Protein 4DG5 (pdb70)

CATH classification: 3.40.50.1260 (+1 more: 3.40.50.1260)

InterPro domains:
  IPR001576 Phosphoglycerate kinase [MF_00145] (8-395)
  IPR001576 Phosphoglycerate kinase [PF00162] (6-385)
  IPR001576 Phosphoglycerate kinase [PIRSF000724] (3-395)
  IPR001576 Phosphoglycerate kinase [PR00477] (10-26)
  IPR001576 Phosphoglycerate kinase [PR00477] (31-53)
  IPR001576 Phosphoglycerate kinase [PR00477] (110-125)
  IPR001576 Phosphoglycerate kinase [PR00477] (142-164)
  IPR001576 Phosphoglycerate kinase [PR00477] (172-194)
  IPR001576 Phosphoglycerate kinase [PR00477] (195-214)
  IPR001576 Phosphoglycerate kinase [PR00477] (314-339)
  IPR001576 Phosphoglycerate kinase [PR00477] (348-359)
  IPR001576 Phosphoglycerate kinase [PR00477] (371-388)
  IPR001576 Phosphoglycerate kinase [PTHR11406] (3-395)
  IPR001576 Phosphoglycerate kinase [cd00318] (6-395)
  IPR015824 Phosphoglycerate kinase, N-terminal [G3DSA:3.40.50.1260] (1-175)
  IPR015824 Phosphoglycerate kinase, N-terminal [G3DSA:3.40.50.1260] (186-394)
  IPR015911 Phosphoglycerate kinase, conserved site [PS00111] (15-25)
  IPR036043 Phosphoglycerate kinase superfamily [SSF53748] (4-395)

Secondary structure (DSSP, 8-state):
-B-BGGGS--TT-EEEEE-------SSS--S-THHHHHHHHHHHHHHHTT-EEEEE---S---SGGGSGGG-SHHHHHHHHHHHTSPPEEES-SSSHHHHHHHHT--TT-EEEE--GGGGGTTTTTTTTT-HHHHHHHHTT-SEEEE--GGGTTS--IIIIIHHTSS-EEE-HHHHHHIIIIIHHHHS--SSEEEEE-SS-HHHHHHHHHHHTTT-SEEEE-STTHHHHHHHTT---TTS---GGGHHHHHHHHHHSTTTEE--SEEEEESSSSTTSPPEEEEGGG--TT-EEEEE-HHHHHHHHHTTTT-SEEEEES-SS-TTSGGG-HHHHHHHHHHHH-SSSEEEE-SHHHHHHHHHTT-GGGSSEE-S-HHHHHHHHTT---HHHHTSPB-

Sequence (395 aa):
AKKIVSDLDLKGKTVLVRADFNVPLKDGEITTNDNRIVQALPTIQYIIEQGGKIVLFSHLGKVKEESDKAKLTTLRPVAEDLSKKLDKKEVVFVPETRGEKLEAAIKDLKEGDVLLVENTRYEDLDGKKESKNDPELGKYWASLGDVFVNDAFGTAHREHASNVGISTHLETAAGFLMDKEIKFIGGVVNDPHKPVVAILGGAKVSDKINVIKNLVNIADKIIIGGGMAYTFLKAQGKEIGISLLEEDKIDFAKDLLEKHGDKIVLPVDTKVAKEFSNDAKITVVPSDSIPADQEGMDIGPNTVKLFADELEGAHTVVWNGPMGVFEFSNFAQGTIGVCKAIANLKDAITIIGGGDSAAAAISLGFENDFTHISTGGGASLEYLEGKELPGIKAINNK

Structure (mmCIF, N/CA/C/O backbone):
data_4DG5
#
_entry.id   4DG5
#
_cell.length_a   45.137
_cell.length_b   74.748
_cell.length_c   58.665
_cell.angle_alpha   90.000
_cell.angle_beta   95.720
_cell.angle_gamma   90.000
#
_symmetry.space_group_name_H-M   'P 1 21 1'
#
loop_
_entity.id
_entity.type
_entity.pdbx_description
1 polymer 'Phosphoglycerate kinase'
2 water water
#
loop_
_atom_site.group_PDB
_atom_site.id
_atom_site.type_symbol
_atom_site.label_atom_id
_atom_site.label_alt_id
_atom_site.label_comp_id
_atom_site.label_asym_id
_atom_site.label_entity_id
_atom_site.label_seq_id
_atom_site.pdbx_PDB_ins_code
_atom_site.Cartn_x
_atom_site.Cartn_y
_atom_site.Cartn_z
_atom_site.occupancy
_atom_site.B_iso_or_equiv
_atom_site.auth_seq_id
_atom_site.auth_comp_id
_atom_site.auth_asym_id
_atom_site.auth_atom_id
_atom_site.pdbx_PDB_model_num
ATOM 1 N N . ALA A 1 9 ? 14.387 17.719 -30.408 1.00 15.71 2 ALA A N 1
ATOM 2 C CA . ALA A 1 9 ? 14.034 19.070 -29.907 1.00 17.03 2 ALA A CA 1
ATOM 3 C C . ALA A 1 9 ? 13.931 18.983 -28.384 1.00 16.42 2 ALA A C 1
ATOM 4 O O . ALA A 1 9 ? 14.448 19.831 -27.719 1.00 17.67 2 ALA A O 1
ATOM 6 N N . LYS A 1 10 ? 13.281 17.974 -27.818 1.00 15.81 3 LYS A N 1
ATOM 7 C CA . LYS A 1 10 ? 13.094 17.959 -26.340 1.00 15.60 3 LYS A CA 1
ATOM 8 C C . LYS A 1 10 ? 14.193 17.264 -25.533 1.00 15.18 3 LYS A C 1
ATOM 9 O O . LYS A 1 10 ? 14.700 16.222 -25.915 1.00 16.59 3 LYS A O 1
ATOM 15 N N . LYS A 1 11 ? 14.538 17.865 -24.411 1.00 14.97 4 LYS A N 1
ATOM 16 C CA . LYS A 1 11 ? 15.463 17.303 -23.430 1.00 15.39 4 LYS A CA 1
ATOM 17 C C . LYS A 1 11 ? 14.878 16.013 -22.829 1.00 14.61 4 LYS A C 1
ATOM 18 O O . LYS A 1 11 ? 13.716 15.974 -22.425 1.00 14.99 4 LYS A O 1
ATOM 24 N N . ILE A 1 12 ? 15.674 14.963 -22.769 1.00 13.84 5 ILE A N 1
ATOM 25 C CA . ILE A 1 12 ? 15.205 13.716 -22.200 1.00 13.96 5 ILE A CA 1
ATOM 26 C C . ILE A 1 12 ? 15.984 13.430 -20.902 1.00 14.15 5 ILE A C 1
ATOM 27 O O . ILE A 1 12 ? 17.081 13.966 -20.691 1.00 14.93 5 ILE A O 1
ATOM 32 N N . VAL A 1 13 ? 15.444 12.564 -20.051 1.00 13.41 6 VAL A N 1
ATOM 33 C CA . VAL A 1 13 ? 16.093 12.234 -18.764 1.00 13.20 6 VAL A CA 1
ATOM 34 C C . VAL A 1 13 ? 17.573 11.802 -18.952 1.00 13.81 6 VAL A C 1
ATOM 35 O O . VAL A 1 13 ? 18.444 12.103 -18.116 1.00 14.22 6 VAL A O 1
ATOM 39 N N . SER A 1 14 ? 17.851 11.125 -20.066 1.00 14.82 7 SER A N 1
ATOM 40 C CA . SER A 1 14 ? 19.172 10.588 -20.326 1.00 15.33 7 SER A CA 1
ATOM 41 C C . SER A 1 14 ? 20.103 11.695 -20.765 1.00 16.19 7 SER A C 1
ATOM 42 O O . SER A 1 14 ? 21.268 11.430 -21.010 1.00 16.27 7 SER A O 1
ATOM 45 N N . ASP A 1 15 ? 19.590 12.937 -20.869 1.00 16.97 8 ASP A N 1
ATOM 46 C CA . ASP A 1 15 ? 20.462 14.115 -21.150 1.00 17.67 8 ASP A CA 1
ATOM 47 C C . ASP A 1 15 ? 20.914 14.779 -19.872 1.00 17.87 8 ASP A C 1
ATOM 48 O O . ASP A 1 15 ? 21.781 15.662 -19.933 1.00 19.59 8 ASP A O 1
ATOM 53 N N . LEU A 1 16 ? 20.340 14.393 -18.723 1.00 17.17 9 LEU A N 1
ATOM 54 C CA . LEU A 1 16 ? 20.666 15.084 -17.455 1.00 16.84 9 LEU A CA 1
ATOM 55 C C . LEU A 1 16 ? 21.851 14.472 -16.673 1.00 17.42 9 LEU A C 1
ATOM 56 O O . LEU A 1 16 ? 22.113 13.266 -16.771 1.00 17.18 9 LEU A O 1
ATOM 61 N N . ASP A 1 17 ? 22.534 15.311 -15.885 1.00 17.74 10 ASP A N 1
ATOM 62 C CA . ASP A 1 17 ? 23.556 14.865 -14.914 1.00 18.32 10 ASP A CA 1
ATOM 63 C C . ASP A 1 17 ? 22.793 14.523 -13.628 1.00 17.45 10 ASP A C 1
ATOM 64 O O . ASP A 1 17 ? 22.491 15.427 -12.856 1.00 17.59 10 ASP A O 1
ATOM 69 N N . LEU A 1 18 ? 22.447 13.244 -13.417 1.00 16.65 11 LEU A N 1
ATOM 70 C CA . LEU A 1 18 ? 21.527 12.831 -12.300 1.00 15.51 11 LEU A CA 1
ATOM 71 C C . LEU A 1 18 ? 22.203 12.468 -10.947 1.00 15.45 11 LEU A C 1
ATOM 72 O O . LEU A 1 18 ? 21.586 12.553 -9.884 1.00 14.69 11 LEU A O 1
ATOM 77 N N . LYS A 1 19 ? 23.463 12.051 -11.008 1.00 15.69 12 LYS A N 1
ATOM 78 C CA . LYS A 1 19 ? 24.137 11.463 -9.855 1.00 16.32 12 LYS A CA 1
ATOM 79 C C . LYS A 1 19 ? 24.154 12.370 -8.655 1.00 15.54 12 LYS A C 1
ATOM 80 O O . LYS A 1 19 ? 24.593 13.525 -8.736 1.00 16.06 12 LYS A O 1
ATOM 86 N N . GLY A 1 20 ? 23.656 11.842 -7.544 1.00 15.32 13 GLY A N 1
ATOM 87 C CA . GLY A 1 20 ? 23.661 12.560 -6.275 1.00 15.60 13 GLY A CA 1
ATOM 88 C C . GLY A 1 20 ? 22.592 13.638 -6.238 1.00 15.56 13 GLY A C 1
ATOM 89 O O . GLY A 1 20 ? 22.394 14.260 -5.211 1.00 15.65 13 GLY A O 1
ATOM 90 N N . LYS A 1 21 ? 21.900 13.852 -7.363 1.00 15.38 14 LYS A N 1
ATOM 91 C CA . LYS A 1 21 ? 20.843 14.825 -7.458 1.00 14.68 14 LYS A CA 1
ATOM 92 C C . LYS A 1 21 ? 19.520 14.288 -6.895 1.00 14.27 14 LYS A C 1
ATOM 93 O O . LYS A 1 21 ? 19.173 13.102 -7.058 1.00 15.14 14 LYS A O 1
ATOM 99 N N . THR A 1 22 ? 18.774 15.165 -6.243 1.00 12.54 15 THR A N 1
ATOM 100 C CA . THR A 1 22 ? 17.404 14.896 -5.922 1.00 11.45 15 THR A CA 1
ATOM 101 C C . THR A 1 22 ? 16.531 15.179 -7.155 1.00 11.58 15 THR A C 1
ATOM 102 O O . THR A 1 22 ? 16.371 16.338 -7.567 1.00 12.06 15 THR A O 1
ATOM 106 N N . VAL A 1 23 ? 15.977 14.106 -7.718 1.00 11.12 16 VAL A N 1
ATOM 107 C CA . VAL A 1 23 ? 15.217 14.119 -8.970 1.00 9.67 16 VAL A CA 1
ATOM 108 C C . VAL A 1 23 ? 13.713 14.027 -8.721 1.00 9.94 16 VAL A C 1
ATOM 109 O O . VAL A 1 23 ? 13.202 12.995 -8.263 1.00 10.44 16 VAL A O 1
ATOM 113 N N . LEU A 1 24 ? 12.991 15.108 -9.011 1.00 8.85 17 LEU A N 1
ATOM 114 C CA . LEU A 1 24 ? 11.517 15.057 -8.878 1.00 7.76 17 LEU A CA 1
ATOM 115 C C . LEU A 1 24 ? 10.972 14.446 -10.144 1.00 7.05 17 LEU A C 1
ATOM 116 O O . LEU A 1 24 ? 11.440 14.760 -11.242 1.00 7.75 17 LEU A O 1
ATOM 121 N N . VAL A 1 25 ? 10.022 13.535 -10.010 1.00 6.80 18 VAL A N 1
ATOM 122 C CA . VAL A 1 25 ? 9.525 12.809 -11.170 1.00 6.62 18 VAL A CA 1
ATOM 123 C C . VAL A 1 25 ? 8.014 12.801 -11.146 1.00 6.70 18 VAL A C 1
ATOM 124 O O . VAL A 1 25 ? 7.392 12.287 -10.213 1.00 7.06 18 VAL A O 1
ATOM 128 N N . ARG A 1 26 ? 7.420 13.368 -12.184 1.00 6.73 19 ARG A N 1
ATOM 129 C CA . ARG A 1 26 ? 5.990 13.230 -12.358 1.00 7.53 19 ARG A CA 1
ATOM 130 C C . ARG A 1 26 ? 5.745 11.926 -13.144 1.00 8.05 19 ARG A C 1
ATOM 131 O O . ARG A 1 26 ? 6.090 11.829 -14.329 1.00 7.18 19 ARG A O 1
ATOM 139 N N . ALA A 1 27 ? 5.157 10.953 -12.463 1.00 8.35 20 ALA A N 1
ATOM 140 C CA . ALA A 1 27 ? 4.840 9.661 -13.033 1.00 9.38 20 ALA A CA 1
ATOM 141 C C . ALA A 1 27 ? 3.329 9.525 -13.162 1.00 10.24 20 ALA A C 1
ATOM 142 O O . ALA A 1 27 ? 2.595 10.143 -12.384 1.00 11.83 20 ALA A O 1
ATOM 144 N N . ASP A 1 28 ? 2.848 8.717 -14.113 1.00 11.21 21 ASP A N 1
ATOM 145 C CA . ASP A 1 28 ? 1.411 8.473 -14.198 1.00 12.57 21 ASP A CA 1
ATOM 146 C C . ASP A 1 28 ? 1.052 7.241 -13.401 1.00 12.62 21 ASP A C 1
ATOM 147 O O . ASP A 1 28 ? 1.148 6.120 -13.914 1.00 12.23 21 ASP A O 1
ATOM 152 N N . PHE A 1 29 ? 0.668 7.450 -12.137 1.00 12.81 22 PHE A N 1
ATOM 153 C CA . PHE A 1 29 ? 0.211 6.358 -11.276 1.00 12.97 22 PHE A CA 1
ATOM 154 C C . PHE A 1 29 ? -1.312 6.352 -11.112 1.00 14.47 22 PHE A C 1
ATOM 155 O O . PHE A 1 29 ? -1.828 5.740 -10.173 1.00 15.09 22 PHE A O 1
ATOM 163 N N . ASN A 1 30 ? -2.045 7.024 -12.003 1.00 14.78 23 ASN A N 1
ATOM 164 C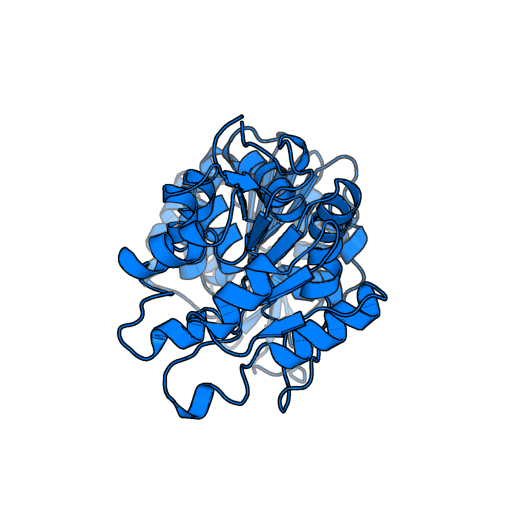 CA . ASN A 1 30 ? -3.513 7.008 -11.882 1.00 15.91 23 ASN A CA 1
ATOM 165 C C . ASN A 1 30 ? -4.050 5.634 -12.245 1.00 15.97 23 ASN A C 1
ATOM 166 O O . ASN A 1 30 ? -4.589 5.464 -13.321 1.00 16.14 23 ASN A O 1
ATOM 171 N N . VAL A 1 31 ? -3.877 4.665 -11.364 1.00 16.75 24 VAL A N 1
ATOM 172 C CA . VAL A 1 31 ? -4.281 3.293 -11.661 1.00 18.65 24 VAL A CA 1
ATOM 173 C C . VAL A 1 31 ? -5.707 2.979 -11.229 1.00 21.20 24 VAL A C 1
ATOM 174 O O . VAL A 1 31 ? -6.193 3.564 -10.268 1.00 21.91 24 VAL A O 1
ATOM 178 N N . PRO A 1 32 ? -6.389 2.037 -11.933 1.00 23.65 25 PRO A N 1
ATOM 179 C CA . PRO A 1 32 ? -7.745 1.592 -11.520 1.00 25.00 25 PRO A CA 1
ATOM 180 C C . PRO A 1 32 ? -7.810 1.015 -10.089 1.00 26.26 25 PRO A C 1
ATOM 181 O O . PRO A 1 32 ? -6.997 0.145 -9.739 1.00 26.40 25 PRO A O 1
ATOM 185 N N . LEU A 1 33 ? -8.747 1.507 -9.274 1.00 27.50 26 LEU A N 1
ATOM 186 C CA . LEU A 1 33 ? -8.913 1.010 -7.896 1.00 29.79 26 LEU A CA 1
ATOM 187 C C . LEU A 1 33 ? -10.227 0.256 -7.690 1.00 31.50 26 LEU A C 1
ATOM 188 O O . LEU A 1 33 ? -11.126 0.340 -8.522 1.00 31.46 26 LEU A O 1
ATOM 193 N N . LYS A 1 34 ? -10.330 -0.466 -6.584 1.00 33.52 27 LYS A N 1
ATOM 194 C CA . LYS A 1 34 ? -11.572 -1.124 -6.181 1.00 36.52 27 LYS A CA 1
ATOM 195 C C . LYS A 1 34 ? -11.413 -1.406 -4.700 1.00 37.75 27 LYS A C 1
ATOM 196 O O . LYS A 1 34 ? -10.644 -2.285 -4.309 1.00 38.58 27 LYS A O 1
ATOM 202 N N . ASP A 1 35 ? -12.116 -0.625 -3.883 1.00 39.14 28 ASP A N 1
ATOM 203 C CA . ASP A 1 35 ? -11.957 -0.646 -2.424 1.00 40.97 28 ASP A CA 1
ATOM 204 C C . ASP A 1 35 ? -10.584 -0.197 -1.973 1.00 40.29 28 ASP A C 1
ATOM 205 O O . ASP A 1 35 ? -10.158 -0.502 -0.856 1.00 40.45 28 ASP A O 1
ATOM 210 N N . GLY A 1 36 ? -9.902 0.535 -2.846 1.00 39.35 29 GLY A N 1
ATOM 211 C CA . GLY A 1 36 ? -8.488 0.851 -2.637 1.00 38.70 29 GLY A CA 1
ATOM 212 C C . GLY A 1 36 ? -7.599 -0.359 -2.865 1.00 37.96 29 GLY A C 1
ATOM 213 O O . GLY A 1 36 ? -6.659 -0.590 -2.115 1.00 38.83 29 GLY A O 1
ATOM 214 N N . GLU A 1 37 ? -7.913 -1.135 -3.896 1.00 36.93 30 GLU A N 1
ATOM 215 C CA . GLU A 1 37 ? -7.097 -2.264 -4.319 1.00 35.48 30 GLU A CA 1
ATOM 216 C C . GLU A 1 37 ? -6.805 -2.088 -5.815 1.00 33.55 30 GLU A C 1
ATOM 217 O O . GLU A 1 37 ? -7.724 -1.897 -6.613 1.00 33.69 30 GLU A O 1
ATOM 220 N N . ILE A 1 38 ? -5.530 -2.120 -6.195 1.00 31.86 31 ILE A N 1
ATOM 221 C CA . ILE A 1 38 ? -5.145 -1.854 -7.583 1.00 30.24 31 ILE A CA 1
ATOM 222 C C . ILE A 1 38 ? -5.658 -2.973 -8.500 1.00 29.64 31 ILE A C 1
ATOM 223 O O . ILE A 1 38 ? -5.229 -4.105 -8.367 1.00 29.83 31 ILE A O 1
ATOM 228 N N . THR A 1 39 ? -6.554 -2.664 -9.429 1.00 28.92 32 THR A N 1
ATOM 229 C CA A THR A 1 39 ? -7.135 -3.642 -10.365 0.50 29.27 32 THR A CA 1
ATOM 230 C CA B THR A 1 39 ? -7.057 -3.719 -10.325 0.50 28.71 32 THR A CA 1
ATOM 231 C C . THR A 1 39 ? -6.309 -3.775 -11.661 1.00 28.43 32 THR A C 1
ATOM 232 O O . THR A 1 39 ? -6.508 -4.704 -12.464 1.00 28.68 32 THR A O 1
ATOM 239 N N . ASN A 1 40 ? -5.426 -2.811 -11.900 1.00 26.94 33 ASN A N 1
ATOM 240 C CA . ASN A 1 40 ? -4.610 -2.835 -13.112 1.00 25.67 33 ASN A CA 1
ATOM 241 C C . ASN A 1 40 ? -3.319 -2.073 -12.906 1.00 24.08 33 ASN A C 1
ATOM 242 O O . ASN A 1 40 ? -3.301 -0.850 -13.015 1.00 23.35 33 ASN A O 1
ATOM 247 N N . ASP A 1 41 ? -2.240 -2.803 -12.643 1.00 23.01 34 ASP A N 1
ATOM 248 C CA . ASP A 1 41 ? -0.955 -2.173 -12.365 1.00 22.08 34 ASP A CA 1
ATOM 249 C C . ASP A 1 41 ? -0.213 -1.701 -13.623 1.00 20.95 34 ASP A C 1
ATOM 250 O O . ASP A 1 41 ? 0.977 -1.373 -13.542 1.00 20.27 34 ASP A O 1
ATOM 255 N N . ASN A 1 42 ? -0.894 -1.651 -14.768 1.00 20.51 35 ASN A N 1
ATOM 256 C CA . ASN A 1 42 ? -0.171 -1.408 -16.025 1.00 20.78 35 ASN A CA 1
ATOM 257 C C . ASN A 1 42 ? 0.512 -0.040 -16.113 1.00 19.69 35 ASN A C 1
ATOM 258 O O . ASN A 1 42 ? 1.642 0.038 -16.593 1.00 19.60 35 ASN A O 1
ATOM 263 N N . ARG A 1 43 ? -0.124 1.019 -15.598 1.00 18.54 36 ARG A N 1
ATOM 264 C CA . ARG A 1 43 ? 0.543 2.329 -15.572 1.00 17.68 36 ARG A CA 1
ATOM 265 C C . ARG A 1 43 ? 1.792 2.313 -14.670 1.00 16.66 36 ARG A C 1
ATOM 266 O O . ARG A 1 43 ? 2.689 3.107 -14.867 1.00 16.54 36 ARG A O 1
ATOM 274 N N . ILE A 1 44 ? 1.854 1.393 -13.715 1.00 15.54 37 ILE A N 1
ATOM 275 C CA . ILE A 1 44 ? 3.016 1.288 -12.865 1.00 15.78 37 ILE A CA 1
ATOM 276 C C . ILE A 1 44 ? 4.121 0.531 -13.579 1.00 16.23 37 ILE A C 1
ATOM 277 O O . ILE A 1 44 ? 5.257 0.942 -13.530 1.00 15.51 37 ILE A O 1
ATOM 282 N N . VAL A 1 45 ? 3.777 -0.591 -14.206 1.00 16.90 38 VAL A N 1
ATOM 283 C CA . VAL A 1 45 ? 4.708 -1.308 -15.041 1.00 16.83 38 VAL A CA 1
ATOM 284 C C . VAL A 1 45 ? 5.385 -0.356 -16.022 1.00 16.88 38 VAL A C 1
ATOM 285 O O . VAL A 1 45 ? 6.609 -0.342 -16.121 1.00 18.23 38 VAL A O 1
ATOM 289 N N . GLN A 1 46 ? 4.601 0.471 -16.707 1.00 16.14 39 GLN A N 1
ATOM 290 C CA . GLN A 1 46 ? 5.135 1.377 -17.730 1.00 15.82 39 GLN A CA 1
ATOM 291 C C . GLN A 1 46 ? 5.995 2.522 -17.216 1.00 15.06 39 GLN A C 1
ATOM 292 O O . GLN A 1 46 ? 6.898 2.979 -17.919 1.00 14.89 39 GLN A O 1
ATOM 297 N N . ALA A 1 47 ? 5.713 2.986 -16.003 1.00 13.89 40 ALA A N 1
ATOM 298 C CA . ALA A 1 47 ? 6.500 4.044 -15.380 1.00 13.61 40 ALA A CA 1
ATOM 299 C C . ALA A 1 47 ? 7.924 3.594 -15.023 1.00 13.40 40 ALA A C 1
ATOM 300 O O . ALA A 1 47 ? 8.793 4.434 -14.778 1.00 13.47 40 ALA A O 1
ATOM 302 N N . LEU A 1 48 ? 8.140 2.274 -14.985 1.00 13.08 41 LEU A N 1
ATOM 303 C CA . LEU A 1 48 ? 9.346 1.659 -14.437 1.00 12.46 41 LEU A CA 1
ATOM 304 C C . LEU A 1 48 ? 10.684 2.043 -15.094 1.00 12.61 41 LEU A C 1
ATOM 305 O O . LEU A 1 48 ? 11.665 2.335 -14.366 1.00 12.51 41 LEU A O 1
ATOM 310 N N . PRO A 1 49 ? 10.761 2.020 -16.452 1.00 11.64 42 PRO A N 1
ATOM 311 C CA . PRO A 1 49 ? 12.089 2.256 -17.035 1.00 11.94 42 PRO A CA 1
ATOM 312 C C . PRO A 1 49 ? 12.769 3.628 -16.699 1.00 12.17 42 PRO A C 1
ATOM 313 O O . PRO A 1 49 ? 13.986 3.666 -16.438 1.00 12.19 42 PRO A O 1
ATOM 317 N N . THR A 1 50 ? 12.001 4.724 -16.694 1.00 12.20 43 THR A N 1
ATOM 318 C CA . THR A 1 50 ? 12.511 6.034 -16.282 1.00 12.06 43 THR A CA 1
ATOM 319 C C . THR A 1 50 ? 13.056 5.964 -14.865 1.00 12.19 43 THR A C 1
ATOM 320 O O . THR A 1 50 ? 14.157 6.457 -14.566 1.00 12.74 43 THR A O 1
ATOM 324 N N . ILE A 1 51 ? 12.285 5.354 -13.973 1.00 12.03 44 ILE A N 1
ATOM 325 C CA . ILE A 1 51 ? 12.697 5.241 -12.569 1.00 11.91 44 ILE A CA 1
ATOM 326 C C . ILE A 1 51 ? 13.958 4.360 -12.440 1.00 12.35 44 ILE A C 1
ATOM 327 O O . ILE A 1 51 ? 14.923 4.742 -11.791 1.00 11.54 44 ILE A O 1
ATOM 332 N N . GLN A 1 52 ? 13.954 3.219 -13.122 1.00 14.12 45 GLN A N 1
ATOM 333 C CA . GLN A 1 52 ? 15.031 2.258 -12.967 1.00 16.31 45 GLN A CA 1
ATOM 334 C C . GLN A 1 52 ? 16.270 2.920 -13.527 1.00 16.26 45 GLN A C 1
ATOM 335 O O . GLN A 1 52 ? 17.338 2.788 -12.939 1.00 16.83 45 GLN A O 1
ATOM 341 N N . TYR A 1 53 ? 16.119 3.668 -14.628 1.00 15.18 46 TYR A N 1
ATOM 342 C CA . TYR A 1 53 ? 17.268 4.389 -15.197 1.00 14.27 46 TYR A CA 1
ATOM 343 C C . TYR A 1 53 ? 17.862 5.446 -14.233 1.00 13.57 46 TYR A C 1
ATOM 344 O O . TYR A 1 53 ? 19.086 5.460 -14.047 1.00 13.35 46 TYR A O 1
ATOM 353 N N . ILE A 1 54 ? 17.001 6.282 -13.622 1.00 12.26 47 ILE A N 1
ATOM 354 C CA . ILE A 1 54 ? 17.434 7.276 -12.637 1.00 12.30 47 ILE A CA 1
ATOM 355 C C . ILE A 1 54 ? 18.062 6.587 -11.434 1.00 13.47 47 ILE A C 1
ATOM 356 O O . ILE A 1 54 ? 19.015 7.120 -10.843 1.00 13.87 47 ILE A O 1
ATOM 361 N N . ILE A 1 55 ? 17.557 5.399 -11.071 1.00 14.24 48 ILE A N 1
ATOM 362 C CA . ILE A 1 55 ? 18.218 4.635 -10.003 1.00 15.06 48 ILE A CA 1
ATOM 363 C C . ILE A 1 55 ? 19.635 4.291 -10.438 1.00 16.46 48 ILE A C 1
ATOM 364 O O . ILE A 1 55 ? 20.584 4.540 -9.692 1.00 17.21 48 ILE A O 1
ATOM 369 N N . GLU A 1 56 ? 19.785 3.766 -11.655 1.00 17.11 49 GLU A N 1
ATOM 370 C CA . GLU A 1 56 ? 21.112 3.375 -12.158 1.00 18.80 49 GLU A CA 1
ATOM 371 C C . GLU A 1 56 ? 22.100 4.525 -12.221 1.00 18.10 49 GLU A C 1
ATOM 372 O O . GLU A 1 56 ? 23.276 4.326 -12.060 1.00 18.17 49 GLU A O 1
ATOM 378 N N . GLN A 1 57 ? 21.609 5.736 -12.453 1.00 18.42 50 GLN A N 1
ATOM 379 C CA . GLN A 1 57 ? 22.488 6.902 -12.553 1.00 18.67 50 GLN A CA 1
ATOM 380 C C . GLN A 1 57 ? 22.786 7.555 -11.207 1.00 18.63 50 GLN A C 1
ATOM 381 O O . GLN A 1 57 ? 23.485 8.582 -11.151 1.00 19.40 50 GLN A O 1
ATOM 387 N N . GLY A 1 58 ? 22.270 6.942 -10.134 1.00 18.23 51 GLY A N 1
ATOM 388 C CA . GLY A 1 58 ? 22.529 7.369 -8.772 1.00 17.29 51 GLY A CA 1
ATOM 389 C C . GLY A 1 58 ? 21.748 8.612 -8.414 1.00 16.75 51 GLY A C 1
ATOM 390 O O . GLY A 1 58 ? 22.225 9.462 -7.677 1.00 16.53 51 GLY A O 1
ATOM 391 N N . GLY A 1 59 ? 20.536 8.719 -8.938 1.00 15.78 52 GLY A N 1
ATOM 392 C CA . GLY A 1 59 ? 19.642 9.805 -8.547 1.00 14.31 52 GLY A CA 1
ATOM 393 C C . GLY A 1 59 ? 18.858 9.481 -7.296 1.00 13.59 52 GLY A C 1
ATOM 394 O O . GLY A 1 59 ? 18.723 8.311 -6.897 1.00 14.04 52 GLY A O 1
ATOM 395 N N . LYS A 1 60 ? 18.365 10.523 -6.644 1.00 12.85 53 LYS A N 1
ATOM 396 C CA . LYS A 1 60 ? 17.484 10.325 -5.502 1.00 12.60 53 LYS A CA 1
ATOM 397 C C . LYS A 1 60 ? 16.056 10.616 -5.935 1.00 12.05 53 LYS A C 1
ATOM 398 O O . LYS A 1 60 ? 15.725 11.778 -6.292 1.00 12.06 53 LYS A O 1
ATOM 404 N N . ILE A 1 61 ? 15.207 9.585 -5.921 1.00 9.52 54 ILE A N 1
ATOM 405 C CA . ILE A 1 61 ? 13.910 9.765 -6.537 1.00 7.82 54 ILE A CA 1
ATOM 406 C C . ILE A 1 61 ? 12.786 10.270 -5.633 1.00 7.82 54 ILE A C 1
ATOM 407 O O . ILE A 1 61 ? 12.452 9.645 -4.604 1.00 7.48 54 ILE A O 1
ATOM 412 N N . VAL A 1 62 ? 12.159 11.374 -6.058 1.00 7.27 55 VAL A N 1
ATOM 413 C CA . VAL A 1 62 ? 10.927 11.853 -5.423 1.00 6.97 55 VAL A CA 1
ATOM 414 C C . VAL A 1 62 ? 9.791 11.859 -6.404 1.00 6.95 55 VAL A C 1
ATOM 415 O O . VAL A 1 62 ? 9.792 12.666 -7.345 1.00 7.65 55 VAL A O 1
ATOM 419 N N . LEU A 1 63 ? 8.794 11.012 -6.161 1.00 6.09 56 LEU A N 1
ATOM 420 C CA . LEU A 1 63 ? 7.735 10.755 -7.136 1.00 5.42 56 LEU A CA 1
ATOM 421 C C . LEU A 1 63 ? 6.449 11.476 -6.804 1.00 5.49 56 LEU A C 1
ATOM 422 O O . LEU A 1 63 ? 6.014 11.498 -5.642 1.00 5.69 56 LEU A O 1
ATOM 427 N N . PHE A 1 64 ? 5.850 12.057 -7.841 1.00 5.46 57 PHE A N 1
ATOM 428 C CA . PHE A 1 64 ? 4.565 12.732 -7.735 1.00 6.39 57 PHE A CA 1
ATOM 429 C C . PHE A 1 64 ? 3.581 12.064 -8.684 1.00 7.49 57 PHE A C 1
ATOM 430 O O . PHE A 1 64 ? 3.940 11.786 -9.859 1.00 6.63 57 PHE A O 1
ATOM 438 N N . SER A 1 65 ? 2.349 11.826 -8.199 1.00 8.38 58 SER A N 1
ATOM 439 C CA . SER A 1 65 ? 1.237 11.472 -9.108 1.00 9.03 58 SER A CA 1
ATOM 440 C C . SER A 1 65 ? -0.073 11.948 -8.552 1.00 9.90 58 SER A C 1
ATOM 441 O O . SER A 1 65 ? -0.192 12.215 -7.314 1.00 10.04 58 SER A O 1
ATOM 444 N N . HIS A 1 66 ? -1.050 12.058 -9.454 1.00 9.67 59 HIS A N 1
ATOM 445 C CA . HIS A 1 66 ? -2.441 12.211 -9.059 1.00 10.47 59 HIS A CA 1
ATOM 446 C C . HIS A 1 66 ? -3.135 10.859 -9.055 1.00 11.39 59 HIS A C 1
ATOM 447 O O . HIS A 1 66 ? -2.687 9.893 -9.666 1.00 10.93 59 HIS A O 1
ATOM 454 N N . LEU A 1 67 ? -4.252 10.778 -8.368 1.00 13.44 60 LEU A N 1
ATOM 455 C CA . LEU A 1 67 ? -5.001 9.534 -8.358 1.00 14.55 60 LEU A CA 1
ATOM 456 C C . LEU A 1 67 ? -6.455 9.887 -8.215 1.00 15.67 60 LEU A C 1
ATOM 457 O O . LEU A 1 67 ? -6.844 10.582 -7.265 1.00 16.51 60 LEU A O 1
ATOM 462 N N . GLY A 1 68 ? -7.249 9.433 -9.179 1.00 16.69 61 GLY A N 1
ATOM 463 C CA . GLY A 1 68 ? -8.677 9.779 -9.287 1.00 17.89 61 GLY A CA 1
ATOM 464 C C . GLY A 1 68 ? -8.995 11.272 -9.315 1.00 19.06 61 GLY A C 1
ATOM 465 O O . GLY A 1 68 ? -8.158 12.111 -9.695 1.00 17.94 61 GLY A O 1
ATOM 466 N N . LYS A 1 69 ? -10.217 11.607 -8.914 1.00 20.14 62 LYS A N 1
ATOM 467 C CA . LYS A 1 69 ? -10.678 13.008 -8.922 1.00 22.25 62 LYS A CA 1
ATOM 468 C C . LYS A 1 69 ? -11.084 13.350 -7.515 1.00 22.27 62 LYS A C 1
ATOM 469 O O . LYS A 1 69 ? -11.950 12.703 -6.977 1.00 23.42 62 LYS A O 1
ATOM 475 N N . VAL A 1 70 ? -10.425 14.333 -6.921 1.00 22.68 63 VAL A N 1
ATOM 476 C CA . VAL A 1 70 ? -10.629 14.702 -5.522 1.00 23.29 63 VAL A CA 1
ATOM 477 C C . VAL A 1 70 ? -11.517 15.947 -5.389 1.00 25.04 63 VAL A C 1
ATOM 478 O O . VAL A 1 70 ? -11.047 17.089 -5.547 1.00 25.39 63 VAL A O 1
ATOM 482 N N . LYS A 1 71 ? -12.801 15.743 -5.106 1.00 26.49 64 LYS A N 1
ATOM 483 C CA . LYS A 1 71 ? -13.745 16.876 -5.113 1.00 27.90 64 LYS A CA 1
ATOM 484 C C . LYS A 1 71 ? -14.049 17.346 -3.706 1.00 29.16 64 LYS A C 1
ATOM 485 O O . LYS A 1 71 ? -14.130 18.558 -3.447 1.00 29.95 64 LYS A O 1
ATOM 491 N N . GLU A 1 72 ? -14.166 16.395 -2.779 1.00 29.95 65 GLU A N 1
ATOM 492 C CA . GLU A 1 72 ? -14.465 16.734 -1.383 1.00 30.72 65 GLU A CA 1
ATOM 493 C C . GLU A 1 72 ? -13.769 15.817 -0.383 1.00 30.46 65 GLU A C 1
ATOM 494 O O . GLU A 1 72 ? -13.127 14.857 -0.796 1.00 30.17 65 GLU A O 1
ATOM 500 N N . GLU A 1 73 ? -13.876 16.124 0.914 1.00 30.38 66 GLU A N 1
ATOM 501 C CA . GLU A 1 73 ? -13.077 15.450 1.938 1.00 30.31 66 GLU A CA 1
ATOM 502 C C . GLU A 1 73 ? -13.224 13.931 1.939 1.00 29.62 66 GLU A C 1
ATOM 503 O O . GLU A 1 73 ? -12.236 13.219 2.055 1.00 28.90 66 GLU A O 1
ATOM 509 N N . SER A 1 74 ? -14.443 13.437 1.790 1.00 29.28 67 SER A N 1
ATOM 510 C CA . SER A 1 74 ? -14.672 11.996 1.780 1.00 29.56 67 SER A CA 1
ATOM 511 C C . SER A 1 74 ? -14.061 11.258 0.571 1.00 28.37 67 SER A C 1
ATOM 512 O O . SER A 1 74 ? -13.941 10.048 0.614 1.00 28.93 67 SER A O 1
ATOM 515 N N . ASP A 1 75 ? -13.678 11.965 -0.494 1.00 27.25 68 ASP A N 1
ATOM 516 C CA . ASP A 1 75 ? -12.925 11.339 -1.603 1.00 26.39 68 ASP A CA 1
ATOM 517 C C . ASP A 1 75 ? -11.464 10.917 -1.269 1.00 25.09 68 ASP A C 1
ATOM 518 O O . ASP A 1 75 ? -10.879 10.129 -2.008 1.00 23.78 68 ASP A O 1
ATOM 523 N N . LYS A 1 76 ? -10.879 11.463 -0.196 1.00 24.78 69 LYS A N 1
ATOM 524 C CA . LYS A 1 76 ? -9.437 11.287 0.107 1.00 23.80 69 LYS A CA 1
ATOM 525 C C . LYS A 1 76 ? -9.012 9.851 0.404 1.00 23.91 69 LYS A C 1
ATOM 526 O O . LYS A 1 76 ? -8.034 9.382 -0.179 1.00 22.15 69 LYS A O 1
ATOM 532 N N . ALA A 1 77 ? -9.759 9.176 1.303 1.00 24.49 70 ALA A N 1
ATOM 533 C CA . ALA A 1 77 ? -9.387 7.871 1.854 1.00 24.48 70 ALA A CA 1
ATOM 534 C C . ALA A 1 77 ? -9.250 6.785 0.786 1.00 23.86 70 ALA A C 1
ATOM 535 O O . ALA A 1 77 ? -8.324 5.985 0.842 1.00 24.20 70 ALA A O 1
ATOM 537 N N . LYS A 1 78 ? -10.137 6.755 -0.200 1.00 23.54 71 LYS A N 1
ATOM 538 C CA . LYS A 1 78 ? -9.985 5.741 -1.248 1.00 23.46 71 LYS A CA 1
ATOM 539 C C . LYS A 1 78 ? -8.982 6.143 -2.350 1.00 22.06 71 LYS A C 1
ATOM 540 O O . LYS A 1 78 ? -8.663 5.344 -3.222 1.00 22.22 71 LYS A O 1
ATOM 543 N N . LEU A 1 79 ? -8.432 7.357 -2.259 1.00 21.21 72 LEU A N 1
ATOM 544 C CA . LEU A 1 79 ? -7.496 7.856 -3.273 1.00 19.28 72 LEU A CA 1
ATOM 545 C C . LEU A 1 79 ? -6.084 8.200 -2.741 1.00 18.15 72 LEU A C 1
ATOM 546 O O . LEU A 1 79 ? -5.371 9.014 -3.330 1.00 18.92 72 LEU A O 1
ATOM 551 N N . THR A 1 80 ? -5.701 7.596 -1.627 1.00 17.23 73 THR A N 1
ATOM 552 C CA A THR A 1 80 ? -4.331 7.657 -1.123 0.50 17.18 73 THR A CA 1
ATOM 553 C CA B THR A 1 80 ? -4.337 7.700 -1.147 0.50 16.25 73 THR A CA 1
ATOM 554 C C . THR A 1 80 ? -3.416 6.896 -2.055 1.00 16.48 73 THR A C 1
ATOM 555 O O . THR A 1 80 ? -3.808 5.854 -2.597 1.00 16.84 73 THR A O 1
ATOM 562 N N . LEU A 1 81 ? -2.185 7.361 -2.187 1.00 15.57 74 LEU A N 1
ATOM 563 C CA . LEU A 1 81 ? -1.202 6.665 -3.005 1.00 14.37 74 LEU A CA 1
ATOM 564 C C . LEU A 1 81 ? -0.416 5.552 -2.274 1.00 14.67 74 LEU A C 1
ATOM 565 O O . LEU A 1 81 ? 0.442 4.916 -2.874 1.00 15.01 74 LEU A O 1
ATOM 570 N N . ARG A 1 82 ? -0.698 5.297 -1.004 1.00 15.02 75 ARG A N 1
ATOM 571 C CA . ARG A 1 82 ? -0.072 4.150 -0.284 1.00 16.79 75 ARG A CA 1
ATOM 572 C C . ARG A 1 82 ? -0.081 2.801 -1.033 1.00 16.92 75 ARG A C 1
ATOM 573 O O . ARG A 1 82 ? 0.929 2.079 -1.008 1.00 17.73 75 ARG A O 1
ATOM 581 N N . PRO A 1 83 ? -1.222 2.428 -1.657 1.00 17.11 76 PRO A N 1
ATOM 582 C CA . PRO A 1 83 ? -1.173 1.111 -2.329 1.00 17.34 76 PRO A CA 1
ATOM 583 C C . PRO A 1 83 ? -0.198 1.083 -3.507 1.00 17.26 76 PRO A C 1
ATOM 584 O O . PRO A 1 83 ? 0.353 0.020 -3.816 1.00 17.31 76 PRO A O 1
ATOM 588 N N . VAL A 1 84 ? 0.033 2.248 -4.127 1.00 16.37 77 VAL A N 1
ATOM 589 C CA . VAL A 1 84 ? 0.954 2.361 -5.253 1.00 15.46 77 VAL A CA 1
ATOM 590 C C . VAL A 1 84 ? 2.395 2.242 -4.776 1.00 15.45 77 VAL A C 1
ATOM 591 O O . VAL A 1 84 ? 3.230 1.645 -5.466 1.00 14.08 77 VAL A O 1
ATOM 595 N N . ALA A 1 85 ? 2.678 2.780 -3.591 1.00 15.40 78 ALA A N 1
ATOM 596 C CA . ALA A 1 85 ? 4.028 2.762 -3.074 1.00 16.28 78 ALA A CA 1
ATOM 597 C C . ALA A 1 85 ? 4.402 1.343 -2.739 1.00 17.39 78 ALA A C 1
ATOM 598 O O . ALA A 1 85 ? 5.527 0.927 -2.977 1.00 17.65 78 ALA A O 1
ATOM 600 N N . GLU A 1 86 ? 3.443 0.613 -2.176 1.00 18.89 79 GLU A N 1
ATOM 601 C CA . GLU A 1 86 ? 3.634 -0.789 -1.826 1.00 20.49 79 GLU A CA 1
ATOM 602 C C . GLU A 1 86 ? 3.851 -1.637 -3.072 1.00 20.68 79 GLU A C 1
ATOM 603 O O . GLU A 1 86 ? 4.753 -2.478 -3.106 1.00 21.62 79 GLU A O 1
ATOM 609 N N . ASP A 1 87 ? 3.055 -1.400 -4.108 1.00 20.81 80 ASP A N 1
ATOM 610 C CA . ASP A 1 87 ? 3.184 -2.197 -5.331 1.00 21.18 80 ASP A CA 1
ATOM 611 C C . ASP A 1 87 ? 4.530 -1.900 -5.980 1.00 20.89 80 ASP A C 1
ATOM 612 O O . ASP A 1 87 ? 5.247 -2.804 -6.401 1.00 21.14 80 ASP A O 1
ATOM 617 N N . LEU A 1 88 ? 4.883 -0.624 -5.987 1.00 20.25 81 LEU A N 1
ATOM 618 C CA . LEU A 1 88 ? 6.120 -0.146 -6.558 1.00 20.47 81 LEU A CA 1
ATOM 619 C C . LEU A 1 88 ? 7.326 -0.743 -5.831 1.00 21.10 81 LEU A C 1
ATOM 620 O O . LEU A 1 88 ? 8.393 -0.951 -6.432 1.00 20.68 81 LEU A O 1
ATOM 625 N N . SER A 1 89 ? 7.154 -1.048 -4.545 1.00 21.40 82 SER A N 1
ATOM 626 C CA . SER A 1 89 ? 8.207 -1.689 -3.792 1.00 22.24 82 SER A CA 1
ATOM 627 C C . SER A 1 89 ? 8.438 -3.092 -4.298 1.00 23.13 82 SER A C 1
ATOM 628 O O . SER A 1 89 ? 9.602 -3.486 -4.471 1.00 23.19 82 SER A O 1
ATOM 631 N N . LYS A 1 90 ? 7.348 -3.838 -4.528 1.00 23.12 83 LYS A N 1
ATOM 632 C CA . LYS A 1 90 ? 7.466 -5.222 -5.006 1.00 23.91 83 LYS A CA 1
ATOM 633 C C . LYS A 1 90 ? 8.192 -5.195 -6.321 1.00 23.10 83 LYS A C 1
ATOM 634 O O . LYS A 1 90 ? 9.161 -5.921 -6.495 1.00 23.94 83 LYS A O 1
ATOM 640 N N . LYS A 1 91 ? 7.757 -4.308 -7.214 1.00 21.89 84 LYS A N 1
ATOM 641 C CA . LYS A 1 91 ? 8.297 -4.232 -8.572 1.00 21.57 84 LYS A CA 1
ATOM 642 C C . LYS A 1 91 ? 9.749 -3.888 -8.576 1.00 21.68 84 LYS A C 1
ATOM 643 O O . LYS A 1 91 ? 10.514 -4.392 -9.388 1.00 21.66 84 LYS A O 1
ATOM 649 N N . LEU A 1 92 ? 10.130 -3.049 -7.626 1.00 22.14 85 LEU A N 1
ATOM 650 C CA . LEU A 1 92 ? 11.500 -2.567 -7.543 1.00 22.44 85 LEU A CA 1
ATOM 651 C C . LEU A 1 92 ? 12.414 -3.464 -6.667 1.00 24.21 85 LEU A C 1
ATOM 652 O O . LEU A 1 92 ? 13.622 -3.230 -6.576 1.00 24.82 85 LEU A O 1
ATOM 657 N N . ASP A 1 93 ? 11.838 -4.530 -6.100 1.00 25.74 86 ASP A N 1
ATOM 658 C CA . ASP A 1 93 ? 12.376 -5.220 -4.912 1.00 27.78 86 ASP A CA 1
ATOM 659 C C . ASP A 1 93 ? 13.330 -4.377 -4.034 1.00 26.89 86 ASP A C 1
ATOM 660 O O . ASP A 1 93 ? 14.482 -4.724 -3.743 1.00 26.82 86 ASP A O 1
ATOM 665 N N . LYS A 1 94 ? 12.740 -3.252 -3.626 1.00 25.68 87 LYS A N 1
ATOM 666 C CA A LYS A 1 94 ? 13.349 -2.287 -2.739 0.50 25.18 87 LYS A CA 1
ATOM 667 C CA B LYS A 1 94 ? 13.370 -2.159 -2.901 0.50 24.87 87 LYS A CA 1
ATOM 668 C C . LYS A 1 94 ? 12.207 -1.468 -2.147 1.00 24.51 87 LYS A C 1
ATOM 669 O O . LYS A 1 94 ? 11.176 -1.210 -2.768 1.00 24.37 87 LYS A O 1
ATOM 680 N N . GLU A 1 95 ? 12.352 -1.124 -0.877 1.00 23.85 88 GLU A N 1
ATOM 681 C CA . GLU A 1 95 ? 11.272 -0.414 -0.192 1.00 22.90 88 GLU A CA 1
ATOM 682 C C . GLU A 1 95 ? 11.159 1.066 -0.622 1.00 21.61 88 GLU A C 1
ATOM 683 O O . GLU A 1 95 ? 12.117 1.839 -0.509 1.00 20.25 88 GLU A O 1
ATOM 689 N N . VAL A 1 96 ? 9.989 1.450 -1.129 1.00 19.89 89 VAL A N 1
ATOM 690 C CA . VAL A 1 96 ? 9.688 2.869 -1.379 1.00 18.08 89 VAL A CA 1
ATOM 691 C C . VAL A 1 96 ? 9.212 3.492 -0.050 1.00 18.45 89 VAL A C 1
ATOM 692 O O . VAL A 1 96 ? 8.410 2.876 0.681 1.00 19.23 89 VAL A O 1
ATOM 696 N N . VAL A 1 97 ? 9.742 4.671 0.288 1.00 17.28 90 VAL A N 1
ATOM 697 C CA . VAL A 1 97 ? 9.266 5.433 1.452 1.00 15.86 90 VAL A CA 1
ATOM 698 C C . VAL A 1 97 ? 8.046 6.214 1.007 1.00 15.48 90 VAL A C 1
ATOM 699 O O . VAL A 1 97 ? 8.104 6.934 -0.003 1.00 16.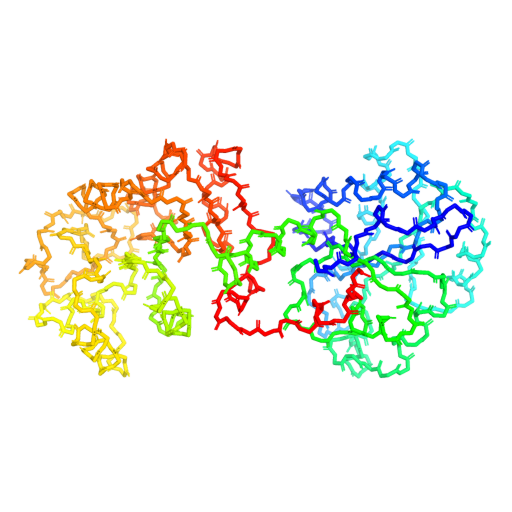00 90 VAL A O 1
ATOM 703 N N . PHE A 1 98 ? 6.916 6.024 1.693 1.00 14.55 91 PHE A N 1
ATOM 704 C CA . PHE A 1 98 ? 5.716 6.790 1.372 1.00 11.86 91 PHE A CA 1
ATOM 705 C C . PHE A 1 98 ? 5.438 7.796 2.494 1.00 11.37 91 PHE A C 1
ATOM 706 O O . PHE A 1 98 ? 5.445 7.456 3.655 1.00 9.97 91 PHE A O 1
ATOM 714 N N . VAL A 1 99 ? 5.255 9.052 2.125 1.00 11.49 92 VAL A N 1
ATOM 715 C CA . VAL A 1 99 ? 4.856 10.085 3.089 1.00 12.80 92 VAL A CA 1
ATOM 716 C C . VAL A 1 99 ? 3.419 10.522 2.768 1.00 12.09 92 VAL A C 1
ATOM 717 O O . VAL A 1 99 ? 3.127 10.863 1.624 1.00 11.97 92 VAL A O 1
ATOM 721 N N . PRO A 1 100 ? 2.510 10.425 3.753 1.00 12.34 93 PRO A N 1
ATOM 722 C CA . PRO A 1 100 ? 1.103 10.705 3.435 1.00 12.55 93 PRO A CA 1
ATOM 723 C C . PRO A 1 100 ? 0.760 12.187 3.660 1.00 12.65 93 PRO A C 1
ATOM 724 O O . PRO A 1 100 ? -0.276 12.504 4.235 1.00 12.92 93 PRO A O 1
ATOM 728 N N . GLU A 1 101 ? 1.653 13.069 3.203 1.00 12.49 94 GLU A N 1
ATOM 729 C CA . GLU A 1 101 ? 1.435 14.519 3.177 1.00 13.33 94 GLU A CA 1
ATOM 730 C C . GLU A 1 101 ? 1.871 15.065 1.799 1.00 12.79 94 GLU A C 1
ATOM 731 O O . GLU A 1 101 ? 2.640 14.417 1.072 1.00 11.50 94 GLU A O 1
ATOM 737 N N . THR A 1 102 ? 1.380 16.244 1.437 1.00 11.85 95 THR A N 1
ATOM 738 C CA . THR A 1 102 ? 1.721 16.772 0.133 1.00 11.38 95 THR A CA 1
ATOM 739 C C . THR A 1 102 ? 2.765 17.828 0.305 1.00 11.46 95 THR A C 1
ATOM 740 O O . THR A 1 102 ? 3.388 18.188 -0.659 1.00 12.44 95 THR A O 1
ATOM 744 N N . ARG A 1 103 ? 2.875 18.355 1.524 1.00 12.75 96 ARG A N 1
ATOM 745 C CA . ARG A 1 103 ? 3.972 19.212 2.017 1.00 13.98 96 ARG A CA 1
ATOM 746 C C . ARG A 1 103 ? 4.215 19.095 3.530 1.00 14.45 96 ARG A C 1
ATOM 747 O O . ARG A 1 103 ? 3.501 18.385 4.228 1.00 13.98 96 ARG A O 1
ATOM 755 N N . GLY A 1 104 ? 5.238 19.811 4.004 1.00 14.87 97 GLY A N 1
ATOM 756 C CA . GLY A 1 104 ? 5.538 19.961 5.426 1.00 15.87 97 GLY A CA 1
ATOM 757 C C . GLY A 1 104 ? 6.877 19.388 5.911 1.00 16.79 97 GLY A C 1
ATOM 758 O O . GLY A 1 104 ? 7.677 18.824 5.120 1.00 15.93 97 GLY A O 1
ATOM 759 N N . GLU A 1 105 ? 7.099 19.496 7.225 1.00 18.18 98 GLU A N 1
ATOM 760 C CA . GLU A 1 105 ? 8.374 19.126 7.849 1.00 19.99 98 GLU A CA 1
ATOM 761 C C . GLU A 1 105 ? 8.741 17.689 7.611 1.00 19.32 98 GLU A C 1
ATOM 762 O O . GLU A 1 105 ? 9.889 17.400 7.258 1.00 19.99 98 GLU A O 1
ATOM 768 N N . LYS A 1 106 ? 7.785 16.782 7.822 1.00 18.99 99 LYS A N 1
ATOM 769 C CA . LYS A 1 106 ? 8.079 15.352 7.773 1.00 18.08 99 LYS A CA 1
ATOM 770 C C . LYS A 1 106 ? 8.426 14.961 6.344 1.00 16.79 99 LYS A C 1
ATOM 771 O O . LYS A 1 106 ? 9.462 14.326 6.100 1.00 16.77 99 LYS A O 1
ATOM 777 N N . LEU A 1 107 ? 7.602 15.378 5.388 1.00 15.06 100 LEU A N 1
ATOM 778 C CA . LEU A 1 107 ? 7.958 15.241 3.970 1.00 13.23 100 LEU A CA 1
ATOM 779 C C . LEU A 1 107 ? 9.341 15.778 3.643 1.00 12.05 100 LEU A C 1
ATOM 780 O O . LEU A 1 107 ? 10.140 15.087 2.998 1.00 12.59 100 LEU A O 1
ATOM 785 N N . GLU A 1 108 ? 9.590 17.019 4.037 1.00 10.51 101 GLU A N 1
ATOM 786 C CA . GLU A 1 108 ? 10.870 17.670 3.755 1.00 10.64 101 GLU A CA 1
ATOM 787 C C . GLU A 1 108 ? 12.045 16.896 4.336 1.00 10.43 101 GLU A C 1
ATOM 788 O O . GLU A 1 108 ? 13.063 16.708 3.658 1.00 10.53 101 GLU A O 1
ATOM 794 N N . ALA A 1 109 ? 11.911 16.469 5.588 1.00 10.40 102 ALA A N 1
ATOM 795 C CA . ALA A 1 109 ? 12.980 15.740 6.260 1.00 10.96 102 ALA A CA 1
ATOM 796 C C . ALA A 1 109 ? 13.241 14.418 5.549 1.00 11.15 102 ALA A C 1
ATOM 797 O O . ALA A 1 109 ? 14.406 14.075 5.330 1.00 11.83 102 ALA A O 1
ATOM 799 N N . ALA A 1 110 ? 12.176 13.721 5.119 1.00 10.62 103 ALA A N 1
ATOM 800 C CA . ALA A 1 110 ? 12.339 12.424 4.478 1.00 10.05 103 ALA A CA 1
ATOM 801 C C . ALA A 1 110 ? 13.013 12.587 3.125 1.00 9.23 103 ALA A C 1
ATOM 802 O O . ALA A 1 110 ? 13.864 11.781 2.751 1.00 8.31 103 ALA A O 1
ATOM 804 N N . ILE A 1 111 ? 12.687 13.664 2.421 1.00 9.99 104 ILE A N 1
ATOM 805 C CA . ILE A 1 111 ? 13.370 13.936 1.151 1.00 10.45 104 ILE A CA 1
ATOM 806 C C . ILE A 1 111 ? 14.883 14.147 1.407 1.00 12.07 104 ILE A C 1
ATOM 807 O O . ILE A 1 111 ? 15.705 13.544 0.728 1.00 11.79 104 ILE A O 1
ATOM 812 N N . LYS A 1 112 ? 15.238 14.942 2.426 1.00 13.34 105 LYS A N 1
ATOM 813 C CA . LYS A 1 112 ? 16.651 15.190 2.736 1.00 15.11 105 LYS A CA 1
ATOM 814 C C . LYS A 1 112 ? 17.443 13.936 3.124 1.00 15.38 105 LYS A C 1
ATOM 815 O O . LYS A 1 112 ? 18.647 13.885 2.901 1.00 16.64 105 LYS A O 1
ATOM 821 N N . ASP A 1 113 ? 16.767 12.928 3.659 1.00 15.88 106 ASP A N 1
ATOM 822 C CA . ASP A 1 113 ? 17.433 11.723 4.144 1.00 16.58 106 ASP A CA 1
ATOM 823 C C . ASP A 1 113 ? 17.703 10.755 3.004 1.00 15.60 106 ASP A C 1
ATOM 824 O O . ASP A 1 113 ? 18.350 9.749 3.201 1.00 14.86 106 ASP A O 1
ATOM 829 N N . LEU A 1 114 ? 17.243 11.086 1.804 1.00 15.27 107 LEU A N 1
ATOM 830 C CA . LEU A 1 114 ? 17.373 10.147 0.669 1.00 15.49 107 LEU A CA 1
ATOM 831 C C . LEU A 1 114 ? 18.848 9.958 0.242 1.00 15.69 107 LEU A C 1
ATOM 832 O O . LEU A 1 114 ? 19.596 10.907 0.152 1.00 16.65 107 LEU A O 1
ATOM 837 N N . LYS A 1 115 ? 19.296 8.742 0.020 1.00 16.45 108 LYS A N 1
ATOM 838 C CA . LYS A 1 115 ? 20.640 8.580 -0.567 1.00 16.77 108 LYS A CA 1
ATOM 839 C C . LYS A 1 115 ? 20.492 8.140 -2.019 1.00 15.83 108 LYS A C 1
ATOM 840 O O . LYS A 1 115 ? 19.366 7.900 -2.479 1.00 15.72 108 LYS A O 1
ATOM 846 N N . GLU A 1 116 ? 21.595 7.992 -2.749 1.00 14.82 109 GLU A N 1
ATOM 847 C CA . GLU A 1 116 ? 21.476 7.696 -4.164 1.00 13.27 109 GLU A CA 1
ATOM 848 C C . GLU A 1 116 ? 20.793 6.375 -4.356 1.00 13.94 109 GLU A C 1
ATOM 849 O O . GLU A 1 116 ? 21.104 5.413 -3.641 1.00 14.32 109 GLU A O 1
ATOM 855 N N . GLY A 1 117 ? 19.862 6.323 -5.314 1.00 13.17 110 GLY A N 1
ATOM 856 C CA . GLY A 1 117 ? 19.100 5.103 -5.557 1.00 13.36 110 GLY A CA 1
ATOM 857 C C . GLY A 1 117 ? 17.785 5.002 -4.789 1.00 13.32 110 GLY A C 1
ATOM 858 O O . GLY A 1 117 ? 16.890 4.220 -5.177 1.00 13.49 110 GLY A O 1
ATOM 859 N N . ASP A 1 118 ? 17.651 5.777 -3.707 1.00 13.41 111 ASP A N 1
ATOM 860 C CA . ASP A 1 118 ? 16.432 5.740 -2.860 1.00 13.36 111 ASP A CA 1
ATOM 861 C C . ASP A 1 118 ? 15.259 6.357 -3.617 1.00 12.85 111 ASP A C 1
ATOM 862 O O . ASP A 1 118 ? 15.453 7.269 -4.402 1.00 12.82 111 ASP A O 1
ATOM 867 N N . VAL A 1 119 ? 14.056 5.840 -3.364 1.00 12.78 112 VAL A N 1
ATOM 868 C CA . VAL A 1 119 ? 12.799 6.207 -4.056 1.00 11.41 112 VAL A CA 1
ATOM 869 C C . VAL A 1 119 ? 11.750 6.585 -2.948 1.00 11.44 112 VAL A C 1
ATOM 870 O O . VAL A 1 119 ? 11.534 5.828 -1.989 1.00 11.01 112 VAL A O 1
ATOM 874 N N . LEU A 1 120 ? 11.139 7.775 -3.068 1.00 9.52 113 LEU A N 1
ATOM 875 C CA . LEU A 1 120 ? 10.141 8.215 -2.107 1.00 8.53 113 LEU A CA 1
ATOM 876 C C . LEU A 1 120 ? 8.889 8.579 -2.913 1.00 7.97 113 LEU A C 1
ATOM 877 O O . LEU A 1 120 ? 8.985 9.025 -4.029 1.00 7.46 113 LEU A O 1
ATOM 882 N N . LEU A 1 121 ? 7.718 8.337 -2.367 1.00 7.71 114 LEU A N 1
ATOM 883 C CA . LEU A 1 121 ? 6.506 8.658 -3.099 1.00 8.88 114 LEU A CA 1
ATOM 884 C C . LEU A 1 121 ? 5.672 9.617 -2.228 1.00 9.73 114 LEU A C 1
ATOM 885 O O . LEU A 1 121 ? 5.356 9.292 -1.048 1.00 10.35 114 LEU A O 1
ATOM 890 N N . VAL A 1 122 ? 5.407 10.806 -2.793 1.00 9.26 115 VAL A N 1
ATOM 891 C CA . VAL A 1 122 ? 4.559 11.840 -2.193 1.00 9.48 115 VAL A CA 1
ATOM 892 C C . VAL A 1 122 ? 3.087 11.461 -2.390 1.00 10.30 115 VAL A C 1
ATOM 893 O O . VAL A 1 122 ? 2.700 10.893 -3.436 1.00 10.70 115 VAL A O 1
ATOM 897 N N . GLU A 1 123 ? 2.270 11.770 -1.381 1.00 10.03 116 GLU A N 1
ATOM 898 C CA . GLU A 1 123 ? 0.840 11.535 -1.423 1.00 9.68 116 GLU A CA 1
ATOM 899 C C . GLU A 1 123 ? 0.153 12.259 -2.638 1.00 9.39 116 GLU A C 1
ATOM 900 O O . GLU A 1 123 ? 0.740 13.153 -3.247 1.00 9.41 116 GLU A O 1
ATOM 906 N N . ASN A 1 124 ? -1.058 11.826 -2.983 1.00 8.86 117 ASN A N 1
ATOM 907 C CA . ASN A 1 124 ? -1.859 12.271 -4.119 1.00 8.43 117 ASN A CA 1
ATOM 908 C C . ASN A 1 124 ? -1.812 13.794 -4.349 1.00 8.43 117 ASN A C 1
ATOM 909 O O . ASN A 1 124 ? -2.188 14.582 -3.456 1.00 8.35 117 ASN A O 1
ATOM 914 N N . THR A 1 125 ? -1.390 14.213 -5.544 1.00 7.09 118 THR A N 1
ATOM 915 C CA . THR A 1 125 ? -1.211 15.630 -5.776 1.00 7.32 118 THR A CA 1
ATOM 916 C C . THR A 1 125 ? -2.585 16.315 -5.701 1.00 7.52 118 THR A C 1
ATOM 917 O O . THR A 1 125 ? -2.670 17.497 -5.348 1.00 8.13 118 THR A O 1
ATOM 921 N N . ARG A 1 126 ? -3.651 15.567 -5.974 1.00 7.50 119 ARG A N 1
ATOM 922 C CA . ARG A 1 126 ? -4.992 16.157 -5.960 1.00 8.76 119 ARG A CA 1
ATOM 923 C C . ARG A 1 126 ? -5.646 16.280 -4.541 1.00 9.89 119 ARG A C 1
ATOM 924 O O . ARG A 1 126 ? -6.777 16.783 -4.413 1.00 9.50 119 ARG A O 1
ATOM 932 N N . TYR A 1 127 ? -4.914 15.882 -3.488 1.00 9.05 120 TYR A N 1
ATOM 933 C CA . TYR A 1 127 ? -5.234 16.335 -2.123 1.00 10.39 120 TYR A CA 1
ATOM 934 C C . TYR A 1 127 ? -5.146 17.886 -2.019 1.00 11.07 120 TYR A C 1
ATOM 935 O O . TYR A 1 127 ? -5.777 18.505 -1.195 1.00 10.54 120 TYR A O 1
ATOM 944 N N . GLU A 1 128 ? -4.374 18.495 -2.916 1.00 12.11 121 GLU A N 1
ATOM 945 C CA . GLU A 1 128 ? -4.191 19.948 -2.912 1.00 13.05 121 GLU A CA 1
ATOM 946 C C . GLU A 1 128 ? -5.381 20.676 -3.542 1.00 13.61 121 GLU A C 1
ATOM 947 O O . GLU A 1 128 ? -5.532 21.876 -3.377 1.00 13.80 121 GLU A O 1
ATOM 953 N N . ASP A 1 129 ? -6.235 19.931 -4.234 1.00 14.17 122 ASP A N 1
ATOM 954 C CA . ASP A 1 129 ? -7.425 20.510 -4.817 1.00 15.64 122 ASP A CA 1
ATOM 955 C C . ASP A 1 129 ? -8.524 20.848 -3.831 1.00 17.87 122 ASP A C 1
ATOM 956 O O . ASP A 1 129 ? -9.359 21.652 -4.158 1.00 19.34 122 ASP A O 1
ATOM 961 N N . LEU A 1 130 ? -8.530 20.262 -2.632 1.00 20.66 123 LEU A N 1
ATOM 962 C CA . LEU A 1 130 ? -9.618 20.544 -1.660 1.00 23.62 123 LEU A CA 1
ATOM 963 C C . LEU A 1 130 ? -9.740 22.000 -1.181 1.00 25.40 123 LEU A C 1
ATOM 964 O O . LEU A 1 130 ? -10.852 22.569 -1.107 1.00 26.43 123 LEU A O 1
ATOM 969 N N . ASP A 1 131 ? -8.606 22.607 -0.876 1.00 25.88 124 ASP A N 1
ATOM 970 C CA . ASP A 1 131 ? -8.585 24.008 -0.503 1.00 28.32 124 ASP A CA 1
ATOM 971 C C . ASP A 1 131 ? -8.057 24.745 -1.740 1.00 28.13 124 ASP A C 1
ATOM 972 O O . ASP A 1 131 ? -6.841 24.736 -2.010 1.00 28.74 124 ASP A O 1
ATOM 977 N N . GLY A 1 132 ? -8.979 25.286 -2.543 1.00 27.43 125 GLY A N 1
ATOM 978 C CA . GLY A 1 132 ? -8.623 26.124 -3.689 1.00 26.19 125 GLY A CA 1
ATOM 979 C C . GLY A 1 132 ? -8.245 25.526 -5.050 1.00 24.88 125 GLY A C 1
ATOM 980 O O . GLY A 1 132 ? -7.737 26.253 -5.911 1.00 23.98 125 GLY A O 1
ATOM 981 N N . LYS A 1 133 ? -8.483 24.230 -5.273 1.00 23.84 126 LYS A N 1
ATOM 982 C CA . LYS A 1 133 ? -8.048 23.563 -6.535 1.00 22.69 126 LYS A CA 1
ATOM 983 C C . LYS A 1 133 ? -6.596 23.924 -7.002 1.00 21.05 126 LYS A C 1
ATOM 984 O O . LYS A 1 133 ? -6.341 24.187 -8.188 1.00 19.93 126 LYS A O 1
ATOM 990 N N . LYS A 1 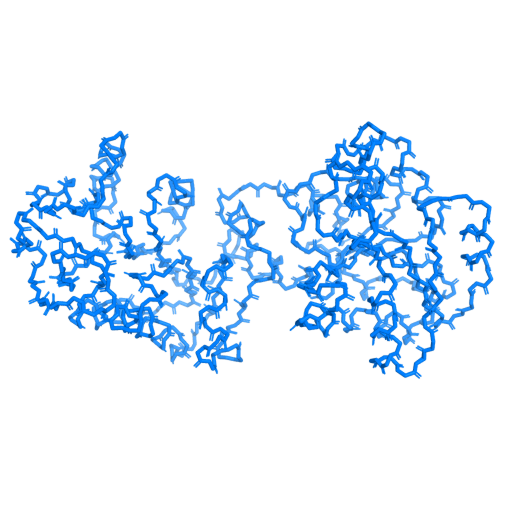134 ? -5.663 23.921 -6.051 1.00 19.32 127 LYS A N 1
ATOM 991 C CA . LYS A 1 134 ? -4.311 24.381 -6.289 1.00 18.02 127 LYS A CA 1
ATOM 992 C C . LYS A 1 134 ? -3.523 23.507 -7.269 1.00 16.52 127 LYS A C 1
ATOM 993 O O . LYS A 1 134 ? -2.775 24.033 -8.095 1.00 16.14 127 LYS A O 1
ATOM 999 N N . GLU A 1 135 ? -3.674 22.185 -7.171 1.00 15.92 128 GLU A N 1
ATOM 1000 C CA . GLU A 1 135 ? -3.000 21.284 -8.111 1.00 14.81 128 GLU A CA 1
ATOM 1001 C C . GLU A 1 135 ? -3.574 21.552 -9.487 1.00 14.92 128 GLU A C 1
ATOM 1002 O O . GLU A 1 135 ? -2.856 21.990 -10.389 1.00 14.26 128 GLU A O 1
ATOM 1008 N N . SER A 1 136 ? -4.884 21.371 -9.617 1.00 15.58 129 SER A N 1
ATOM 1009 C CA . SER A 1 136 ? -5.527 21.384 -10.946 1.00 15.62 129 SER A CA 1
ATOM 1010 C C . SER A 1 136 ? -5.507 22.723 -11.673 1.00 15.15 129 SER A C 1
ATOM 1011 O O . SER A 1 136 ? -5.592 22.736 -12.902 1.00 15.39 129 SER A O 1
ATOM 1014 N N . LYS A 1 137 ? -5.431 23.825 -10.929 1.00 15.57 130 LYS A N 1
ATOM 1015 C CA . LYS A 1 137 ? -5.388 25.217 -11.497 1.00 15.56 130 LYS A CA 1
ATOM 1016 C C . LYS A 1 137 ? -3.948 25.794 -11.399 1.00 15.57 130 LYS A C 1
ATOM 1017 O O . LYS A 1 137 ? -3.746 27.001 -11.574 1.00 15.26 130 LYS A O 1
ATOM 1023 N N . ASN A 1 138 ? -2.954 24.949 -11.085 1.00 14.72 131 ASN A N 1
ATOM 1024 C CA . ASN A 1 138 ? -1.553 25.419 -11.074 1.00 14.61 131 ASN A CA 1
ATOM 1025 C C . ASN A 1 138 ? -1.312 26.626 -10.160 1.00 14.50 131 ASN A C 1
ATOM 1026 O O . ASN A 1 138 ? -0.799 27.633 -10.613 1.00 15.40 131 ASN A O 1
ATOM 1031 N N . ASP A 1 139 ? -1.669 26.536 -8.881 1.00 14.14 132 ASP A N 1
ATOM 1032 C CA . ASP A 1 139 ? -1.395 27.612 -7.932 1.00 14.08 132 ASP A CA 1
ATOM 1033 C C . ASP A 1 139 ? 0.092 27.957 -7.976 1.00 13.89 132 ASP A C 1
ATOM 1034 O O . ASP A 1 139 ? 0.942 27.032 -7.900 1.00 12.51 132 ASP A O 1
ATOM 1039 N N . PRO A 1 140 ? 0.431 29.262 -8.094 1.00 13.84 133 PRO A N 1
ATOM 1040 C CA . PRO A 1 140 ? 1.858 29.638 -8.154 1.00 13.99 133 PRO A CA 1
ATOM 1041 C C . PRO A 1 140 ? 2.677 29.153 -6.958 1.00 14.94 133 PRO A C 1
ATOM 1042 O O . PRO A 1 140 ? 3.786 28.597 -7.148 1.00 14.21 133 PRO A O 1
ATOM 1046 N N . GLU A 1 141 ? 2.154 29.351 -5.743 1.00 15.31 134 GLU A N 1
ATOM 1047 C CA . GLU A 1 141 ? 2.882 28.895 -4.536 1.00 15.36 134 GLU A CA 1
ATOM 1048 C C . GLU A 1 141 ? 3.214 27.394 -4.495 1.00 13.26 134 GLU A C 1
ATOM 1049 O O . GLU A 1 141 ? 4.317 27.021 -4.112 1.00 12.56 134 GLU A O 1
ATOM 1055 N N . LEU A 1 142 ? 2.249 26.555 -4.867 1.00 12.94 135 LEU A N 1
ATOM 1056 C CA . LEU A 1 142 ? 2.374 25.095 -4.772 1.00 12.01 135 LEU A CA 1
ATOM 1057 C C . LEU A 1 142 ? 3.464 24.602 -5.723 1.00 11.96 135 LEU A C 1
ATOM 1058 O O . LEU A 1 142 ? 4.310 23.783 -5.324 1.00 11.78 135 LEU A O 1
ATOM 1063 N N . GLY A 1 143 ? 3.464 25.097 -6.964 1.00 11.59 136 GLY A N 1
ATOM 1064 C CA . GLY A 1 143 ? 4.449 24.638 -7.951 1.00 11.11 136 GLY A CA 1
ATOM 1065 C C . GLY A 1 143 ? 5.867 24.947 -7.475 1.00 11.30 136 GLY A C 1
ATOM 1066 O O . GLY A 1 143 ? 6.776 24.113 -7.574 1.00 9.88 136 GLY A O 1
ATOM 1067 N N . LYS A 1 144 ? 6.040 26.169 -6.964 1.00 10.97 137 LYS A N 1
ATOM 1068 C CA . LYS A 1 144 ? 7.319 26.673 -6.491 1.00 10.82 137 LYS A CA 1
ATOM 1069 C C . LYS A 1 144 ? 7.779 25.895 -5.267 1.00 10.53 137 LYS A C 1
ATOM 1070 O O . LYS A 1 144 ? 8.937 25.511 -5.192 1.00 9.54 137 LYS A O 1
ATOM 1076 N N . TYR A 1 145 ? 6.850 25.667 -4.327 1.00 10.27 138 TYR A N 1
ATOM 1077 C CA . TYR A 1 145 ? 7.122 24.849 -3.151 1.00 10.51 138 TYR A CA 1
ATOM 1078 C C . TYR A 1 145 ? 7.561 23.427 -3.457 1.00 9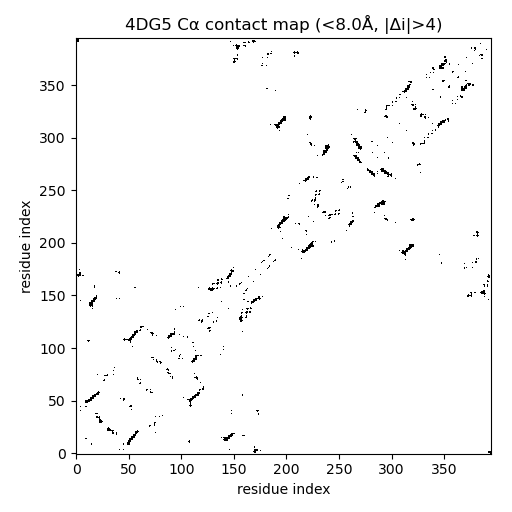.80 138 TYR A C 1
ATOM 1079 O O . TYR A 1 145 ? 8.583 22.990 -2.941 1.00 11.36 138 TYR A O 1
ATOM 1088 N N . TRP A 1 146 ? 6.790 22.711 -4.262 1.00 8.91 139 TRP A N 1
ATOM 1089 C CA . TRP A 1 146 ? 7.204 21.386 -4.773 1.00 8.79 139 TRP A CA 1
ATOM 1090 C C . TRP A 1 146 ? 8.536 21.443 -5.500 1.00 8.49 139 TRP A C 1
ATOM 1091 O O . TRP A 1 146 ? 9.368 20.581 -5.260 1.00 8.99 139 TRP A O 1
ATOM 1102 N N . ALA A 1 147 ? 8.746 22.435 -6.375 1.00 8.16 140 ALA A N 1
ATOM 1103 C CA . ALA A 1 147 ? 10.035 22.513 -7.101 1.00 8.38 140 ALA A CA 1
ATOM 1104 C C . ALA A 1 147 ? 11.207 22.683 -6.144 1.00 8.64 140 ALA A C 1
ATOM 1105 O O . ALA A 1 147 ? 12.300 22.273 -6.504 1.00 7.31 140 ALA A O 1
ATOM 1107 N N . SER A 1 148 ? 10.961 23.242 -4.940 1.00 8.35 141 SER A N 1
ATOM 1108 C CA . SER A 1 148 ? 12.057 23.630 -4.035 1.00 9.87 141 SER A CA 1
ATOM 1109 C C . SER A 1 148 ? 12.545 22.418 -3.271 1.00 9.51 141 SER A C 1
ATOM 1110 O O . SER A 1 148 ? 13.524 22.491 -2.558 1.00 9.14 141 SER A O 1
ATOM 1113 N N . LEU A 1 149 ? 11.842 21.304 -3.442 1.00 9.50 142 LEU A N 1
ATOM 1114 C CA . LEU A 1 149 ? 12.200 20.033 -2.802 1.00 9.95 142 LEU A CA 1
ATOM 1115 C C . LEU A 1 149 ? 13.275 19.235 -3.582 1.00 10.04 142 LEU A C 1
ATOM 1116 O O . LEU A 1 149 ? 13.834 18.261 -3.041 1.00 10.42 142 LEU A O 1
ATOM 1121 N N . GLY A 1 150 ? 13.620 19.681 -4.797 1.00 9.37 143 GLY A N 1
ATOM 1122 C CA . GLY A 1 150 ? 14.647 18.989 -5.575 1.00 9.25 143 GLY A CA 1
ATOM 1123 C C . GLY A 1 150 ? 15.596 19.789 -6.455 1.00 10.43 143 GLY A C 1
ATOM 1124 O O . GLY A 1 150 ? 15.577 21.038 -6.492 1.00 10.47 143 GLY A O 1
ATOM 1125 N N . ASP A 1 151 ? 16.441 19.071 -7.198 1.00 11.07 144 ASP A N 1
ATOM 1126 C CA . ASP A 1 151 ? 17.364 19.755 -8.081 1.00 11.50 144 ASP A CA 1
ATOM 1127 C C . ASP A 1 151 ? 16.918 19.800 -9.519 1.00 12.00 144 ASP A C 1
ATOM 1128 O O . ASP A 1 151 ? 17.264 20.728 -10.202 1.00 13.40 144 ASP A O 1
ATOM 1133 N N . VAL A 1 152 ? 16.182 18.772 -9.978 1.00 12.43 145 VAL A N 1
ATOM 1134 C CA . VAL A 1 152 ? 15.776 18.656 -11.388 1.00 11.54 145 VAL A CA 1
ATOM 1135 C C . VAL A 1 152 ? 14.409 17.978 -11.478 1.00 10.51 145 VAL A C 1
ATOM 1136 O O . VAL A 1 152 ? 13.998 17.327 -10.544 1.00 10.22 145 VAL A O 1
ATOM 1140 N N . PHE A 1 153 ? 13.741 18.130 -12.622 1.00 10.21 146 PHE A N 1
ATOM 1141 C CA . PHE A 1 153 ? 12.413 17.587 -12.883 1.00 8.95 146 PHE A CA 1
ATOM 1142 C C . PHE A 1 153 ? 12.405 16.757 -14.176 1.00 8.96 146 PHE A C 1
ATOM 1143 O O . PHE A 1 153 ? 12.985 17.164 -15.204 1.00 8.23 146 PHE A O 1
ATOM 1151 N N . VAL A 1 154 ? 11.720 15.615 -14.088 1.00 8.22 147 VAL A N 1
ATOM 1152 C CA . VAL A 1 154 ? 11.434 14.728 -15.179 1.00 7.53 147 VAL A CA 1
ATOM 1153 C C . VAL A 1 154 ? 9.927 14.497 -15.221 1.00 7.87 147 VAL A C 1
ATOM 1154 O O . VAL A 1 154 ? 9.348 13.911 -14.286 1.00 8.17 147 VAL A O 1
ATOM 1158 N N . ASN A 1 155 ? 9.290 14.955 -16.296 1.00 6.90 148 ASN A N 1
ATOM 1159 C CA . ASN A 1 155 ? 7.875 14.712 -16.468 1.00 6.45 148 ASN A CA 1
ATOM 1160 C C . ASN A 1 155 ? 7.698 13.489 -17.340 1.00 6.74 148 ASN A C 1
ATOM 1161 O O . ASN A 1 155 ? 7.961 13.545 -18.551 1.00 7.18 148 ASN A O 1
ATOM 1166 N N . ASP A 1 156 ? 7.318 12.368 -16.718 1.00 6.85 149 ASP A N 1
ATOM 1167 C CA . ASP A 1 156 ? 7.000 11.162 -17.466 1.00 7.14 149 ASP A CA 1
ATOM 1168 C C . ASP A 1 156 ? 5.495 10.914 -17.526 1.00 7.13 149 ASP A C 1
ATOM 1169 O O . ASP A 1 156 ? 5.088 9.799 -17.776 1.00 7.66 149 ASP A O 1
ATOM 1174 N N . ALA A 1 157 ? 4.667 11.938 -17.323 1.00 7.96 150 ALA A N 1
ATOM 1175 C CA . ALA A 1 157 ? 3.195 11.750 -17.336 1.00 8.21 150 ALA A CA 1
ATOM 1176 C C . ALA A 1 157 ? 2.520 12.407 -18.557 1.00 8.65 150 ALA A C 1
ATOM 1177 O O . ALA A 1 157 ? 1.903 13.458 -18.422 1.00 9.75 150 ALA A O 1
ATOM 1179 N N . PHE A 1 158 ? 2.635 11.823 -19.748 1.00 8.51 151 PHE A N 1
ATOM 1180 C CA . PHE A 1 158 ? 1.873 12.358 -20.897 1.00 9.01 151 PHE A CA 1
ATOM 1181 C C . PHE A 1 158 ? 0.334 12.545 -20.648 1.00 9.43 151 PHE A C 1
ATOM 1182 O O . PHE A 1 158 ? -0.282 13.476 -21.195 1.00 9.92 151 PHE A O 1
ATOM 1190 N N . GLY A 1 159 ? -0.272 11.702 -19.803 1.00 8.86 152 GLY A N 1
ATOM 1191 C CA . GLY A 1 159 ? -1.722 11.742 -19.598 1.00 8.52 152 GLY A CA 1
ATOM 1192 C C . GLY A 1 159 ? -2.278 13.064 -19.084 1.00 9.28 152 GLY A C 1
ATOM 1193 O O . GLY A 1 159 ? -3.456 13.310 -19.250 1.00 9.21 152 GLY A O 1
ATOM 1194 N N . THR A 1 160 ? -1.448 13.907 -18.450 1.00 8.55 153 THR A N 1
ATOM 1195 C CA . THR A 1 160 ? -1.893 15.220 -17.973 1.00 9.44 153 THR A CA 1
ATOM 1196 C C . THR A 1 160 ? -1.190 16.366 -18.681 1.00 9.22 153 THR A C 1
ATOM 1197 O O . THR A 1 160 ? -1.382 17.525 -18.312 1.00 9.54 153 THR A O 1
ATOM 1201 N N . ALA A 1 161 ? -0.381 16.020 -19.675 1.00 9.11 154 ALA A N 1
ATOM 1202 C CA . ALA A 1 161 ? 0.324 16.969 -20.495 1.00 9.70 154 ALA A CA 1
ATOM 1203 C C . ALA A 1 161 ? -0.582 18.021 -21.191 1.00 10.62 154 ALA A C 1
ATOM 1204 O O . ALA A 1 161 ? -0.103 19.135 -21.523 1.00 10.86 154 ALA A O 1
ATOM 1206 N N . HIS A 1 162 ? -1.865 17.710 -21.401 1.00 10.14 155 HIS A N 1
ATOM 1207 C CA . HIS A 1 162 ? -2.758 18.685 -22.067 1.00 11.03 155 HIS A CA 1
ATOM 1208 C C . HIS A 1 162 ? -3.368 19.710 -21.120 1.00 11.92 155 HIS A C 1
ATOM 1209 O O . HIS A 1 162 ? -4.172 20.541 -21.549 1.00 11.21 155 HIS A O 1
ATOM 1216 N N . ARG A 1 163 ? -2.985 19.631 -19.846 1.00 12.10 156 ARG A N 1
ATOM 1217 C CA . ARG A 1 163 ? -3.524 20.471 -18.798 1.00 13.67 156 ARG A CA 1
ATOM 1218 C C . ARG A 1 163 ? -2.389 21.142 -18.017 1.00 13.60 156 ARG A C 1
ATOM 1219 O O . ARG A 1 163 ? -1.271 20.604 -17.925 1.00 14.28 156 ARG A O 1
ATOM 1227 N N . GLU A 1 164 ? -2.705 22.307 -17.458 1.00 12.51 157 GLU A N 1
ATOM 1228 C CA . GLU A 1 164 ? -1.770 23.100 -16.731 1.00 11.78 157 GLU A CA 1
ATOM 1229 C C . GLU A 1 164 ? -1.961 22.935 -15.210 1.00 11.78 157 GLU A C 1
ATOM 1230 O O . GLU A 1 164 ? -2.861 23.554 -14.600 1.00 10.97 157 GLU A O 1
ATOM 1236 N N . HIS A 1 165 ? -1.104 22.093 -14.607 1.00 11.31 158 HIS A N 1
ATOM 1237 C CA . HIS A 1 165 ? -1.175 21.786 -13.159 1.00 9.91 158 HIS A CA 1
ATOM 1238 C C . HIS A 1 165 ? 0.088 22.252 -12.399 1.00 8.60 158 HIS A C 1
ATOM 1239 O O . HIS A 1 165 ? 1.152 22.441 -12.992 1.00 7.59 158 HIS A O 1
ATOM 1246 N N . ALA A 1 166 ? -0.010 22.342 -11.070 1.00 7.93 159 ALA A N 1
ATOM 1247 C CA . ALA A 1 166 ? 1.175 22.541 -10.243 1.00 7.52 159 ALA A CA 1
ATOM 1248 C C . ALA A 1 166 ? 2.208 21.413 -10.450 1.00 6.93 159 ALA A C 1
ATOM 1249 O O . ALA A 1 166 ? 3.422 21.672 -10.538 1.00 5.83 159 ALA A O 1
ATOM 1251 N N . SER A 1 167 ? 1.711 20.179 -10.579 1.00 6.97 160 SER A N 1
ATOM 1252 C CA . SER A 1 167 ? 2.551 18.985 -10.679 1.00 6.65 160 SER A CA 1
ATOM 1253 C C . SER A 1 167 ? 3.210 18.826 -12.050 1.00 6.99 160 SER A C 1
ATOM 1254 O O . SER A 1 167 ? 4.002 17.876 -12.256 1.00 6.58 160 SER A O 1
ATOM 1257 N N . ASN A 1 168 ? 2.917 19.728 -12.989 1.00 7.23 161 ASN A N 1
ATOM 1258 C CA . ASN A 1 168 ? 3.675 19.679 -14.261 1.00 7.69 161 ASN A CA 1
ATOM 1259 C C . ASN A 1 168 ? 4.240 21.005 -14.723 1.00 7.94 161 ASN A C 1
ATOM 1260 O O . ASN A 1 168 ? 5.458 21.179 -14.695 1.00 9.79 161 ASN A O 1
ATOM 1265 N N . VAL A 1 169 ? 3.383 21.939 -15.108 1.00 6.62 162 VAL A N 1
ATOM 1266 C CA . VAL A 1 169 ? 3.839 23.257 -15.464 1.00 6.13 162 VAL A CA 1
ATOM 1267 C C . VAL A 1 169 ? 4.376 23.999 -14.233 1.00 6.37 162 VAL A C 1
ATOM 1268 O O . VAL A 1 169 ? 5.361 24.713 -14.334 1.00 5.84 162 VAL A O 1
ATOM 1272 N N . GLY A 1 170 ? 3.696 23.842 -13.095 1.00 5.54 163 GLY A N 1
ATOM 1273 C CA . GLY A 1 170 ? 4.121 24.421 -11.848 1.00 6.61 163 GLY A CA 1
ATOM 1274 C C . GLY A 1 170 ? 5.565 24.123 -11.454 1.00 6.49 163 GLY A C 1
ATOM 1275 O O . GLY A 1 170 ? 6.360 25.044 -11.328 1.00 7.39 163 GLY A O 1
ATOM 1276 N N . ILE A 1 171 ? 5.905 22.852 -11.255 1.00 6.56 164 ILE A N 1
ATOM 1277 C CA . ILE A 1 171 ? 7.293 22.478 -10.970 1.00 6.90 164 ILE A CA 1
ATOM 1278 C C . ILE A 1 171 ? 8.265 22.915 -12.112 1.00 8.91 164 ILE A C 1
ATOM 1279 O O . ILE A 1 171 ? 9.371 23.359 -11.817 1.00 8.40 164 ILE A O 1
ATOM 1284 N N . SER A 1 172 ? 7.824 22.813 -13.393 1.00 8.94 165 SER A N 1
ATOM 1285 C CA . SER A 1 172 ? 8.669 23.047 -14.570 1.00 9.54 165 SER A CA 1
ATOM 1286 C C . SER A 1 172 ? 9.198 24.441 -14.696 1.00 10.73 165 SER A C 1
ATOM 1287 O O . SER A 1 172 ? 10.177 24.674 -15.426 1.00 11.07 165 SER A O 1
ATOM 1290 N N . THR A 1 173 ? 8.522 25.380 -14.048 1.00 11.08 166 THR A N 1
ATOM 1291 C CA . THR A 1 173 ? 8.914 26.759 -14.202 1.00 12.11 166 THR A CA 1
ATOM 1292 C C . THR A 1 173 ? 10.056 27.088 -13.273 1.00 11.90 166 THR A C 1
ATOM 1293 O O . THR A 1 173 ? 10.685 28.112 -13.425 1.00 11.57 166 THR A O 1
ATOM 1297 N N . HIS A 1 174 ? 10.345 26.185 -12.342 1.00 11.67 167 HIS A N 1
ATOM 1298 C CA . HIS A 1 174 ? 11.344 26.460 -11.318 1.00 11.43 167 HIS A CA 1
ATOM 1299 C C . HIS A 1 174 ? 12.595 25.603 -11.404 1.00 11.37 167 HIS A C 1
ATOM 1300 O O . HIS A 1 174 ? 13.514 25.739 -10.570 1.00 11.94 167 HIS A O 1
ATOM 1307 N N . LEU A 1 175 ? 12.633 24.732 -12.407 1.00 10.37 168 LEU A N 1
ATOM 1308 C CA . LEU A 1 175 ? 13.653 23.687 -12.478 1.00 10.36 168 LEU A CA 1
ATOM 1309 C C . LEU A 1 175 ? 13.913 23.279 -13.938 1.00 9.93 168 LEU A C 1
ATOM 1310 O O . LEU A 1 175 ? 12.974 23.242 -14.757 1.00 8.99 168 LEU A O 1
ATOM 1315 N N . GLU A 1 176 ? 15.168 22.977 -14.266 1.00 9.10 169 GLU A N 1
ATOM 1316 C CA . GLU A 1 176 ? 15.449 22.351 -15.541 1.00 8.47 169 GLU A CA 1
ATOM 1317 C C . GLU A 1 176 ? 14.523 21.095 -15.678 1.00 8.12 169 GLU A C 1
ATOM 1318 O O . GLU A 1 176 ? 14.313 20.308 -14.712 1.00 8.28 169 GLU A O 1
ATOM 1324 N N . THR A 1 177 ? 13.937 20.943 -16.866 1.00 7.00 170 THR A N 1
ATOM 1325 C CA . THR A 1 177 ? 12.900 19.974 -17.110 1.00 6.07 170 THR A CA 1
ATOM 1326 C C . THR A 1 177 ? 13.151 19.092 -18.353 1.00 5.14 170 THR A C 1
ATOM 1327 O O . THR A 1 177 ? 13.394 19.582 -19.431 1.00 5.28 170 THR A O 1
ATOM 1331 N N . ALA A 1 178 ? 13.087 17.779 -18.163 1.00 5.16 171 ALA A N 1
ATOM 1332 C CA . ALA A 1 178 ? 13.244 16.785 -19.234 1.00 5.89 171 ALA A CA 1
ATOM 1333 C C . ALA A 1 178 ? 12.055 15.836 -19.277 1.00 6.44 171 ALA A C 1
ATOM 1334 O O . ALA A 1 178 ? 11.339 15.605 -18.235 1.00 6.56 171 ALA A O 1
ATOM 1336 N N . ALA A 1 179 ? 11.868 15.258 -20.458 1.00 6.17 172 ALA A N 1
ATOM 1337 C CA . ALA A 1 179 ? 10.901 14.192 -20.670 1.00 7.71 172 ALA A CA 1
ATOM 1338 C C . ALA A 1 179 ? 11.456 12.840 -20.223 1.00 9.20 172 ALA A C 1
ATOM 1339 O O . ALA A 1 179 ? 12.626 12.525 -20.483 1.00 10.03 172 ALA A O 1
ATOM 1341 N N . GLY A 1 180 ? 10.601 12.023 -19.613 1.00 9.75 173 GLY A N 1
ATOM 1342 C CA . GLY A 1 180 ? 10.948 10.635 -19.337 1.00 10.61 173 GLY A CA 1
ATOM 1343 C C . GLY A 1 180 ? 10.852 9.820 -20.609 1.00 12.03 173 GLY A C 1
ATOM 1344 O O . GLY A 1 180 ? 10.455 10.325 -21.677 1.00 12.05 173 GLY A O 1
ATOM 1345 N N . PHE A 1 181 ? 11.197 8.541 -20.506 1.00 12.97 174 PHE A N 1
ATOM 1346 C CA . PHE A 1 181 ? 11.232 7.699 -21.687 1.00 13.09 174 PHE A CA 1
ATOM 1347 C C . PHE A 1 181 ? 9.848 7.472 -22.225 1.00 12.83 174 PHE A C 1
ATOM 1348 O O . PHE A 1 181 ? 9.680 7.205 -23.413 1.00 12.53 174 PHE A O 1
ATOM 1356 N N . LEU A 1 182 ? 8.852 7.596 -21.356 1.00 12.75 175 LEU A N 1
ATOM 1357 C CA . LEU A 1 182 ? 7.482 7.355 -21.768 1.00 12.31 175 LEU A CA 1
ATOM 1358 C C . LEU A 1 182 ? 6.923 8.608 -22.467 1.00 12.25 175 LEU A C 1
ATOM 1359 O O . LEU A 1 182 ? 6.519 8.558 -23.636 1.00 11.69 175 LEU A O 1
ATOM 1364 N N . MET A 1 183 ? 6.934 9.729 -21.757 1.00 11.85 176 MET A N 1
ATOM 1365 C CA . MET A 1 183 ? 6.648 11.047 -22.360 1.00 12.00 176 MET A CA 1
ATOM 1366 C C . MET A 1 183 ? 7.332 11.190 -23.729 1.00 11.71 176 MET A C 1
ATOM 1367 O O . MET A 1 183 ? 6.729 11.620 -24.688 1.00 11.79 176 MET A O 1
ATOM 1372 N N . ASP A 1 184 ? 8.598 10.815 -23.808 1.00 12.40 177 ASP A N 1
ATOM 1373 C CA . ASP A 1 184 ? 9.332 10.912 -25.055 1.00 12.44 177 ASP A CA 1
ATOM 1374 C C . ASP A 1 184 ? 8.763 10.126 -26.265 1.00 12.09 177 ASP A C 1
ATOM 1375 O O . ASP A 1 184 ? 8.842 10.638 -27.375 1.00 11.55 177 ASP A O 1
ATOM 1380 N N . LYS A 1 185 ? 8.208 8.917 -26.080 1.00 12.11 178 LYS A N 1
ATOM 1381 C CA . LYS A 1 185 ? 7.636 8.215 -27.244 1.00 12.71 178 LYS A CA 1
ATOM 1382 C C . LYS A 1 185 ? 6.416 8.942 -27.759 1.00 11.56 178 LYS A C 1
ATOM 1383 O O . LYS A 1 185 ? 6.229 9.051 -28.983 1.00 11.53 178 LYS A O 1
ATOM 1389 N N . GLU A 1 186 ? 5.583 9.408 -26.827 1.00 9.38 179 GLU A N 1
ATOM 1390 C CA . GLU A 1 186 ? 4.367 10.155 -27.166 1.00 9.50 179 GLU A CA 1
ATOM 1391 C C . GLU A 1 186 ? 4.736 11.412 -27.980 1.00 9.09 179 GLU A C 1
ATOM 1392 O O . GLU A 1 186 ? 4.006 11.803 -28.871 1.00 9.31 179 GLU A O 1
ATOM 1398 N N . ILE A 1 187 ? 5.852 12.060 -27.651 1.00 8.78 180 ILE A N 1
ATOM 1399 C CA . ILE A 1 187 ? 6.256 13.249 -28.374 1.00 9.23 180 ILE A CA 1
ATOM 1400 C C . ILE A 1 187 ? 6.747 12.814 -29.756 1.00 9.98 180 ILE A C 1
ATOM 1401 O O . ILE A 1 187 ? 6.321 13.351 -30.775 1.00 10.67 180 ILE A O 1
ATOM 1406 N N . LYS A 1 188 ? 7.631 11.820 -29.776 1.00 10.74 181 LYS A N 1
ATOM 1407 C CA . LYS A 1 188 ? 8.197 11.236 -30.991 1.00 11.22 181 LYS A CA 1
ATOM 1408 C C . LYS A 1 188 ? 7.135 10.839 -32.000 1.00 10.84 181 LYS A C 1
ATOM 1409 O O . LYS A 1 188 ? 7.210 11.208 -33.155 1.00 11.87 181 LYS A O 1
ATOM 1415 N N . PHE A 1 189 ? 6.163 10.067 -31.561 1.00 9.81 182 PHE A N 1
ATOM 1416 C CA . PHE A 1 189 ? 5.232 9.478 -32.482 1.00 9.76 182 PHE A CA 1
ATOM 1417 C C . PHE A 1 189 ? 4.037 10.357 -32.708 1.00 10.06 182 PHE A C 1
ATOM 1418 O O . PHE A 1 189 ? 3.701 10.599 -33.864 1.00 10.02 182 PHE A O 1
ATOM 1426 N N . ILE A 1 190 ? 3.373 10.786 -31.629 1.00 9.99 183 ILE A N 1
ATOM 1427 C CA . ILE A 1 190 ? 2.190 11.645 -31.781 1.00 10.94 183 ILE A CA 1
ATOM 1428 C C . ILE A 1 190 ? 2.559 13.039 -32.284 1.00 11.39 183 ILE A C 1
ATOM 1429 O O . ILE A 1 190 ? 2.014 13.491 -33.299 1.00 11.88 183 ILE A O 1
ATOM 1434 N N . GLY A 1 191 ? 3.541 13.662 -31.629 1.00 11.62 184 GLY A N 1
ATOM 1435 C CA . GLY A 1 191 ? 4.165 14.884 -32.133 1.00 12.01 184 GLY A CA 1
ATOM 1436 C C . GLY A 1 191 ? 4.721 14.735 -33.542 1.00 13.28 184 GLY A C 1
ATOM 1437 O O . GLY A 1 191 ? 4.702 15.717 -34.327 1.00 13.50 184 GLY A O 1
ATOM 1438 N N . GLY A 1 192 ? 5.197 13.520 -33.866 1.00 13.02 185 GLY A N 1
ATOM 1439 C CA . GLY A 1 192 ? 5.784 13.221 -35.178 1.00 13.30 185 GLY A CA 1
ATOM 1440 C C . GLY A 1 192 ? 4.754 13.307 -36.294 1.00 14.47 185 GLY A C 1
ATOM 1441 O O . GLY A 1 192 ? 5.034 13.836 -37.350 1.00 15.21 185 GLY A O 1
ATOM 1442 N N . VAL A 1 193 ? 3.565 12.783 -36.037 1.00 13.84 186 VAL A N 1
ATOM 1443 C CA . VAL A 1 193 ? 2.430 12.890 -36.908 1.00 15.50 186 VAL A CA 1
ATOM 1444 C C . VAL A 1 193 ? 2.173 14.325 -37.376 1.00 16.91 186 VAL A C 1
ATOM 1445 O O . VAL A 1 193 ? 1.959 14.576 -38.579 1.00 16.38 186 VAL A O 1
ATOM 1449 N N . VAL A 1 194 ? 2.179 15.237 -36.408 1.00 17.62 187 VAL A N 1
ATOM 1450 C CA . VAL A 1 194 ? 1.804 16.617 -36.623 1.00 20.24 187 VAL A CA 1
ATOM 1451 C C . VAL A 1 194 ? 2.956 17.495 -37.061 1.00 21.33 187 VAL A C 1
ATOM 1452 O O . VAL A 1 194 ? 2.743 18.436 -37.814 1.00 23.72 187 VAL A O 1
ATOM 1456 N N . ASN A 1 195 ? 4.175 17.178 -36.642 1.00 21.59 188 ASN A N 1
ATOM 1457 C CA . ASN A 1 195 ? 5.322 18.043 -36.929 1.00 21.54 188 ASN A CA 1
ATOM 1458 C C . ASN A 1 195 ? 6.141 17.652 -38.132 1.00 21.40 188 ASN A C 1
ATOM 1459 O O . ASN A 1 195 ? 6.583 18.525 -38.885 1.00 21.58 188 ASN A O 1
ATOM 1464 N N . ASP A 1 196 ? 6.378 16.350 -38.289 1.00 19.80 189 ASP A N 1
ATOM 1465 C CA . ASP A 1 196 ? 7.181 15.867 -39.392 1.00 19.20 189 ASP A CA 1
ATOM 1466 C C . ASP A 1 196 ? 6.820 14.414 -39.727 1.00 16.74 189 ASP A C 1
ATOM 1467 O O . ASP A 1 196 ? 7.624 13.506 -39.484 1.00 16.27 189 ASP A O 1
ATOM 1472 N N . PRO A 1 197 ? 5.612 14.191 -40.291 1.00 14.92 190 PRO A N 1
ATOM 1473 C CA . PRO A 1 197 ? 5.072 12.825 -40.438 1.00 12.76 190 PRO A CA 1
ATOM 1474 C C . PRO A 1 197 ? 5.780 11.947 -41.469 1.00 13.18 190 PRO A C 1
ATOM 1475 O O . PRO A 1 197 ? 6.431 12.442 -42.441 1.00 13.04 190 PRO A O 1
ATOM 1479 N N . HIS A 1 198 ? 5.688 10.635 -41.258 1.00 12.32 191 HIS A N 1
ATOM 1480 C CA . HIS A 1 198 ? 6.202 9.704 -42.243 1.00 12.20 191 HIS A CA 1
ATOM 1481 C C . HIS A 1 198 ? 5.018 9.454 -43.192 1.00 12.11 191 HIS A C 1
ATOM 1482 O O . HIS A 1 198 ? 4.086 8.723 -42.888 1.00 11.38 191 HIS A O 1
ATOM 1489 N N . LYS A 1 199 ? 5.077 10.104 -44.334 1.00 12.52 192 LYS A N 1
ATOM 1490 C CA . LYS A 1 199 ? 4.038 10.063 -45.344 1.00 12.09 192 LYS A CA 1
ATOM 1491 C C . LYS A 1 199 ? 4.174 8.869 -46.269 1.00 12.59 192 LYS A C 1
ATOM 1492 O O . LYS A 1 199 ? 5.305 8.434 -46.576 1.00 12.01 192 LYS A O 1
ATOM 1498 N N . PRO A 1 200 ? 3.023 8.368 -46.784 1.00 12.30 193 PRO A N 1
ATOM 1499 C CA . PRO A 1 200 ? 1.677 8.929 -46.610 1.00 11.64 193 PRO A CA 1
ATOM 1500 C C . PRO A 1 200 ? 1.046 8.638 -45.252 1.00 11.05 193 PRO A C 1
ATOM 1501 O O . PRO A 1 200 ? 1.273 7.575 -44.683 1.00 11.94 193 PRO A O 1
ATOM 1505 N N . VAL A 1 201 ? 0.259 9.568 -44.741 1.00 10.26 194 VAL A N 1
ATOM 1506 C CA . VAL A 1 201 ? -0.471 9.340 -43.498 1.00 10.31 194 VAL A CA 1
ATOM 1507 C C . VAL A 1 201 ? -1.956 9.079 -43.727 1.00 9.99 194 VAL A C 1
ATOM 1508 O O . VAL A 1 201 ? -2.617 9.738 -44.515 1.00 8.80 194 VAL A O 1
ATOM 1512 N N . VAL A 1 202 ? -2.440 8.042 -43.058 1.00 9.78 195 VAL A N 1
ATOM 1513 C CA . VAL A 1 202 ? -3.861 7.660 -43.104 1.00 9.82 195 VAL A CA 1
ATOM 1514 C C . VAL A 1 202 ? -4.438 7.693 -41.674 1.00 8.96 195 VAL A C 1
ATOM 1515 O O . VAL A 1 202 ? -3.858 7.145 -40.736 1.00 8.96 195 VAL A O 1
ATOM 1519 N N . ALA A 1 203 ? -5.549 8.394 -41.510 1.00 8.61 196 ALA A N 1
ATOM 1520 C CA . ALA A 1 203 ? -6.200 8.484 -40.245 1.00 7.09 196 ALA A CA 1
ATOM 1521 C C . ALA A 1 203 ? -7.507 7.753 -40.314 1.00 6.86 196 ALA A C 1
ATOM 1522 O O . ALA A 1 203 ? -8.270 7.915 -41.265 1.00 7.05 196 ALA A O 1
ATOM 1524 N N . ILE A 1 204 ? -7.741 6.934 -39.299 1.00 6.15 197 ILE A N 1
ATOM 1525 C CA . ILE A 1 204 ? -8.984 6.209 -39.125 1.00 5.81 197 ILE A CA 1
ATOM 1526 C C . ILE A 1 204 ? -9.747 6.772 -37.910 1.00 5.38 197 ILE A C 1
ATOM 1527 O O . ILE A 1 204 ? -9.275 6.721 -36.790 1.00 4.75 197 ILE A O 1
ATOM 1532 N N . LEU A 1 205 ? -10.935 7.306 -38.145 1.00 6.36 198 LEU A N 1
ATOM 1533 C CA . LEU A 1 205 ? -11.700 7.932 -37.066 1.00 6.71 198 LEU A CA 1
ATOM 1534 C C . LEU A 1 205 ? -12.996 7.200 -36.826 1.00 7.13 198 LEU A C 1
ATOM 1535 O O . LEU A 1 205 ? -13.689 6.805 -37.775 1.00 7.70 198 LEU A O 1
ATOM 1540 N N . GLY A 1 206 ? -13.312 7.054 -35.544 1.00 7.64 199 GLY A N 1
ATOM 1541 C CA . GLY A 1 206 ? -14.465 6.307 -35.080 1.00 8.50 199 GLY A CA 1
ATOM 1542 C C . GLY A 1 206 ? -15.127 6.952 -33.874 1.00 9.34 199 GLY A C 1
ATOM 1543 O O . GLY A 1 206 ? -14.914 8.152 -33.572 1.00 8.76 199 GLY A O 1
ATOM 1544 N N . GLY A 1 207 ? -15.950 6.141 -33.207 1.00 9.66 200 GLY A N 1
ATOM 1545 C CA . GLY A 1 207 ? -16.692 6.534 -32.024 1.00 8.81 200 GLY A CA 1
ATOM 1546 C C . GLY A 1 207 ? -18.001 7.148 -32.472 1.00 10.12 200 GLY A C 1
ATOM 1547 O O . GLY A 1 207 ? -18.252 7.330 -33.682 1.00 9.02 200 GLY A O 1
ATOM 1548 N N . ALA A 1 208 ? -18.795 7.526 -31.474 1.00 10.73 201 ALA A N 1
ATOM 1549 C CA . ALA A 1 208 ? -20.211 7.787 -31.614 1.00 11.37 201 ALA A CA 1
ATOM 1550 C C . ALA A 1 208 ? -20.515 9.169 -32.123 1.00 11.23 201 ALA A C 1
ATOM 1551 O O . ALA A 1 208 ? -21.529 9.372 -32.761 1.00 12.01 201 ALA A O 1
ATOM 1553 N N . LYS A 1 209 ? -19.636 10.116 -31.838 1.00 11.64 202 LYS A N 1
ATOM 1554 C CA . LYS A 1 209 ? -19.948 11.540 -31.970 1.00 11.75 202 LYS A CA 1
ATOM 1555 C C . LYS A 1 209 ? -19.022 12.239 -32.929 1.00 11.13 202 LYS A C 1
ATOM 1556 O O . LYS A 1 209 ? -17.796 12.144 -32.804 1.00 9.86 202 LYS A O 1
ATOM 1562 N N . VAL A 1 210 ? -19.634 12.947 -33.869 1.00 10.50 203 VAL A N 1
ATOM 1563 C CA . VAL A 1 210 ? -18.931 13.788 -34.795 1.00 10.72 203 VAL A CA 1
ATOM 1564 C C . VAL A 1 210 ? -18.218 14.952 -34.089 1.00 12.01 203 VAL A C 1
ATOM 1565 O O . VAL A 1 210 ? -17.015 15.162 -34.270 1.00 10.81 203 VAL A O 1
ATOM 1569 N N . SER A 1 211 ? -19.001 15.756 -33.375 1.00 12.85 204 SER A N 1
ATOM 1570 C CA . SER A 1 211 ? -18.531 16.613 -32.310 1.00 13.16 204 SER A CA 1
ATOM 1571 C C . SER A 1 211 ? -17.111 16.361 -31.793 1.00 13.15 204 SER A C 1
ATOM 1572 O O . SER A 1 211 ? -16.236 17.232 -31.844 1.00 12.80 204 SER A O 1
ATOM 1575 N N . ASP A 1 212 ? -16.944 15.179 -31.199 1.00 12.96 205 ASP A N 1
ATOM 1576 C CA . ASP A 1 212 ? -15.719 14.812 -30.499 1.00 13.29 205 ASP A CA 1
ATOM 1577 C C . ASP A 1 212 ? -14.541 14.898 -31.431 1.00 13.39 205 ASP A C 1
ATOM 1578 O O . ASP A 1 212 ? -13.448 15.276 -31.005 1.00 14.46 205 ASP A O 1
ATOM 1583 N N . LYS A 1 213 ? -14.782 14.615 -32.702 1.00 13.16 206 LYS A N 1
ATOM 1584 C CA . LYS A 1 213 ? -13.709 14.503 -33.725 1.00 13.37 206 LYS A CA 1
ATOM 1585 C C . LYS A 1 213 ? -13.542 15.677 -34.720 1.00 12.61 206 LYS A C 1
ATOM 1586 O O . LYS A 1 213 ? -12.599 15.712 -35.497 1.00 12.33 206 LYS A O 1
ATOM 1592 N N . ILE A 1 214 ? -14.458 16.633 -34.707 1.00 12.93 207 ILE A N 1
ATOM 1593 C CA . ILE A 1 214 ? -14.349 17.809 -35.601 1.00 13.68 207 ILE A CA 1
ATOM 1594 C C . ILE A 1 214 ? -12.976 18.505 -35.632 1.00 12.25 207 ILE A C 1
ATOM 1595 O O . ILE A 1 214 ? -12.460 18.772 -36.717 1.00 12.31 207 ILE A O 1
ATOM 1600 N N . ASN A 1 215 ? -12.378 18.772 -34.463 1.00 12.10 208 ASN A N 1
ATOM 1601 C CA . ASN A 1 215 ? -11.069 19.472 -34.450 1.00 10.99 208 ASN A CA 1
ATOM 1602 C C . ASN A 1 215 ? -9.926 18.610 -34.967 1.00 10.00 208 ASN A C 1
ATOM 1603 O O . ASN A 1 215 ? -9.087 19.098 -35.683 1.00 9.27 208 ASN A O 1
ATOM 1608 N N . VAL A 1 216 ? -9.930 17.303 -34.659 1.00 9.81 209 VAL A N 1
ATOM 1609 C CA . VAL A 1 216 ? -8.895 16.460 -35.233 1.00 9.02 209 VAL A CA 1
ATOM 1610 C C . VAL A 1 216 ? -9.038 16.384 -36.743 1.00 10.20 209 VAL A C 1
ATOM 1611 O O . VAL A 1 216 ? -8.029 16.323 -37.452 1.00 11.16 209 VAL A O 1
ATOM 1615 N N . ILE A 1 217 ? -10.277 16.368 -37.254 1.00 10.84 210 ILE A N 1
ATOM 1616 C CA . ILE A 1 217 ? -10.479 16.279 -38.707 1.00 10.08 210 ILE A CA 1
ATOM 1617 C C . ILE A 1 217 ? -9.919 17.535 -39.382 1.00 11.42 210 ILE A C 1
ATOM 1618 O O . ILE A 1 217 ? -9.205 17.399 -40.385 1.00 11.07 210 ILE A O 1
ATOM 1623 N N . LYS A 1 218 ? -10.200 18.723 -38.820 1.00 11.86 211 LYS A N 1
ATOM 1624 C CA . LYS A 1 218 ? -9.725 19.995 -39.417 1.00 14.66 211 LYS A CA 1
ATOM 1625 C C . LYS A 1 218 ? -8.188 20.074 -39.488 1.00 15.16 211 LYS A C 1
ATOM 1626 O O . LYS A 1 218 ? -7.624 20.580 -40.473 1.00 14.61 211 LYS A O 1
ATOM 1632 N N . ASN A 1 219 ? -7.514 19.542 -38.465 1.00 15.17 212 ASN A N 1
ATOM 1633 C CA . ASN A 1 219 ? -6.052 19.519 -38.506 1.00 15.94 212 ASN A CA 1
ATOM 1634 C C . ASN A 1 219 ? -5.493 18.418 -39.434 1.00 16.07 212 ASN A C 1
ATOM 1635 O O . ASN A 1 219 ? -4.571 18.649 -40.199 1.00 16.41 212 ASN A O 1
ATOM 1640 N N . LEU A 1 220 ? -6.093 17.239 -39.385 1.00 16.26 213 LEU A N 1
ATOM 1641 C CA . LEU A 1 220 ? -5.557 16.075 -40.072 1.00 16.92 213 LEU A CA 1
ATOM 1642 C C . LEU A 1 220 ? -5.833 16.099 -41.548 1.00 17.05 213 LEU A C 1
ATOM 1643 O O . LEU A 1 220 ? -5.165 15.405 -42.307 1.00 18.51 213 LEU A O 1
ATOM 1648 N N . VAL A 1 221 ? -6.813 16.889 -41.957 1.00 17.46 214 VAL A N 1
ATOM 1649 C CA . VAL A 1 221 ? -7.213 16.966 -43.345 1.00 18.46 214 VAL A CA 1
ATOM 1650 C C . VAL A 1 221 ? -6.108 17.519 -44.274 1.00 20.28 214 VAL A C 1
ATOM 1651 O O . VAL A 1 221 ? -6.064 17.161 -45.436 1.00 21.40 214 VAL A O 1
ATOM 1655 N N . ASN A 1 222 ? -5.215 18.366 -43.753 1.00 21.61 215 ASN A N 1
ATOM 1656 C CA . ASN A 1 222 ? -4.072 18.883 -44.525 1.00 23.97 215 ASN A CA 1
ATOM 1657 C C . ASN A 1 222 ? -2.760 18.077 -44.390 1.00 23.36 215 ASN A C 1
ATOM 1658 O O . ASN A 1 222 ? -1.791 18.342 -45.096 1.00 24.48 215 ASN A O 1
ATOM 1663 N N . ILE A 1 223 ? -2.742 17.136 -43.453 1.00 21.70 216 ILE A N 1
ATOM 1664 C CA . ILE A 1 223 ? -1.621 16.248 -43.218 1.00 20.48 216 ILE A CA 1
ATOM 1665 C C . ILE A 1 223 ? -1.887 14.871 -43.893 1.00 19.31 216 ILE A C 1
ATOM 1666 O O . ILE A 1 223 ? -1.089 14.404 -44.695 1.00 18.62 216 ILE A O 1
ATOM 1671 N N . ALA A 1 224 ? -3.021 14.249 -43.567 1.00 17.86 217 ALA A N 1
ATOM 1672 C CA . ALA A 1 224 ? -3.379 12.940 -44.100 1.00 16.92 217 ALA A CA 1
ATOM 1673 C C . ALA A 1 224 ? -3.700 12.958 -45.586 1.00 16.65 217 ALA A C 1
ATOM 1674 O O . ALA A 1 224 ? -4.278 13.926 -46.082 1.00 16.35 217 ALA A O 1
ATOM 1676 N N . ASP A 1 225 ? -3.359 11.873 -46.284 1.00 17.15 218 ASP A N 1
ATOM 1677 C CA . ASP A 1 225 ? -3.870 11.596 -47.649 1.00 17.49 218 ASP A CA 1
ATOM 1678 C C . ASP A 1 225 ? -5.307 11.071 -47.658 1.00 16.60 218 ASP A C 1
ATOM 1679 O O . ASP A 1 225 ? -6.026 11.229 -48.640 1.00 16.87 218 ASP A O 1
ATOM 1684 N N . LYS A 1 226 ? -5.700 10.405 -46.571 1.00 14.93 219 LYS A N 1
ATOM 1685 C CA . LYS A 1 226 ? -7.028 9.788 -46.446 1.00 13.68 219 LYS A CA 1
ATOM 1686 C C . LYS A 1 226 ? -7.474 9.885 -45.032 1.00 11.62 219 LYS A C 1
ATOM 1687 O O . LYS A 1 226 ? -6.671 9.707 -44.127 1.00 10.86 219 LYS A O 1
ATOM 1693 N N . ILE A 1 227 ? -8.762 10.154 -44.859 1.00 10.43 220 ILE A N 1
ATOM 1694 C CA . ILE A 1 227 ? -9.428 10.083 -43.576 1.00 8.65 220 ILE A CA 1
ATOM 1695 C C . ILE A 1 227 ? -10.552 9.079 -43.742 1.00 8.83 220 ILE A C 1
ATOM 1696 O O . ILE A 1 227 ? -11.507 9.273 -44.525 1.00 9.36 220 ILE A O 1
ATOM 1701 N N . ILE A 1 228 ? -10.386 7.981 -43.021 1.00 7.76 221 ILE A N 1
ATOM 1702 C CA . ILE A 1 228 ? -11.284 6.894 -43.002 1.00 7.37 221 ILE A CA 1
ATOM 1703 C C . ILE A 1 228 ? -12.177 7.081 -41.795 1.00 7.52 221 ILE A C 1
ATOM 1704 O O . ILE A 1 228 ? -11.683 7.280 -40.651 1.00 6.81 221 ILE A O 1
ATOM 1709 N N . ILE A 1 229 ? -13.490 7.029 -42.031 1.00 6.58 222 ILE A N 1
ATOM 1710 C CA . ILE A 1 229 ? -14.431 7.291 -40.943 1.00 6.63 222 ILE A CA 1
ATOM 1711 C C . ILE A 1 229 ? -15.410 6.168 -40.711 1.00 6.73 222 ILE A C 1
ATOM 1712 O O . ILE A 1 229 ? -16.130 5.748 -41.640 1.00 8.27 222 ILE A O 1
ATOM 1717 N N . GLY A 1 230 ? -15.472 5.676 -39.479 1.00 6.21 223 GLY A N 1
ATOM 1718 C CA . GLY A 1 230 ? -16.452 4.651 -39.141 1.00 4.91 223 GLY A CA 1
ATOM 1719 C C . GLY A 1 230 ? -17.001 4.957 -37.764 1.00 6.48 223 GLY A C 1
ATOM 1720 O O . GLY A 1 230 ? -16.863 6.083 -37.266 1.00 5.98 223 GLY A O 1
ATOM 1721 N N . GLY A 1 231 ? -17.597 3.943 -37.131 1.00 6.50 224 GLY A N 1
ATOM 1722 C CA . GLY A 1 231 ? -18.280 4.112 -35.867 1.00 7.59 224 GLY A CA 1
ATOM 1723 C C . GLY A 1 231 ? -19.556 4.899 -36.021 1.00 8.31 224 GLY A C 1
ATOM 1724 O O . GLY A 1 231 ? -20.012 5.166 -37.140 1.00 9.06 224 GLY A O 1
ATOM 1725 N N . GLY A 1 232 ? -20.144 5.290 -34.899 1.00 8.11 225 GLY A N 1
ATOM 1726 C CA . GLY A 1 232 ? -21.434 5.958 -34.956 1.00 8.75 225 GLY A CA 1
ATOM 1727 C C . GLY A 1 232 ? -21.382 7.304 -35.635 1.00 8.79 225 GLY A C 1
ATOM 1728 O O . GLY A 1 232 ? -22.404 7.762 -36.238 1.00 9.63 225 GLY A O 1
ATOM 1729 N N . MET A 1 233 ? -20.218 7.946 -35.555 1.00 6.91 226 MET A N 1
ATOM 1730 C CA . MET A 1 233 ? -20.050 9.259 -36.158 1.00 7.02 226 MET A CA 1
ATOM 1731 C C . MET A 1 233 ? -20.172 9.254 -37.698 1.00 7.50 226 MET A C 1
ATOM 1732 O O . MET A 1 233 ? -20.408 10.315 -38.295 1.00 7.23 226 MET A O 1
ATOM 1737 N N . ALA A 1 234 ? -19.988 8.077 -38.320 1.00 6.64 227 ALA A N 1
ATOM 1738 C CA . ALA A 1 234 ? -20.059 7.942 -39.759 1.00 6.08 227 ALA A CA 1
ATOM 1739 C C . ALA A 1 234 ? -21.450 8.196 -40.317 1.00 6.81 227 ALA A C 1
ATOM 1740 O O . ALA A 1 234 ? -21.574 8.630 -41.483 1.00 7.40 227 ALA A O 1
ATOM 1742 N N . TYR A 1 235 ? -22.505 7.923 -39.541 1.00 6.43 228 TYR A N 1
ATOM 1743 C CA . TYR A 1 235 ? -23.873 7.955 -40.143 1.00 6.19 228 TYR A CA 1
ATOM 1744 C C . TYR A 1 235 ? -24.307 9.381 -40.489 1.00 6.46 228 TYR A C 1
ATOM 1745 O O . TYR A 1 235 ? -25.051 9.582 -41.464 1.00 7.23 228 TYR A O 1
ATOM 1754 N N . THR A 1 236 ? -23.802 10.359 -39.724 1.00 6.36 229 THR A N 1
ATOM 1755 C CA . THR A 1 236 ? -24.037 11.776 -40.008 1.00 6.86 229 THR A CA 1
ATOM 1756 C C . THR A 1 236 ? -23.518 12.116 -41.406 1.00 6.60 229 THR A C 1
ATOM 1757 O O . THR A 1 236 ? -24.176 12.797 -42.165 1.00 6.97 229 THR A O 1
ATOM 1761 N N . PHE A 1 237 ? -22.342 11.599 -41.732 1.00 7.49 230 PHE A N 1
ATOM 1762 C CA . PHE A 1 237 ? -21.681 11.848 -43.024 1.00 7.62 230 PHE A CA 1
ATOM 1763 C C . PHE A 1 237 ? -22.462 11.246 -44.180 1.00 7.42 230 PHE A C 1
ATOM 1764 O O . PHE A 1 237 ? -22.633 11.891 -45.221 1.00 8.45 230 PHE A O 1
ATOM 1772 N N . LEU A 1 238 ? -22.969 10.051 -43.956 1.00 6.38 231 LEU A N 1
ATOM 1773 C CA . LEU A 1 238 ? -23.835 9.342 -44.889 1.00 7.04 231 LEU A CA 1
ATOM 1774 C C . LEU A 1 238 ? -25.108 10.126 -45.177 1.00 7.27 231 LEU A C 1
ATOM 1775 O O . LEU A 1 238 ? -25.504 10.325 -46.321 1.00 7.64 231 LEU A O 1
ATOM 1780 N N . LYS A 1 239 ? -25.734 10.600 -44.117 1.00 9.12 232 LYS A N 1
ATOM 1781 C CA . LYS A 1 239 ? -26.861 11.497 -44.229 1.00 10.54 232 LYS A CA 1
ATOM 1782 C C . LYS A 1 239 ? -26.482 12.739 -45.074 1.00 10.99 232 LYS A C 1
ATOM 1783 O O . LYS A 1 239 ? -27.240 13.149 -45.972 1.00 10.26 232 LYS A O 1
ATOM 1789 N N . ALA A 1 240 ? -25.284 13.291 -44.817 1.00 10.20 233 ALA A N 1
ATOM 1790 C CA . ALA A 1 240 ? -24.809 14.487 -45.548 1.00 10.09 233 ALA A CA 1
ATOM 1791 C C . ALA A 1 240 ? -24.684 14.247 -47.058 1.00 10.36 233 ALA A C 1
ATOM 1792 O O . ALA A 1 240 ? -24.650 15.203 -47.839 1.00 11.34 233 ALA A O 1
ATOM 1794 N N . GLN A 1 241 ? -24.576 12.972 -47.425 1.00 9.83 234 GLN A N 1
ATOM 1795 C CA . GLN A 1 241 ? -24.463 12.481 -48.785 1.00 10.79 234 GLN A CA 1
ATOM 1796 C C . GLN A 1 241 ? -25.840 12.154 -49.395 1.00 11.83 234 GLN A C 1
ATOM 1797 O O . GLN A 1 241 ? -25.925 11.693 -50.536 1.00 13.16 234 GLN A O 1
ATOM 1803 N N . GLY A 1 242 ? -26.911 12.388 -48.645 1.00 11.99 235 GLY A N 1
ATOM 1804 C CA . GLY A 1 242 ? -28.248 12.144 -49.153 1.00 12.77 235 GLY A CA 1
ATOM 1805 C C . GLY A 1 242 ? -28.794 10.749 -48.909 1.00 13.28 235 GLY A C 1
ATOM 1806 O O . GLY A 1 242 ? -29.824 10.368 -49.473 1.00 13.69 235 GLY A O 1
ATOM 1807 N N . LYS A 1 243 ? -28.102 9.952 -48.097 1.00 13.62 236 LYS A N 1
ATOM 1808 C CA . LYS A 1 243 ? -28.584 8.583 -47.816 1.00 13.61 236 LYS A CA 1
ATOM 1809 C C . LYS A 1 243 ? -29.539 8.665 -46.614 1.00 14.16 236 LYS A C 1
ATOM 1810 O O . LYS A 1 243 ? -29.408 9.587 -45.801 1.00 13.69 236 LYS A O 1
ATOM 1816 N N . GLU A 1 244 ? -30.522 7.764 -46.547 1.00 14.57 237 GLU A N 1
ATOM 1817 C CA . GLU A 1 244 ? -31.295 7.514 -45.298 1.00 15.47 237 GLU A CA 1
ATOM 1818 C C . GLU A 1 244 ? -30.435 6.707 -44.300 1.00 13.71 237 GLU A C 1
ATOM 1819 O O . GLU A 1 244 ? -29.734 5.773 -44.688 1.00 11.37 237 GLU A O 1
ATOM 1825 N N . ILE A 1 245 ? -30.495 7.072 -43.022 1.00 13.14 238 ILE A N 1
ATOM 1826 C CA . ILE A 1 245 ? -29.715 6.335 -41.987 1.00 12.26 238 ILE A CA 1
ATOM 1827 C C . ILE A 1 245 ? -30.567 5.649 -40.908 1.00 12.00 238 ILE A C 1
ATOM 1828 O O . ILE A 1 245 ? -30.032 5.169 -39.916 1.00 11.08 238 ILE A O 1
ATOM 1833 N N . GLY A 1 246 ? -31.879 5.621 -41.115 1.00 11.50 239 GLY A N 1
ATOM 1834 C CA . GLY A 1 246 ? -32.786 5.068 -40.127 1.00 11.94 239 GLY A CA 1
ATOM 1835 C C . GLY A 1 246 ? -32.748 5.867 -38.838 1.00 12.49 239 GLY A C 1
ATOM 1836 O O . GLY A 1 246 ? -32.711 7.107 -38.843 1.00 11.20 239 GLY A O 1
ATOM 1837 N N . ILE A 1 247 ? -32.728 5.144 -37.721 1.00 12.34 240 ILE A N 1
ATOM 1838 C CA . ILE A 1 247 ? -32.719 5.766 -36.409 1.00 11.80 240 ILE A CA 1
ATOM 1839 C C . ILE A 1 247 ? -31.305 5.772 -35.873 1.00 11.76 240 ILE A C 1
ATOM 1840 O O . ILE A 1 247 ? -31.098 5.909 -34.659 1.00 11.34 240 ILE A O 1
ATOM 1845 N N . SER A 1 248 ? -30.328 5.611 -36.762 1.00 11.71 241 SER A N 1
ATOM 1846 C CA . SER A 1 248 ? -28.934 5.784 -36.362 1.00 12.04 241 SER A CA 1
ATOM 1847 C C . SER A 1 248 ? -28.795 7.214 -35.865 1.00 13.68 241 SER A C 1
ATOM 1848 O O . SER A 1 248 ? -29.473 8.137 -36.393 1.00 13.74 241 SER A O 1
ATOM 1851 N N . LEU A 1 249 ? -27.938 7.400 -34.858 1.00 14.42 242 LEU A N 1
ATOM 1852 C CA . LEU A 1 249 ? -27.750 8.709 -34.249 1.00 16.70 242 LEU A CA 1
ATOM 1853 C C . LEU A 1 249 ? -27.273 9.721 -35.269 1.00 15.67 242 LEU A C 1
ATOM 1854 O O . LEU A 1 249 ? -26.450 9.433 -36.142 1.00 14.49 242 LEU A O 1
ATOM 1859 N N . LEU A 1 250 ? -27.858 10.902 -35.164 1.00 15.89 243 LEU A N 1
ATOM 1860 C CA . LEU A 1 250 ? -27.588 11.929 -36.118 1.00 15.89 243 LEU A CA 1
ATOM 1861 C C . LEU A 1 250 ? -27.314 13.204 -35.351 1.00 15.85 243 LEU A C 1
ATOM 1862 O O . LEU A 1 250 ? -28.063 13.548 -34.430 1.00 15.00 243 LEU A O 1
ATOM 1867 N N . GLU A 1 251 ? -26.239 13.892 -35.747 1.00 15.13 244 GLU A N 1
ATOM 1868 C CA . GLU A 1 251 ? -25.969 15.276 -35.293 1.00 15.98 244 GLU A CA 1
ATOM 1869 C C . GLU A 1 251 ? -26.286 16.271 -36.419 1.00 16.59 244 GLU A C 1
ATOM 1870 O O . GLU A 1 251 ? -25.459 16.528 -37.282 1.00 15.86 244 GLU A O 1
ATOM 1876 N N . GLU A 1 252 ? -27.504 16.791 -36.409 1.00 18.10 245 GLU A N 1
ATOM 1877 C CA . GLU A 1 252 ? -28.018 17.675 -37.457 1.00 19.79 245 GLU A CA 1
ATOM 1878 C C . GLU A 1 252 ? -27.216 18.984 -37.551 1.00 19.40 245 GLU A C 1
ATOM 1879 O O . GLU A 1 252 ? -27.032 19.546 -38.641 1.00 19.31 245 GLU A O 1
ATOM 1885 N N . ASP A 1 253 ? -26.743 19.453 -36.403 1.00 18.53 246 ASP A N 1
ATOM 1886 C CA . ASP A 1 253 ? -25.958 20.678 -36.336 1.00 18.64 246 ASP A CA 1
ATOM 1887 C C . ASP A 1 253 ? -24.544 20.445 -36.903 1.00 16.76 246 ASP A C 1
ATOM 1888 O O . ASP A 1 253 ? -23.787 21.393 -37.078 1.00 17.85 246 ASP A O 1
ATOM 1893 N N . LYS A 1 254 ? -24.201 19.199 -37.217 1.00 15.08 247 LYS A N 1
ATOM 1894 C CA . LYS A 1 254 ? -22.913 18.894 -37.880 1.00 13.99 247 LYS A CA 1
ATOM 1895 C C . LYS A 1 254 ? -23.025 18.463 -39.359 1.00 13.57 247 LYS A C 1
ATOM 1896 O O . LYS A 1 254 ? -21.999 18.168 -40.001 1.00 12.64 247 LYS A O 1
ATOM 1902 N N . ILE A 1 255 ? -24.261 18.418 -39.890 1.00 12.88 248 ILE A N 1
ATOM 1903 C CA . ILE A 1 255 ? -24.477 18.235 -41.343 1.00 12.63 248 ILE A CA 1
ATOM 1904 C C . ILE A 1 255 ? -23.748 19.266 -42.234 1.00 12.66 248 ILE A C 1
ATOM 1905 O O . ILE A 1 255 ? -23.084 18.861 -43.173 1.00 11.07 248 ILE A O 1
ATOM 1910 N N . ASP A 1 256 ? -23.832 20.571 -41.938 1.00 12.99 249 ASP A N 1
ATOM 1911 C CA . ASP A 1 256 ? -23.120 21.543 -42.796 1.00 14.10 249 ASP A CA 1
ATOM 1912 C C . ASP A 1 256 ? -21.611 21.288 -42.765 1.00 13.52 249 ASP A C 1
ATOM 1913 O O . ASP A 1 256 ? -20.947 21.383 -43.815 1.00 13.27 249 ASP A O 1
ATOM 1918 N N . PHE A 1 257 ? -21.072 21.000 -41.574 1.00 11.91 250 PHE A N 1
ATOM 1919 C CA . PHE A 1 257 ? -19.655 20.733 -41.476 1.00 12.01 250 PHE A CA 1
ATOM 1920 C C . PHE A 1 257 ? -19.301 19.528 -42.324 1.00 12.17 250 PHE A C 1
ATOM 1921 O O . PHE A 1 257 ? -18.267 19.524 -42.991 1.00 11.61 250 PHE A O 1
ATOM 1929 N N . ALA A 1 258 ? -20.153 18.496 -42.276 1.00 12.41 251 ALA A N 1
ATOM 1930 C CA . ALA A 1 258 ? -19.934 17.291 -43.086 1.00 12.28 251 ALA A CA 1
ATOM 1931 C C . ALA A 1 258 ? -20.037 17.589 -44.565 1.00 13.08 251 ALA A C 1
ATOM 1932 O O . ALA A 1 258 ? -19.147 17.166 -45.327 1.00 12.62 251 ALA A O 1
ATOM 1934 N N . LYS A 1 259 ? -21.126 18.263 -44.984 1.00 14.50 252 LYS A N 1
ATOM 1935 C CA . LYS A 1 259 ? -21.340 18.560 -46.419 1.00 16.37 252 LYS A CA 1
ATOM 1936 C C . LYS A 1 259 ? -20.129 19.311 -46.952 1.00 16.66 252 LYS A C 1
ATOM 1937 O O . LYS A 1 259 ? -19.601 18.932 -47.984 1.00 18.45 252 LYS A O 1
ATOM 1943 N N . ASP A 1 260 ? -19.676 20.338 -46.242 1.00 16.56 253 ASP A N 1
ATOM 1944 C CA . ASP A 1 260 ? -18.542 21.165 -46.683 1.00 17.72 253 ASP A CA 1
ATOM 1945 C C . ASP A 1 260 ? -17.170 20.452 -46.706 1.00 17.08 253 ASP A C 1
ATOM 1946 O O . ASP A 1 260 ? -16.326 20.726 -47.584 1.00 15.37 253 ASP A O 1
ATOM 1951 N N . LEU A 1 261 ? -16.960 19.556 -45.729 1.00 15.70 254 LEU A N 1
ATOM 1952 C CA . LEU A 1 261 ? -15.787 18.709 -45.707 1.00 15.53 254 LEU A CA 1
ATOM 1953 C C . LEU A 1 261 ? -15.735 17.862 -46.976 1.00 16.08 254 LEU A C 1
ATOM 1954 O O . LEU A 1 261 ? -14.692 17.759 -47.616 1.00 15.68 254 LEU A O 1
ATOM 1959 N N . LEU A 1 262 ? -16.879 17.271 -47.333 1.00 16.91 255 LEU A N 1
ATOM 1960 C CA . LEU A 1 262 ? -17.002 16.441 -48.534 1.00 18.03 255 LEU A CA 1
ATOM 1961 C C . LEU A 1 262 ? -16.783 17.248 -49.840 1.00 19.45 255 LEU A C 1
ATOM 1962 O O . LEU A 1 262 ? -16.199 16.767 -50.802 1.00 19.73 255 LEU A O 1
ATOM 1967 N N . GLU A 1 263 ? -17.272 18.472 -49.855 1.00 21.43 256 GLU A N 1
ATOM 1968 C CA . GLU A 1 263 ? -17.079 19.355 -50.987 1.00 24.28 256 GLU A CA 1
ATOM 1969 C C . GLU A 1 263 ? -15.577 19.744 -51.148 1.00 24.34 256 GLU A C 1
ATOM 1970 O O . GLU A 1 263 ? -15.017 19.640 -52.236 1.00 24.74 256 GLU A O 1
ATOM 1976 N N . LYS A 1 264 ? -14.931 20.146 -50.057 1.00 24.94 257 LYS A N 1
ATOM 1977 C CA . LYS A 1 264 ? -13.510 20.544 -50.069 1.00 25.64 257 LYS A CA 1
ATOM 1978 C C . LYS A 1 264 ? -12.512 19.392 -50.239 1.00 25.41 257 LYS A C 1
ATOM 1979 O O . LYS A 1 264 ? -11.462 19.599 -50.830 1.00 25.45 257 LYS A O 1
ATOM 1985 N N . HIS A 1 265 ? -12.851 18.194 -49.751 1.00 25.17 258 HIS A N 1
ATOM 1986 C CA . HIS A 1 265 ? -11.909 17.070 -49.689 1.00 25.87 258 HIS A CA 1
ATOM 1987 C C . HIS A 1 265 ? -12.521 15.751 -50.074 1.00 26.67 258 HIS A C 1
ATOM 1988 O O . HIS A 1 265 ? -12.361 14.785 -49.325 1.00 28.03 258 HIS A O 1
ATOM 1995 N N . GLY A 1 266 ? -13.190 15.697 -51.219 1.00 27.69 259 GLY A N 1
ATOM 1996 C CA . GLY A 1 266 ? -14.036 14.574 -51.605 1.00 27.11 259 GLY A CA 1
ATOM 1997 C C . GLY A 1 266 ? -13.466 13.199 -51.357 1.00 26.78 259 GLY A C 1
ATOM 1998 O O . GLY A 1 266 ? -13.724 12.599 -50.322 1.00 25.79 259 GLY A O 1
ATOM 1999 N N . ASP A 1 267 ? -12.69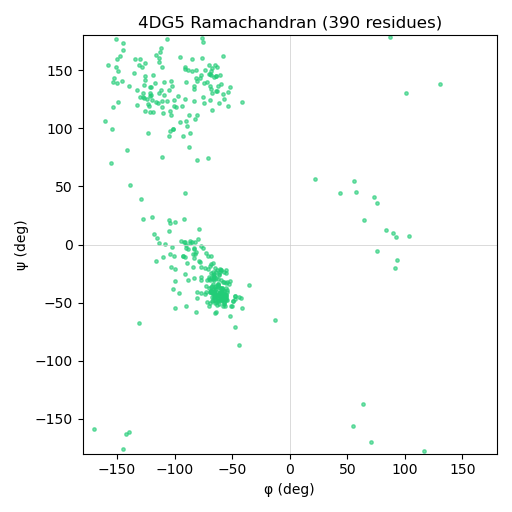8 12.677 -52.303 1.00 27.24 260 ASP A N 1
ATOM 2000 C CA . ASP A 1 267 ? -12.358 11.248 -52.203 1.00 27.66 260 ASP A CA 1
ATOM 2001 C C . ASP A 1 267 ? -11.424 10.932 -51.030 1.00 25.73 260 ASP A C 1
ATOM 2002 O O . ASP A 1 267 ? -11.535 9.846 -50.447 1.00 26.70 260 ASP A O 1
ATOM 2007 N N . LYS A 1 268 ? -10.585 11.893 -50.625 1.00 22.62 261 LYS A N 1
ATOM 2008 C CA . LYS A 1 268 ? -9.889 11.811 -49.318 1.00 19.14 261 LYS A CA 1
ATOM 2009 C C . LYS A 1 268 ? -10.727 11.164 -48.205 1.00 15.95 261 LYS A C 1
ATOM 2010 O O . LYS A 1 268 ? -10.210 10.499 -47.335 1.00 15.39 261 LYS A O 1
ATOM 2016 N N . ILE A 1 269 ? -12.026 11.383 -48.219 1.00 14.12 262 ILE A N 1
ATOM 2017 C CA . ILE A 1 269 ? -12.899 10.893 -47.142 1.00 11.61 262 ILE A CA 1
ATOM 2018 C C . ILE A 1 269 ? -13.465 9.538 -47.558 1.00 10.73 262 ILE A C 1
ATOM 2019 O O . ILE A 1 269 ? -14.105 9.422 -48.584 1.00 11.10 262 ILE A O 1
ATOM 2024 N N . VAL A 1 270 ? -13.182 8.499 -46.786 1.00 9.59 263 VAL A N 1
ATOM 2025 C CA . VAL A 1 270 ? -13.677 7.159 -47.098 1.00 8.19 263 VAL A CA 1
ATOM 2026 C C . VAL A 1 270 ? -14.674 6.675 -46.031 1.00 7.84 263 VAL A C 1
ATOM 2027 O O . VAL A 1 270 ? -14.338 6.603 -44.814 1.00 7.62 263 VAL A O 1
ATOM 2031 N N . LEU A 1 271 ? -15.889 6.360 -46.482 1.00 6.06 264 LEU A N 1
ATOM 2032 C CA . LEU A 1 271 ? -16.989 6.036 -45.583 1.00 6.16 264 LEU A CA 1
ATOM 2033 C C . LEU A 1 271 ? -17.386 4.551 -45.698 1.00 6.22 264 LEU A C 1
ATOM 2034 O O . LEU A 1 271 ? -16.957 3.858 -46.645 1.00 6.94 264 LEU A O 1
ATOM 2039 N N . PRO A 1 272 ? -18.229 4.054 -44.772 1.00 6.02 265 PRO A N 1
ATOM 2040 C CA . PRO A 1 272 ? -18.651 2.664 -44.871 1.00 6.38 265 PRO A CA 1
ATOM 2041 C C . PRO A 1 272 ? -19.544 2.452 -46.118 1.00 7.03 265 PRO A C 1
ATOM 2042 O O . PRO A 1 272 ? -20.207 3.412 -46.560 1.00 5.87 265 PRO A O 1
ATOM 2046 N N . VAL A 1 273 ? -19.529 1.224 -46.655 1.00 7.23 266 VAL A N 1
ATOM 2047 C CA . VAL A 1 273 ? -20.255 0.877 -47.888 1.00 9.28 266 VAL A CA 1
ATOM 2048 C C . VAL A 1 273 ? -21.329 -0.167 -47.532 1.00 10.51 266 VAL A C 1
ATOM 2049 O O . VAL A 1 273 ? -22.277 -0.393 -48.292 1.00 11.74 266 VAL A O 1
ATOM 2053 N N . ASP A 1 274 ? -21.194 -0.747 -46.340 1.00 11.05 267 ASP A N 1
ATOM 2054 C CA . ASP A 1 274 ? -22.269 -1.551 -45.734 1.00 11.21 267 ASP A CA 1
ATOM 2055 C C . ASP A 1 274 ? -22.268 -1.363 -44.221 1.00 10.53 267 ASP A C 1
ATOM 2056 O O . ASP A 1 274 ? -21.307 -0.817 -43.659 1.00 9.46 267 ASP A O 1
ATOM 2061 N N . THR A 1 275 ? -23.350 -1.823 -43.580 1.00 10.63 268 THR A N 1
ATOM 2062 C CA . THR A 1 275 ? -23.515 -1.664 -42.149 1.00 10.02 268 THR A CA 1
ATOM 2063 C C . THR A 1 275 ? -24.349 -2.791 -41.521 1.00 10.70 268 THR A C 1
ATOM 2064 O O . THR A 1 275 ? -25.173 -3.412 -42.193 1.00 11.91 268 THR A O 1
ATOM 2068 N N . LYS A 1 276 ? -24.121 -3.073 -40.244 1.00 10.31 269 LYS A N 1
ATOM 2069 C CA . LYS A 1 276 ? -24.917 -4.100 -39.538 1.00 11.80 269 LYS A CA 1
ATOM 2070 C C . LYS A 1 276 ? -25.948 -3.326 -38.779 1.00 11.67 269 LYS A C 1
ATOM 2071 O O . LYS A 1 276 ? -25.580 -2.518 -37.917 1.00 12.02 269 LYS A O 1
ATOM 2077 N N . VAL A 1 277 ? -27.231 -3.542 -39.082 1.00 11.03 270 VAL A N 1
ATOM 2078 C CA . VAL A 1 277 ? -28.270 -2.761 -38.444 1.00 9.79 270 VAL A CA 1
ATOM 2079 C C . VAL A 1 277 ? -29.126 -3.634 -37.554 1.00 11.41 270 VAL A C 1
ATOM 2080 O O . VAL A 1 277 ? -29.248 -4.850 -37.768 1.00 12.82 270 VAL A O 1
ATOM 2084 N N . ALA A 1 278 ? -29.772 -3.011 -36.581 1.00 11.34 271 ALA A N 1
ATOM 2085 C CA . ALA A 1 278 ? -30.710 -3.71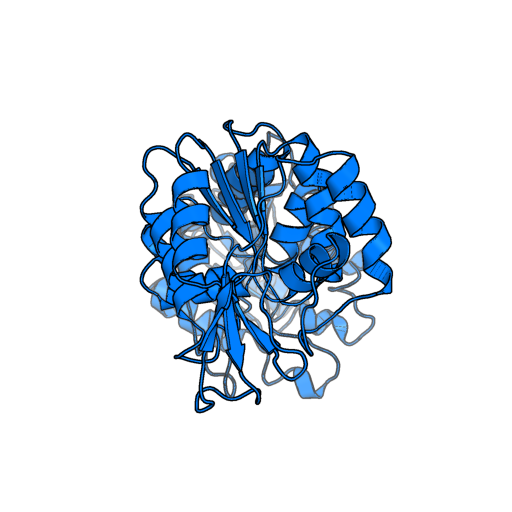2 -35.743 1.00 12.55 271 ALA A CA 1
ATOM 2086 C C . ALA A 1 278 ? -31.826 -2.773 -35.274 1.00 13.94 271 ALA A C 1
ATOM 2087 O O . ALA A 1 278 ? -31.606 -1.563 -35.096 1.00 13.38 271 ALA A O 1
ATOM 2089 N N . LYS A 1 279 ? -33.011 -3.346 -35.077 1.00 15.81 272 LYS A N 1
ATOM 2090 C CA . LYS A 1 279 ? -34.168 -2.670 -34.492 1.00 18.08 272 LYS A CA 1
ATOM 2091 C C . LYS A 1 279 ? -34.036 -2.256 -33.010 1.00 19.60 272 LYS A C 1
ATOM 2092 O O . LYS A 1 279 ? -34.786 -1.385 -32.561 1.00 20.62 272 LYS A O 1
ATOM 2098 N N . GLU A 1 280 ? -33.156 -2.915 -32.243 1.00 20.48 273 GLU A N 1
ATOM 2099 C CA . GLU A 1 280 ? -33.020 -2.666 -30.797 1.00 22.77 273 GLU A CA 1
ATOM 2100 C C . GLU A 1 280 ? -31.548 -2.577 -30.387 1.00 22.03 273 GLU A C 1
ATOM 2101 O O . GLU A 1 280 ? -30.707 -3.277 -30.959 1.00 21.63 273 GLU A O 1
ATOM 2107 N N . PHE A 1 281 ? -31.239 -1.750 -29.386 1.00 22.49 274 PHE A N 1
ATOM 2108 C CA . PHE A 1 281 ? -29.860 -1.568 -28.903 1.00 22.29 274 PHE A CA 1
ATOM 2109 C C . PHE A 1 281 ? -29.394 -2.690 -27.939 1.00 22.75 274 PHE A C 1
ATOM 2110 O O . PHE A 1 281 ? -29.255 -2.498 -26.728 1.00 23.60 274 PHE A O 1
ATOM 2118 N N . SER A 1 282 ? -29.134 -3.867 -28.482 1.00 22.49 275 SER A N 1
ATOM 2119 C CA . SER A 1 282 ? -28.917 -5.041 -27.643 1.00 23.39 275 SER A CA 1
ATOM 2120 C C . SER A 1 282 ? -28.050 -5.976 -28.421 1.00 22.75 275 SER A C 1
ATOM 2121 O O . SER A 1 282 ? -28.233 -6.105 -29.623 1.00 21.95 275 SER A O 1
ATOM 2124 N N . ASN A 1 283 ? -27.102 -6.608 -27.729 1.00 23.03 276 ASN A N 1
ATOM 2125 C CA . ASN A 1 283 ? -26.239 -7.660 -28.312 1.00 23.47 276 ASN A CA 1
ATOM 2126 C C . ASN A 1 283 ? -27.037 -8.869 -28.834 1.00 23.40 276 ASN A C 1
ATOM 2127 O O . ASN A 1 283 ? -26.558 -9.608 -29.690 1.00 23.07 276 ASN A O 1
ATOM 2132 N N . ASP A 1 284 ? -28.252 -9.044 -28.314 1.00 23.59 277 ASP A N 1
ATOM 2133 C CA . ASP A 1 284 ? -29.113 -10.171 -28.687 1.00 24.86 277 ASP A CA 1
ATOM 2134 C C . ASP A 1 284 ? -30.116 -9.878 -29.802 1.00 23.75 277 ASP A C 1
ATOM 2135 O O . ASP A 1 284 ? -30.925 -10.747 -30.135 1.00 24.47 277 ASP A O 1
ATOM 2140 N N . ALA A 1 285 ? -30.075 -8.671 -30.361 1.00 21.76 278 ALA A N 1
ATOM 2141 C CA . ALA A 1 285 ? -31.018 -8.287 -31.401 1.00 21.22 278 ALA A CA 1
ATOM 2142 C C . ALA A 1 285 ? -30.710 -8.958 -32.765 1.00 21.27 278 ALA A C 1
ATOM 2143 O O . ALA A 1 285 ? -29.563 -9.281 -33.074 1.00 21.92 278 ALA A O 1
ATOM 2145 N N . LYS A 1 286 ? -31.742 -9.192 -33.573 1.00 21.58 279 LYS A N 1
ATOM 2146 C CA . LYS A 1 286 ? -31.579 -9.705 -34.912 1.00 21.16 279 LYS A CA 1
ATOM 2147 C C . LYS A 1 286 ? -30.727 -8.660 -35.707 1.00 20.52 279 LYS A C 1
ATOM 2148 O O . LYS A 1 286 ? -31.093 -7.468 -35.800 1.00 19.57 279 LYS A O 1
ATOM 2154 N N . ILE A 1 287 ? -29.580 -9.077 -36.241 1.00 19.71 280 ILE A N 1
ATOM 2155 C CA . ILE A 1 287 ? -28.817 -8.140 -37.052 1.00 18.92 280 ILE A CA 1
ATOM 2156 C C . ILE A 1 287 ? -28.986 -8.425 -38.542 1.00 18.15 280 ILE A C 1
ATOM 2157 O O . ILE A 1 287 ? -29.035 -9.581 -38.955 1.00 18.32 280 ILE A O 1
ATOM 2162 N N . THR A 1 288 ? -29.087 -7.366 -39.345 1.00 17.24 281 THR A N 1
ATOM 2163 C CA . THR A 1 288 ? -29.059 -7.527 -40.788 1.00 16.35 281 THR A CA 1
ATOM 2164 C C . THR A 1 288 ? -27.986 -6.661 -41.435 1.00 16.01 281 THR A C 1
ATOM 2165 O O . THR A 1 288 ? -27.722 -5.521 -41.006 1.00 17.02 281 THR A O 1
ATOM 2169 N N . VAL A 1 289 ? -27.335 -7.214 -42.451 1.00 14.96 282 VAL A N 1
ATOM 2170 C CA . VAL A 1 289 ? -26.207 -6.593 -43.070 1.00 13.39 282 VAL A CA 1
ATOM 2171 C C . VAL A 1 289 ? -26.759 -5.964 -44.353 1.00 13.41 282 VAL A C 1
ATOM 2172 O O . VAL A 1 289 ? -27.296 -6.678 -45.194 1.00 13.04 282 VAL A O 1
ATOM 2176 N N . VAL A 1 290 ? -26.655 -4.634 -44.500 1.00 11.92 283 VAL A N 1
ATOM 2177 C CA . VAL A 1 290 ? -27.182 -3.967 -45.695 1.00 11.54 283 VAL A CA 1
ATOM 2178 C C . VAL A 1 290 ? -26.163 -3.007 -46.329 1.00 11.99 283 VAL A C 1
ATOM 2179 O O . VAL A 1 290 ? -25.276 -2.502 -45.620 1.00 12.75 283 VAL A O 1
ATOM 2183 N N . PRO A 1 291 ? -26.282 -2.756 -47.653 1.00 11.78 284 PRO A N 1
ATOM 2184 C CA . PRO A 1 291 ? -25.524 -1.668 -48.232 1.00 11.81 284 PRO A CA 1
ATOM 2185 C C . PRO A 1 291 ? -25.938 -0.310 -47.641 1.00 12.79 284 PRO A C 1
ATOM 2186 O O . PRO A 1 291 ? -27.102 -0.112 -47.200 1.00 12.27 284 PRO A O 1
ATOM 2190 N N . SER A 1 292 ? -24.983 0.618 -47.667 1.00 12.54 285 SER A N 1
ATOM 2191 C CA . SER A 1 292 ? -25.190 1.928 -47.106 1.00 13.70 285 SER A CA 1
ATOM 2192 C C . SER A 1 292 ? -26.395 2.620 -47.674 1.00 14.27 285 SER A C 1
ATOM 2193 O O . SER A 1 292 ? -26.909 3.509 -47.041 1.00 15.62 285 SER A O 1
ATOM 2196 N N . ASP A 1 293 ? -26.835 2.212 -48.860 1.00 14.71 286 ASP A N 1
ATOM 2197 C CA . ASP A 1 293 ? -27.977 2.840 -49.533 1.00 15.67 286 ASP A CA 1
ATOM 2198 C C . ASP A 1 293 ? -29.289 2.208 -49.143 1.00 15.56 286 ASP A C 1
ATOM 2199 O O . ASP A 1 293 ? -30.330 2.661 -49.602 1.00 16.38 286 ASP A O 1
ATOM 2204 N N . SER A 1 294 ? -29.242 1.146 -48.339 1.00 13.76 287 SER A N 1
ATOM 2205 C CA . SER A 1 294 ? -30.445 0.422 -48.000 1.00 12.30 287 SER A CA 1
ATOM 2206 C C . SER A 1 294 ? -30.527 0.258 -46.485 1.00 11.41 287 SER A C 1
ATOM 2207 O O . SER A 1 294 ? -30.901 -0.799 -46.011 1.00 11.19 287 SER A O 1
ATOM 2210 N N . ILE A 1 295 ? -30.142 1.292 -45.729 1.00 10.24 288 ILE A N 1
ATOM 2211 C CA . ILE A 1 295 ? -30.454 1.281 -44.322 1.00 10.59 288 ILE A CA 1
ATOM 2212 C C . ILE A 1 295 ? -31.967 1.457 -44.149 1.00 10.60 288 ILE A C 1
ATOM 2213 O O . ILE A 1 295 ? -32.556 2.414 -44.683 1.00 9.70 288 ILE A O 1
ATOM 2218 N N . PRO A 1 296 ? -32.605 0.502 -43.440 1.00 10.38 289 PRO A N 1
ATOM 2219 C CA . PRO A 1 296 ? -34.033 0.534 -43.133 1.00 11.07 289 PRO A CA 1
ATOM 2220 C C . PRO A 1 296 ? -34.399 1.701 -42.241 1.00 10.94 289 PRO A C 1
ATOM 2221 O O . PRO A 1 296 ? -33.612 2.071 -41.372 1.00 10.29 289 PRO A O 1
ATOM 2225 N N . ALA A 1 297 ? -35.591 2.270 -42.457 1.00 11.86 290 ALA A N 1
ATOM 2226 C CA . ALA A 1 297 ? -36.073 3.431 -41.686 1.00 11.66 290 ALA A CA 1
ATOM 2227 C C . ALA A 1 297 ? -36.118 3.179 -40.180 1.00 11.44 290 ALA A C 1
ATOM 2228 O O . ALA A 1 297 ? -35.787 4.072 -39.396 1.00 12.14 290 ALA A O 1
ATOM 2230 N N . ASP A 1 298 ? -36.537 1.984 -39.765 1.00 11.99 291 ASP A N 1
ATOM 2231 C CA . ASP A 1 298 ? -36.612 1.694 -38.316 1.00 12.09 291 ASP A CA 1
ATOM 2232 C C . ASP A 1 298 ? -35.376 1.078 -37.714 1.00 11.51 291 ASP A C 1
ATOM 2233 O O . ASP A 1 298 ? -35.475 0.447 -36.646 1.00 11.89 291 ASP A O 1
ATOM 2238 N N . GLN A 1 299 ? -34.220 1.248 -38.345 1.00 10.37 292 GLN A N 1
ATOM 2239 C CA . GLN A 1 299 ? -33.043 0.522 -37.859 1.00 10.72 292 GLN A CA 1
ATOM 2240 C C . GLN A 1 299 ? -31.830 1.415 -37.663 1.00 10.66 292 GLN A C 1
ATOM 2241 O O . GLN A 1 299 ? -31.747 2.544 -38.218 1.00 10.25 292 GLN A O 1
ATOM 2247 N N . GLU A 1 300 ? -30.908 0.898 -36.851 1.00 9.65 293 GLU A N 1
ATOM 2248 C CA . GLU A 1 300 ? -29.798 1.664 -36.345 1.00 9.56 293 GLU A CA 1
ATOM 2249 C C . GLU A 1 300 ? -28.470 1.038 -36.767 1.00 9.22 293 GLU A C 1
ATOM 2250 O O . GLU A 1 300 ? -28.286 -0.165 -36.668 1.00 9.58 293 GLU A O 1
ATOM 2256 N N . GLY A 1 301 ? -27.541 1.869 -37.211 1.00 9.16 294 GLY A N 1
ATOM 2257 C CA . GLY A 1 301 ? -26.269 1.393 -37.737 1.00 9.53 294 GLY A CA 1
ATOM 2258 C C . GLY A 1 301 ? -25.391 1.146 -36.548 1.00 10.26 294 GLY A C 1
ATOM 2259 O O . GLY A 1 301 ? -24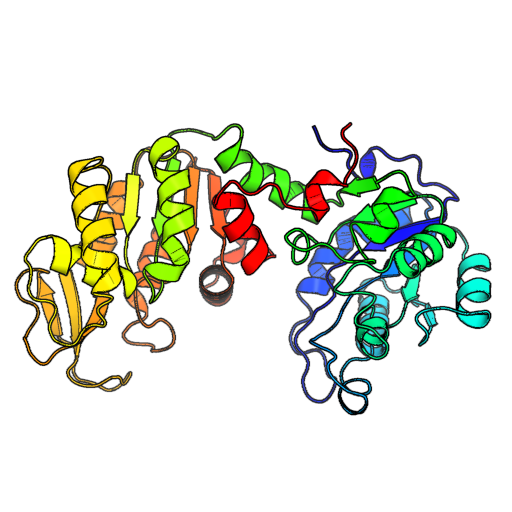.939 2.092 -35.904 1.00 11.19 294 GLY A O 1
ATOM 2260 N N . MET A 1 302 ? -25.145 -0.121 -36.227 1.00 10.87 295 MET A N 1
ATOM 2261 C CA . MET A 1 302 ? -24.373 -0.429 -35.034 1.00 10.55 295 MET A CA 1
ATOM 2262 C C . MET A 1 302 ? -22.964 -1.002 -35.273 1.00 10.85 295 MET A C 1
ATOM 2263 O O . MET A 1 302 ? -22.181 -1.136 -34.324 1.00 10.57 295 MET A O 1
ATOM 2268 N N . ASP A 1 303 ? -22.643 -1.373 -36.512 1.00 10.52 296 ASP A N 1
ATOM 2269 C CA . ASP A 1 303 ? -21.270 -1.783 -36.799 1.00 10.62 296 ASP A CA 1
ATOM 2270 C C . ASP A 1 303 ? -21.101 -1.603 -38.282 1.00 10.60 296 ASP A C 1
ATOM 2271 O O . ASP A 1 303 ? -22.076 -1.631 -39.013 1.00 11.86 296 ASP A O 1
ATOM 2276 N N . ILE A 1 304 ? -19.872 -1.391 -38.721 1.00 9.84 297 ILE A N 1
ATOM 2277 C CA . ILE A 1 304 ? -19.580 -1.429 -40.128 1.00 9.74 297 ILE A CA 1
ATOM 2278 C C . ILE A 1 304 ? -19.728 -2.890 -40.646 1.00 9.54 297 ILE A C 1
ATOM 2279 O O . ILE A 1 304 ? -19.505 -3.839 -39.888 1.00 9.40 297 ILE A O 1
ATOM 2284 N N . GLY A 1 305 ? -20.114 -3.043 -41.917 1.00 9.19 298 GLY A N 1
ATOM 2285 C CA . GLY A 1 305 ? -20.232 -4.366 -42.555 1.00 10.00 298 GLY A CA 1
ATOM 2286 C C . GLY A 1 305 ? -18.917 -5.048 -42.950 1.00 10.88 298 GLY A C 1
ATOM 2287 O O . GLY A 1 305 ? -17.810 -4.433 -42.846 1.00 10.17 298 GLY A O 1
ATOM 2288 N N . PRO A 1 306 ? -19.006 -6.319 -43.421 1.00 10.93 299 PRO A N 1
ATOM 2289 C CA . PRO A 1 306 ? -17.748 -6.983 -43.847 1.00 10.44 299 PRO A CA 1
ATOM 2290 C C . PRO A 1 306 ? -17.109 -6.351 -45.074 1.00 10.85 299 PRO A C 1
ATOM 2291 O O . PRO A 1 306 ? -15.881 -6.330 -45.147 1.00 11.43 299 PRO A O 1
ATOM 2295 N N . ASN A 1 307 ? -17.890 -5.831 -46.025 1.00 11.50 300 ASN A N 1
ATOM 2296 C CA . ASN A 1 307 ? -17.310 -5.145 -47.200 1.00 11.94 300 ASN A CA 1
ATOM 2297 C C . ASN A 1 307 ? -16.548 -3.894 -46.799 1.00 10.97 300 ASN A C 1
ATOM 2298 O O . ASN A 1 307 ? -15.496 -3.596 -47.341 1.00 12.52 300 ASN A O 1
ATOM 2303 N N . THR A 1 308 ? -17.032 -3.201 -45.795 1.00 10.67 301 THR A N 1
ATOM 2304 C CA . THR A 1 308 ? -16.370 -1.988 -45.327 1.00 9.79 301 THR A CA 1
ATOM 2305 C C . THR A 1 308 ? -15.054 -2.340 -44.653 1.00 10.56 301 THR A C 1
ATOM 2306 O O . THR A 1 308 ? -14.054 -1.636 -44.844 1.00 10.85 301 THR A O 1
ATOM 2310 N N . VAL A 1 309 ? -15.051 -3.420 -43.858 1.00 11.56 302 VAL A N 1
ATOM 2311 C CA . VAL A 1 309 ? -13.836 -3.855 -43.142 1.00 11.46 302 VAL A CA 1
ATOM 2312 C C . VAL A 1 309 ? -12.769 -4.074 -44.192 1.00 12.74 302 VAL A C 1
ATOM 2313 O O . VAL A 1 309 ? -11.667 -3.521 -44.101 1.00 12.11 302 VAL A O 1
ATOM 2317 N N . LYS A 1 310 ? -13.139 -4.849 -45.206 1.00 12.98 303 LYS A N 1
ATOM 2318 C CA . LYS A 1 310 ? -12.285 -5.097 -46.355 1.00 14.35 303 LYS A CA 1
ATOM 2319 C C . LYS A 1 310 ? -11.810 -3.830 -47.048 1.00 13.18 303 LYS A C 1
ATOM 2320 O O . LYS A 1 310 ? -10.656 -3.755 -47.417 1.00 13.51 303 LYS A O 1
ATOM 2326 N N . LEU A 1 311 ? -12.713 -2.859 -47.240 1.00 12.34 304 LEU A N 1
ATOM 2327 C CA . LEU A 1 311 ? -12.436 -1.654 -48.009 1.00 11.46 304 LEU A CA 1
ATOM 2328 C C . LEU A 1 311 ? -11.461 -0.810 -47.211 1.00 11.47 304 LEU A C 1
ATOM 2329 O O . LEU A 1 311 ? -10.379 -0.400 -47.703 1.00 11.65 304 LEU A O 1
ATOM 2334 N N . PHE A 1 312 ? -11.842 -0.559 -45.959 1.00 10.60 305 PHE A N 1
ATOM 2335 C CA . PHE A 1 312 ? -10.948 0.105 -44.984 1.00 9.60 305 PHE A CA 1
ATOM 2336 C C . PHE A 1 312 ? -9.508 -0.501 -44.934 1.00 9.75 305 PHE A C 1
ATOM 2337 O O . PHE A 1 312 ? -8.530 0.218 -44.959 1.00 9.75 305 PHE A O 1
ATOM 2345 N N . ALA A 1 313 ? -9.403 -1.826 -44.930 1.00 10.28 306 ALA A N 1
ATOM 2346 C CA . ALA A 1 313 ? -8.120 -2.507 -44.944 1.00 10.99 306 ALA A CA 1
ATOM 2347 C C . ALA A 1 313 ? -7.380 -2.233 -46.237 1.00 11.52 306 ALA A C 1
ATOM 2348 O O . ALA A 1 313 ? -6.215 -1.939 -46.182 1.00 11.64 306 ALA A O 1
ATOM 2350 N N . ASP A 1 314 ? -8.043 -2.364 -47.392 1.00 12.55 307 ASP A N 1
ATOM 2351 C CA . ASP A 1 314 ? -7.433 -2.026 -48.705 1.00 14.08 307 ASP A CA 1
ATOM 2352 C C . ASP A 1 314 ? -6.904 -0.610 -48.781 1.00 13.20 307 ASP A C 1
ATOM 2353 O O . ASP A 1 314 ? -5.889 -0.375 -49.453 1.00 14.08 307 ASP A O 1
ATOM 2358 N N . GLU A 1 315 ? -7.624 0.321 -48.152 1.00 12.48 308 GLU A N 1
ATOM 2359 C CA . GLU A 1 315 ? -7.301 1.778 -48.155 1.00 12.53 308 GLU A CA 1
ATOM 2360 C C . GLU A 1 315 ? -6.018 2.124 -47.368 1.00 13.66 308 GLU A C 1
ATOM 2361 O O . GLU A 1 315 ? -5.493 3.224 -47.463 1.00 13.05 308 GLU A O 1
ATOM 2367 N N . LEU A 1 316 ? -5.496 1.145 -46.628 1.00 15.09 309 LEU A N 1
ATOM 2368 C CA . LEU A 1 316 ? -4.248 1.298 -45.867 1.00 15.74 309 LEU A CA 1
ATOM 2369 C C . LEU A 1 316 ? -3.021 1.042 -46.731 1.00 16.47 309 LEU A C 1
ATOM 2370 O O . LEU A 1 316 ? -1.920 1.435 -46.378 1.00 16.67 309 LEU A O 1
ATOM 2375 N N . GLU A 1 317 ? -3.197 0.363 -47.850 1.00 17.04 310 GLU A N 1
ATOM 2376 C CA . GLU A 1 317 ? -2.040 -0.160 -48.532 1.00 18.16 310 GLU A CA 1
ATOM 2377 C C . GLU A 1 317 ? -1.207 1.012 -49.076 1.00 16.74 310 GLU A C 1
ATOM 2378 O O . GLU A 1 317 ? -1.731 1.966 -49.617 1.00 16.18 310 GLU A O 1
ATOM 2384 N N . GLY A 1 318 ? 0.089 0.989 -48.809 1.00 16.52 311 GLY A N 1
ATOM 2385 C CA . GLY A 1 318 ? 0.963 2.105 -49.187 1.00 15.32 311 GLY A CA 1
ATOM 2386 C C . GLY A 1 318 ? 1.175 3.190 -48.109 1.00 14.10 311 GLY A C 1
ATOM 2387 O O . GLY A 1 318 ? 2.068 4.036 -48.252 1.00 13.72 311 GLY A O 1
ATOM 2388 N N . ALA A 1 319 ? 0.369 3.199 -47.049 1.00 11.65 312 ALA A N 1
ATOM 2389 C CA . ALA A 1 319 ? 0.537 4.234 -46.012 1.00 11.27 312 ALA A CA 1
ATOM 2390 C C . ALA A 1 319 ? 1.798 3.960 -45.219 1.00 10.97 312 ALA A C 1
ATOM 2391 O O . ALA A 1 319 ? 2.081 2.804 -44.893 1.00 11.90 312 ALA A O 1
ATOM 2393 N N . HIS A 1 320 ? 2.546 5.005 -44.885 1.00 11.18 313 HIS A N 1
ATOM 2394 C CA . HIS A 1 320 ? 3.691 4.812 -43.993 1.00 11.21 313 HIS A CA 1
ATOM 2395 C C . HIS A 1 320 ? 3.399 5.214 -42.559 1.00 10.49 313 HIS A C 1
ATOM 2396 O O . HIS A 1 320 ? 4.188 4.913 -41.666 1.00 11.14 313 HIS A O 1
ATOM 2403 N N . THR A 1 321 ? 2.263 5.865 -42.317 1.00 10.27 314 THR A N 1
ATOM 2404 C CA . THR A 1 321 ? 1.778 6.104 -40.940 1.00 9.88 314 THR A CA 1
ATOM 2405 C C . THR A 1 321 ? 0.266 5.884 -40.928 1.00 9.64 314 THR A C 1
ATOM 2406 O O . THR A 1 321 ? -0.423 6.276 -41.851 1.00 10.11 314 THR A O 1
ATOM 2410 N N . VAL A 1 322 ? -0.245 5.203 -39.915 1.00 8.84 315 VAL A N 1
ATOM 2411 C CA . VAL A 1 322 ? -1.686 5.089 -39.736 1.00 8.15 315 VAL A CA 1
ATOM 2412 C C . VAL A 1 322 ? -1.994 5.533 -38.298 1.00 7.67 315 VAL A C 1
ATOM 2413 O O . VAL A 1 322 ? -1.322 5.133 -37.370 1.00 7.19 315 VAL A O 1
ATOM 2417 N N . VAL A 1 323 ? -2.964 6.422 -38.142 1.00 8.43 316 VAL A N 1
ATOM 2418 C CA . VAL A 1 323 ? -3.379 6.891 -36.817 1.00 9.20 316 VAL A CA 1
ATOM 2419 C C . VAL A 1 323 ? -4.818 6.456 -36.619 1.00 9.51 316 VAL A C 1
ATOM 2420 O O . VAL A 1 323 ? -5.707 6.786 -37.447 1.00 9.54 316 VAL A O 1
ATOM 2424 N N . TRP A 1 324 ? -5.048 5.693 -35.552 1.00 8.84 317 TRP A N 1
ATOM 2425 C CA . TRP A 1 324 ? -6.392 5.225 -35.313 1.00 8.36 317 TRP A CA 1
ATOM 2426 C C . TRP A 1 324 ? -6.985 5.829 -34.043 1.00 9.37 317 TRP A C 1
ATOM 2427 O O . TRP A 1 324 ? -6.361 5.788 -32.947 1.00 8.93 317 TRP A O 1
ATOM 2438 N N . ASN A 1 325 ? -8.203 6.362 -34.192 1.00 9.20 318 ASN A N 1
ATOM 2439 C CA . ASN A 1 325 ? -8.906 6.988 -33.087 1.00 10.11 318 ASN A CA 1
ATOM 2440 C C . ASN A 1 325 ? -10.402 6.694 -33.098 1.00 9.47 318 ASN A C 1
ATOM 2441 O O . ASN A 1 325 ? -11.198 7.495 -33.577 1.00 9.60 318 ASN A O 1
ATOM 2446 N N . GLY A 1 326 ? -10.791 5.529 -32.605 1.00 9.13 319 GLY A N 1
ATOM 2447 C CA . GLY A 1 326 ? -12.186 5.267 -32.384 1.00 8.81 319 GLY A CA 1
ATOM 2448 C C . GLY A 1 326 ? -12.696 3.961 -32.933 1.00 8.38 319 GLY A C 1
ATOM 2449 O O . GLY A 1 326 ? -12.392 3.614 -34.059 1.00 8.55 319 GLY A O 1
ATOM 2450 N N . PRO A 1 327 ? -13.529 3.277 -32.153 1.00 8.04 320 PRO A N 1
ATOM 2451 C CA . PRO A 1 327 ? -14.141 2.024 -32.536 1.00 8.81 320 PRO A CA 1
ATOM 2452 C C . PRO A 1 327 ? -15.092 2.238 -33.725 1.00 9.02 320 PRO A C 1
ATOM 2453 O O . PRO A 1 327 ? -15.583 3.345 -33.958 1.00 8.86 320 PRO A O 1
ATOM 2457 N N . MET A 1 328 ? -15.291 1.173 -34.473 1.00 8.58 321 MET A N 1
ATOM 2458 C CA . MET A 1 328 ? -15.986 1.186 -35.752 1.00 9.46 321 MET A CA 1
ATOM 2459 C C . MET A 1 328 ? -17.494 0.923 -35.597 1.00 9.26 321 MET A C 1
ATOM 2460 O O . MET A 1 328 ? -18.251 1.123 -36.526 1.00 9.98 321 MET A O 1
ATOM 2465 N N . GLY A 1 329 ? -17.906 0.518 -34.406 1.00 9.34 322 GLY A N 1
ATOM 2466 C CA . GLY A 1 329 ? -19.282 0.182 -34.057 1.00 9.90 322 GLY A CA 1
ATOM 2467 C C . GLY A 1 329 ? -19.400 0.005 -32.531 1.00 11.06 322 GLY A C 1
ATOM 2468 O O . GLY A 1 329 ? -18.559 0.562 -31.779 1.00 10.51 322 GLY A O 1
ATOM 2469 N N . VAL A 1 330 ? -20.443 -0.718 -32.066 1.00 11.07 323 VAL A N 1
ATOM 2470 C CA . VAL A 1 330 ? -20.737 -0.844 -30.620 1.00 11.59 323 VAL A CA 1
ATOM 2471 C C . VAL A 1 330 ? -19.930 -2.008 -30.099 1.00 12.93 323 VAL A C 1
ATOM 2472 O O . VAL A 1 330 ? -20.399 -3.152 -30.023 1.00 12.99 323 VAL A O 1
ATOM 2476 N N . PHE A 1 331 ? -18.682 -1.680 -29.776 1.00 13.87 324 PHE A N 1
ATOM 2477 C CA . PHE A 1 331 ? -17.651 -2.646 -29.456 1.00 15.47 324 PHE A CA 1
ATOM 2478 C C . PHE A 1 331 ? -17.947 -3.413 -28.153 1.00 16.70 324 PHE A C 1
ATOM 2479 O O . PHE A 1 331 ? -17.517 -4.550 -27.975 1.00 16.56 324 PHE A O 1
ATOM 2487 N N . GLU A 1 332 ? -18.639 -2.737 -27.243 1.00 18.14 325 GLU A N 1
ATOM 2488 C CA . GLU A 1 332 ? -19.123 -3.316 -25.985 1.00 20.43 325 GLU A CA 1
ATOM 2489 C C . GLU A 1 332 ? -20.027 -4.536 -26.225 1.00 20.31 325 GLU A C 1
ATOM 2490 O O . GLU A 1 332 ? -20.120 -5.395 -25.365 1.00 21.66 325 GLU A O 1
ATOM 2496 N N . PHE A 1 333 ? -20.661 -4.646 -27.400 1.00 19.91 326 PHE A N 1
ATOM 2497 C CA . PHE A 1 333 ? -21.491 -5.834 -27.714 1.00 19.43 326 PHE A CA 1
ATOM 2498 C C . PHE A 1 333 ? -20.722 -6.777 -28.585 1.00 19.18 326 PHE A C 1
ATOM 2499 O O . PHE A 1 333 ? -20.276 -6.417 -29.651 1.00 18.47 326 PHE A O 1
ATOM 2507 N N . SER A 1 334 ? -20.619 -8.004 -28.125 1.00 19.88 327 SER A N 1
ATOM 2508 C CA . SER A 1 334 ? -19.990 -9.096 -28.843 1.00 20.27 327 SER A CA 1
ATOM 2509 C C . SER A 1 334 ? -20.311 -9.150 -30.354 1.00 19.32 327 SER A C 1
ATOM 2510 O O . SER A 1 334 ? -19.388 -9.152 -31.189 1.00 19.71 327 SER A O 1
ATOM 2513 N N . ASN A 1 335 ? -21.599 -9.177 -30.713 1.00 18.42 328 ASN A N 1
ATOM 2514 C CA . ASN A 1 335 ? -22.013 -9.343 -32.104 1.00 17.53 328 ASN A CA 1
ATOM 2515 C C . ASN A 1 335 ? -21.941 -8.069 -32.963 1.00 16.47 328 ASN A C 1
ATOM 2516 O O . ASN A 1 335 ? -22.336 -8.090 -34.117 1.00 16.43 328 ASN A O 1
ATOM 2521 N N . PHE A 1 336 ? -21.422 -6.977 -32.397 1.00 15.42 329 PHE A N 1
ATOM 2522 C CA . PHE A 1 336 ? -21.243 -5.690 -33.113 1.00 14.13 329 PHE A CA 1
ATOM 2523 C C . PHE A 1 336 ? -19.802 -5.229 -32.948 1.00 13.48 329 PHE A C 1
ATOM 2524 O O . PHE A 1 336 ? -19.477 -4.041 -33.100 1.00 12.48 329 PHE A O 1
ATOM 2532 N N . ALA A 1 337 ? -18.933 -6.199 -32.641 1.00 13.66 330 ALA A N 1
ATOM 2533 C CA . ALA A 1 337 ? -17.524 -5.919 -32.347 1.00 13.57 330 ALA A CA 1
ATOM 2534 C C . ALA A 1 337 ? -16.634 -6.191 -33.552 1.00 13.26 330 ALA A C 1
ATOM 2535 O O . ALA A 1 337 ? -15.508 -5.660 -33.640 1.00 13.11 330 ALA A O 1
ATOM 2537 N N . GLN A 1 338 ? -17.129 -7.002 -34.478 1.00 13.60 331 GLN A N 1
ATOM 2538 C CA . GLN A 1 338 ? -16.300 -7.460 -35.609 1.00 14.59 331 GLN A CA 1
ATOM 2539 C C . GLN A 1 338 ? -15.628 -6.331 -36.447 1.00 13.03 331 GLN A C 1
ATOM 2540 O O . GLN A 1 338 ? -14.439 -6.444 -36.871 1.00 13.41 331 GLN A O 1
ATOM 2546 N N . GLY A 1 339 ? -16.351 -5.241 -36.662 1.00 10.78 332 GLY A N 1
ATOM 2547 C CA . GLY A 1 339 ? -15.816 -4.115 -37.427 1.00 8.94 332 GLY A CA 1
ATOM 2548 C C . GLY A 1 339 ? -14.538 -3.508 -36.873 1.00 8.36 332 GLY A C 1
ATOM 2549 O O . GLY A 1 339 ? -13.615 -3.152 -37.641 1.00 7.16 332 GLY A O 1
ATOM 2550 N N . THR A 1 340 ? -14.502 -3.375 -35.545 1.00 7.68 333 THR A N 1
ATOM 2551 C CA . THR A 1 340 ? -13.374 -2.821 -34.805 1.00 7.08 333 THR A CA 1
ATOM 2552 C C . THR A 1 340 ? -12.227 -3.832 -34.772 1.00 8.03 333 THR A C 1
ATOM 2553 O O . THR A 1 340 ? -11.075 -3.451 -34.954 1.00 7.34 333 THR A O 1
ATOM 2557 N N . ILE A 1 341 ? -12.569 -5.111 -34.534 1.00 9.20 334 ILE A N 1
ATOM 2558 C CA . ILE A 1 341 ? -11.631 -6.230 -34.521 1.00 9.92 334 ILE A CA 1
ATOM 2559 C C . ILE A 1 341 ? -10.905 -6.282 -35.870 1.00 10.71 334 ILE A C 1
ATOM 2560 O O . ILE A 1 341 ? -9.663 -6.352 -35.918 1.00 10.55 334 ILE A O 1
ATOM 2565 N N . GLY A 1 342 ? -11.687 -6.179 -36.953 1.00 11.21 335 GLY A N 1
ATOM 2566 C CA . GLY A 1 342 ? -11.179 -6.350 -38.306 1.00 10.87 335 GLY A CA 1
ATOM 2567 C C . GLY A 1 342 ? -10.266 -5.229 -38.722 1.00 10.21 335 GLY A C 1
ATOM 2568 O O . GLY A 1 342 ? -9.229 -5.470 -39.374 1.00 10.42 335 GLY A O 1
ATOM 2569 N N . VAL A 1 343 ? -10.649 -4.001 -38.346 1.00 9.17 336 VAL A N 1
ATOM 2570 C CA . VAL A 1 343 ? -9.860 -2.826 -38.659 1.00 8.84 336 VAL A CA 1
ATOM 2571 C C . VAL A 1 343 ? -8.614 -2.830 -37.778 1.00 9.91 336 VAL A C 1
ATOM 2572 O O . VAL A 1 343 ? -7.507 -2.505 -38.228 1.00 10.99 336 VAL A O 1
ATOM 2576 N N . CYS A 1 344 ? -8.791 -3.199 -36.515 1.00 10.38 337 CYS A N 1
ATOM 2577 C CA . CYS A 1 344 ? -7.663 -3.346 -35.608 1.00 11.16 337 CYS A CA 1
ATOM 2578 C C . CYS A 1 344 ? -6.649 -4.338 -36.184 1.00 11.43 337 CYS A C 1
ATOM 2579 O O . CYS A 1 344 ? -5.482 -3.998 -36.322 1.00 11.90 337 CYS A O 1
ATOM 2582 N N . LYS A 1 345 ? -7.093 -5.548 -36.551 1.00 11.89 338 LYS A N 1
ATOM 2583 C CA . LYS A 1 345 ? -6.205 -6.519 -37.182 1.00 11.54 338 LYS A CA 1
ATOM 2584 C C . LYS A 1 345 ? -5.522 -5.954 -38.445 1.00 11.71 338 LYS A C 1
ATOM 2585 O O . LYS A 1 345 ? -4.312 -6.144 -38.615 1.00 11.33 338 LYS A O 1
ATOM 2591 N N . ALA A 1 346 ? -6.280 -5.281 -39.330 1.00 11.35 339 ALA A N 1
ATOM 2592 C CA . ALA A 1 346 ? -5.664 -4.717 -40.564 1.00 11.40 339 ALA A CA 1
ATOM 2593 C C . ALA A 1 346 ? -4.487 -3.781 -40.234 1.00 10.88 339 ALA A C 1
ATOM 2594 O O . ALA A 1 346 ? -3.415 -3.901 -40.827 1.00 10.51 339 ALA A O 1
ATOM 2596 N N . ILE A 1 347 ? -4.670 -2.904 -39.246 1.00 9.98 340 ILE A N 1
ATOM 2597 C CA . ILE A 1 347 ? -3.632 -1.965 -38.886 1.00 9.73 340 ILE A CA 1
ATOM 2598 C C . ILE A 1 347 ? -2.432 -2.678 -38.243 1.00 10.93 340 ILE A C 1
ATOM 2599 O O . ILE A 1 347 ? -1.280 -2.352 -38.513 1.00 10.93 340 ILE A O 1
ATOM 2604 N N . ALA A 1 348 ? -2.699 -3.665 -37.402 1.00 11.92 341 ALA A N 1
ATOM 2605 C CA . ALA A 1 348 ? -1.618 -4.415 -36.787 1.00 13.74 341 ALA A CA 1
ATOM 2606 C C . ALA A 1 348 ? -0.905 -5.290 -37.803 1.00 15.47 341 ALA A C 1
ATOM 2607 O O . ALA A 1 348 ? 0.292 -5.581 -37.661 1.00 16.90 341 ALA A O 1
ATOM 2609 N N . ASN A 1 349 ? -1.629 -5.699 -38.839 1.00 16.44 342 ASN A N 1
ATOM 2610 C CA . ASN A 1 349 ? -1.040 -6.507 -39.914 1.00 17.38 342 ASN A CA 1
ATOM 2611 C C . ASN A 1 349 ? -0.187 -5.678 -40.886 1.00 17.76 342 ASN A C 1
ATOM 2612 O O . ASN A 1 349 ? 0.788 -6.200 -41.445 1.00 18.61 342 ASN A O 1
ATOM 2617 N N . LEU A 1 350 ? -0.549 -4.404 -41.076 1.00 16.80 343 LEU A N 1
ATOM 2618 C CA . LEU A 1 350 ? 0.112 -3.543 -42.073 1.00 16.83 343 LEU A CA 1
ATOM 2619 C C . LEU A 1 350 ? 1.647 -3.507 -41.885 1.00 16.49 343 LEU A C 1
ATOM 2620 O O . LEU A 1 350 ? 2.134 -3.131 -40.815 1.00 16.58 343 LEU A O 1
ATOM 2625 N N . LYS A 1 351 ? 2.396 -3.951 -42.902 1.00 15.92 344 LYS A N 1
ATOM 2626 C CA . LYS A 1 351 ? 3.860 -3.920 -42.867 1.00 15.91 344 LYS A CA 1
ATOM 2627 C C . LYS A 1 351 ? 4.422 -2.507 -43.250 1.00 14.10 344 LYS A C 1
ATOM 2628 O O . LYS A 1 351 ? 3.797 -1.770 -44.006 1.00 12.10 344 LYS A O 1
ATOM 2634 N N . ASP A 1 352 ? 5.590 -2.163 -42.699 1.00 13.05 345 ASP A N 1
ATOM 2635 C CA . ASP A 1 352 ? 6.348 -0.962 -43.069 1.00 13.05 345 ASP A CA 1
ATOM 2636 C C . ASP A 1 352 ? 5.572 0.342 -42.901 1.00 12.06 345 ASP A C 1
ATOM 2637 O O . ASP A 1 352 ? 5.592 1.173 -43.768 1.00 12.42 345 ASP A O 1
ATOM 2642 N N . ALA A 1 353 ? 4.883 0.493 -41.769 1.00 12.18 346 ALA A N 1
ATOM 2643 C CA . ALA A 1 353 ? 4.109 1.691 -41.457 1.00 11.45 346 ALA A CA 1
ATOM 2644 C C . ALA A 1 353 ? 4.095 1.863 -39.959 1.00 11.02 346 ALA A C 1
ATOM 2645 O O . ALA A 1 353 ? 3.953 0.881 -39.208 1.00 10.55 346 ALA A O 1
ATOM 2647 N N . ILE A 1 354 ? 4.251 3.120 -39.528 1.00 10.35 347 ILE A N 1
ATOM 2648 C CA . ILE A 1 354 ? 4.175 3.461 -38.132 1.00 8.69 347 ILE A CA 1
ATOM 2649 C C . ILE A 1 354 ? 2.691 3.400 -37.816 1.00 8.25 347 ILE A C 1
ATOM 2650 O O . ILE A 1 354 ? 1.879 3.969 -38.552 1.00 7.75 347 ILE A O 1
ATOM 2655 N N . THR A 1 355 ? 2.312 2.656 -36.791 1.00 7.51 348 THR A N 1
ATOM 2656 C CA . THR A 1 355 ? 0.895 2.566 -36.474 1.00 8.24 348 THR A CA 1
ATOM 2657 C C . THR A 1 355 ? 0.655 3.088 -35.057 1.00 8.87 348 THR A C 1
ATOM 2658 O O . THR A 1 355 ? 1.274 2.601 -34.096 1.00 9.54 348 THR A O 1
ATOM 2662 N N . ILE A 1 356 ? -0.237 4.076 -34.933 1.00 9.71 349 ILE A N 1
ATOM 2663 C CA . ILE A 1 356 ? -0.454 4.853 -33.688 1.00 9.86 349 ILE A CA 1
ATOM 2664 C C . ILE A 1 356 ? -1.886 4.752 -33.203 1.00 10.97 349 ILE A C 1
ATOM 2665 O O . ILE A 1 356 ? -2.830 4.965 -33.984 1.00 12.49 349 ILE A O 1
ATOM 2670 N N . ILE A 1 357 ? -2.073 4.437 -31.923 1.00 12.56 350 ILE A N 1
ATOM 2671 C CA . ILE A 1 357 ? -3.411 4.514 -31.293 1.00 13.31 350 ILE A CA 1
ATOM 2672 C C . ILE A 1 357 ? -3.529 5.698 -30.349 1.00 13.62 350 ILE A C 1
ATOM 2673 O O . ILE A 1 357 ? -2.737 5.833 -29.390 1.00 13.56 350 ILE A O 1
ATOM 2678 N N . GLY A 1 358 ? -4.520 6.543 -30.607 1.00 13.73 351 GLY A N 1
ATOM 2679 C CA . GLY A 1 358 ? -4.803 7.683 -29.736 1.00 15.75 351 GLY A CA 1
ATOM 2680 C C . GLY A 1 358 ? -6.212 7.427 -29.239 1.00 17.62 351 GLY A C 1
ATOM 2681 O O . GLY A 1 358 ? -7.020 6.866 -29.964 1.00 18.90 351 GLY A O 1
ATOM 2682 N N . GLY A 1 359 ? -6.551 7.798 -28.014 1.00 18.38 352 GLY A N 1
ATOM 2683 C CA . GLY A 1 359 ? -7.904 7.523 -27.554 1.00 18.40 352 GLY A CA 1
ATOM 2684 C C . GLY A 1 359 ? -7.950 6.299 -26.659 1.00 19.28 352 GLY A C 1
ATOM 2685 O O . GLY A 1 359 ? -7.430 5.223 -26.999 1.00 19.33 352 GLY A O 1
ATOM 2686 N N . GLY A 1 360 ? -8.592 6.481 -25.511 1.00 19.24 353 GLY A N 1
ATOM 2687 C CA . GLY A 1 360 ? -8.710 5.439 -24.514 1.00 19.95 353 GLY A CA 1
ATOM 2688 C C . GLY A 1 360 ? -9.471 4.242 -25.035 1.00 19.69 353 GLY A C 1
ATOM 2689 O O . GLY A 1 360 ? -9.048 3.108 -24.810 1.00 18.55 353 GLY A O 1
ATOM 2690 N N . ASP A 1 361 ? -10.580 4.495 -25.745 1.00 20.22 354 ASP A N 1
ATOM 2691 C CA . ASP A 1 361 ? -11.436 3.402 -26.259 1.00 20.58 354 ASP A CA 1
ATOM 2692 C C . ASP A 1 361 ? -10.711 2.497 -27.236 1.00 19.97 354 ASP A C 1
ATOM 2693 O O . ASP A 1 361 ? -10.757 1.271 -27.086 1.00 20.19 354 ASP A O 1
ATOM 2698 N N . SER A 1 362 ? -9.978 3.089 -28.176 1.00 19.24 355 SER A N 1
ATOM 2699 C CA . SER A 1 362 ? -9.186 2.272 -29.117 1.00 19.01 355 SER A CA 1
ATOM 2700 C C . SER A 1 362 ? -8.020 1.539 -28.450 1.00 18.36 355 SER A C 1
ATOM 2701 O O . SER A 1 362 ? -7.762 0.367 -28.773 1.00 19.06 355 SER A O 1
ATOM 2704 N N . ALA A 1 363 ? -7.325 2.220 -27.534 1.00 17.56 356 ALA A N 1
ATOM 2705 C CA . ALA A 1 363 ? -6.215 1.617 -26.759 1.00 17.13 356 ALA A CA 1
ATOM 2706 C C . ALA A 1 363 ? -6.649 0.369 -25.980 1.00 17.40 356 ALA A C 1
ATOM 2707 O O . ALA A 1 363 ? -5.998 -0.667 -26.055 1.00 18.70 356 ALA A O 1
ATOM 2709 N N . ALA A 1 364 ? -7.749 0.474 -25.233 1.00 17.77 357 ALA A N 1
ATOM 2710 C CA . ALA A 1 364 ? -8.315 -0.660 -24.500 1.00 18.13 357 ALA A CA 1
ATOM 2711 C C . ALA A 1 364 ? -8.726 -1.804 -25.423 1.00 18.44 357 ALA A C 1
ATOM 2712 O O . ALA A 1 364 ? -8.463 -2.965 -25.123 1.00 18.94 357 ALA A O 1
ATOM 2714 N N . ALA A 1 365 ? -9.388 -1.476 -26.540 1.00 18.36 358 ALA A N 1
ATOM 2715 C CA . ALA A 1 365 ? -9.883 -2.501 -27.471 1.00 18.29 358 ALA A CA 1
ATOM 2716 C C . ALA A 1 365 ? -8.737 -3.346 -28.059 1.00 18.85 358 ALA A C 1
ATOM 2717 O O . ALA A 1 365 ? -8.752 -4.562 -28.023 1.00 19.96 358 ALA A O 1
ATOM 2719 N N . ALA A 1 366 ? -7.740 -2.662 -28.589 1.00 19.10 359 ALA A N 1
ATOM 2720 C CA . ALA A 1 366 ? -6.549 -3.273 -29.109 1.00 19.11 359 ALA A CA 1
ATOM 2721 C C . ALA A 1 366 ? -5.851 -4.113 -28.046 1.00 19.36 359 ALA A C 1
ATOM 2722 O O . ALA A 1 366 ? -5.542 -5.275 -28.317 1.00 19.32 359 ALA A O 1
ATOM 2724 N N . ILE A 1 367 ? -5.617 -3.531 -26.856 1.00 18.96 360 ILE A N 1
ATOM 2725 C CA . ILE A 1 367 ? -4.991 -4.267 -25.748 1.00 19.51 360 ILE A CA 1
ATOM 2726 C C . ILE A 1 367 ? -5.803 -5.508 -25.375 1.00 20.08 360 ILE A C 1
ATOM 2727 O O . ILE A 1 367 ? -5.250 -6.590 -25.258 1.00 20.04 360 ILE A O 1
ATOM 2732 N N . SER A 1 368 ? -7.120 -5.386 -25.238 1.00 20.53 361 SER A N 1
ATOM 2733 C CA . SER A 1 368 ? -7.898 -6.568 -24.832 1.00 21.52 361 SER A CA 1
ATOM 2734 C C . SER A 1 368 ? -7.974 -7.625 -25.963 1.00 21.68 361 SER A C 1
ATOM 2735 O O . SER A 1 368 ? -8.234 -8.829 -25.729 1.00 21.19 361 SER A O 1
ATOM 2738 N N . LEU A 1 369 ? -7.742 -7.168 -27.191 1.00 20.83 362 LEU A N 1
ATOM 2739 C CA . LEU A 1 369 ? -7.774 -8.062 -28.347 1.00 20.31 362 LEU A CA 1
ATOM 2740 C C . LEU A 1 369 ? -6.497 -8.868 -28.596 1.00 20.26 362 LEU A C 1
ATOM 2741 O O . LEU A 1 369 ? -6.486 -9.717 -29.465 1.00 20.45 362 LEU A O 1
ATOM 2746 N N . GLY A 1 370 ? -5.419 -8.583 -27.860 1.00 20.68 363 GLY A N 1
ATOM 2747 C CA . GLY A 1 370 ? -4.145 -9.309 -28.012 1.00 20.85 363 GLY A CA 1
ATOM 2748 C C . GLY A 1 370 ? -3.076 -8.555 -28.775 1.00 21.38 363 GLY A C 1
ATOM 2749 O O . GLY A 1 370 ? -1.987 -9.099 -29.055 1.00 21.59 363 GLY A O 1
ATOM 2750 N N . PHE A 1 371 ? -3.378 -7.286 -29.073 1.00 20.76 364 PHE A N 1
ATOM 2751 C CA . PHE A 1 371 ? -2.627 -6.523 -30.050 1.00 21.11 364 PHE A CA 1
ATOM 2752 C C . PHE A 1 371 ? -1.612 -5.496 -29.517 1.00 21.24 364 PHE A C 1
ATOM 2753 O O . PHE A 1 371 ? -0.884 -4.919 -30.327 1.00 20.72 364 PHE A O 1
ATOM 2761 N N . GLU A 1 372 ? -1.506 -5.318 -28.192 1.00 21.48 365 GLU A N 1
ATOM 2762 C CA . GLU A 1 372 ? -0.585 -4.306 -27.619 1.00 21.94 365 GLU A CA 1
ATOM 2763 C C . GLU A 1 372 ? 0.792 -4.292 -28.275 1.00 21.91 365 GLU A C 1
ATOM 2764 O O . GLU A 1 372 ? 1.312 -3.208 -28.574 1.00 22.17 365 GLU A O 1
ATOM 2770 N N . ASN A 1 373 ? 1.394 -5.463 -28.500 1.00 21.60 366 ASN A N 1
ATOM 2771 C CA . ASN A 1 373 ? 2.758 -5.492 -29.071 1.00 21.09 366 ASN A CA 1
ATOM 2772 C C . ASN A 1 373 ? 2.870 -5.246 -30.575 1.00 19.49 366 ASN A C 1
ATOM 2773 O O . ASN A 1 373 ? 3.972 -4.945 -31.068 1.00 19.99 366 ASN A O 1
ATOM 2778 N N . ASP A 1 374 ? 1.739 -5.334 -31.287 1.00 17.97 367 ASP A N 1
ATOM 2779 C CA . ASP A 1 374 ? 1.697 -5.221 -32.733 1.00 16.37 367 ASP A CA 1
ATOM 2780 C C . ASP A 1 374 ? 1.468 -3.804 -33.267 1.00 15.82 367 ASP A C 1
ATOM 2781 O O . ASP A 1 374 ? 1.409 -3.591 -34.481 1.00 15.93 367 ASP A O 1
ATOM 2786 N N . PHE A 1 375 ? 1.374 -2.813 -32.385 1.00 14.63 368 PHE A N 1
ATOM 2787 C CA . PHE A 1 375 ? 1.252 -1.427 -32.859 1.00 12.92 368 PHE A CA 1
ATOM 2788 C C . PHE A 1 375 ? 2.531 -0.658 -32.580 1.00 11.98 368 PHE A C 1
ATOM 2789 O O . PHE A 1 375 ? 3.087 -0.811 -31.519 1.00 12.68 368 PHE A O 1
ATOM 2797 N N . THR A 1 376 ? 2.993 0.193 -33.497 1.00 10.71 369 THR A N 1
ATOM 2798 C CA . THR A 1 376 ? 4.175 0.994 -33.160 1.00 9.94 369 THR A CA 1
ATOM 2799 C C . THR A 1 376 ? 3.991 1.784 -31.855 1.00 10.08 369 THR A C 1
ATOM 2800 O O . THR A 1 376 ? 4.920 1.862 -31.055 1.00 10.76 369 THR A O 1
ATOM 2804 N N . HIS A 1 377 ? 2.815 2.354 -31.638 1.00 9.46 370 HIS A N 1
ATOM 2805 C CA . HIS A 1 377 ? 2.605 3.212 -30.473 1.00 9.74 370 HIS A CA 1
ATOM 2806 C C . HIS A 1 377 ? 1.158 3.259 -30.030 1.00 10.22 370 HIS A C 1
ATOM 2807 O O . HIS A 1 377 ? 0.281 3.688 -30.784 1.00 10.59 370 HIS A O 1
ATOM 2814 N N . ILE A 1 378 ? 0.909 2.820 -28.806 1.00 10.87 371 ILE A N 1
ATOM 2815 C CA . ILE A 1 378 ? -0.409 2.931 -28.192 1.00 10.97 371 ILE A CA 1
ATOM 2816 C C . ILE A 1 378 ? -0.285 3.976 -27.090 1.00 11.43 371 ILE A C 1
ATOM 2817 O O . ILE A 1 378 ? 0.431 3.765 -26.122 1.00 12.30 371 ILE A O 1
ATOM 2822 N N . SER A 1 379 ? -0.943 5.116 -27.236 1.00 12.35 372 SER A N 1
ATOM 2823 C CA . SER A 1 379 ? -0.722 6.211 -26.309 1.00 12.89 372 SER A CA 1
ATOM 2824 C C . SER A 1 379 ? -1.280 5.901 -24.926 1.00 14.98 372 SER A C 1
ATOM 2825 O O . SER A 1 379 ? -2.267 5.201 -24.767 1.00 15.47 372 SER A O 1
ATOM 2828 N N . THR A 1 380 ? -0.616 6.417 -23.911 1.00 17.79 373 THR A N 1
ATOM 2829 C CA . THR A 1 380 ? -1.076 6.263 -22.536 1.00 20.16 373 THR A CA 1
ATOM 2830 C C . THR A 1 380 ? -2.031 7.398 -22.073 1.00 21.34 373 THR A C 1
ATOM 2831 O O . THR A 1 380 ? -2.524 7.389 -20.937 1.00 21.83 373 THR A O 1
ATOM 2835 N N . GLY A 1 381 ? -2.268 8.387 -22.941 1.00 22.43 374 GLY A N 1
ATOM 2836 C CA . GLY A 1 381 ? -3.046 9.583 -22.557 1.00 22.70 374 GLY A CA 1
ATOM 2837 C C . GLY A 1 381 ? -4.264 9.791 -23.457 1.00 23.13 374 GLY A C 1
ATOM 2838 O O . GLY A 1 381 ? -4.154 10.389 -24.556 1.00 23.27 374 GLY A O 1
ATOM 2839 N N . GLY A 1 382 ? -5.422 9.298 -22.998 1.00 22.60 375 GLY A N 1
ATOM 2840 C CA . GLY A 1 382 ? -6.671 9.399 -23.766 1.00 20.93 375 GLY A CA 1
ATOM 2841 C C . GLY A 1 382 ? -6.926 10.791 -24.326 1.00 19.50 375 GLY A C 1
ATOM 2842 O O . GLY A 1 382 ? -6.825 11.034 -25.567 1.00 18.79 375 GLY A O 1
ATOM 2843 N N . GLY A 1 383 ? -7.253 11.708 -23.414 1.00 17.83 376 GLY A N 1
ATOM 2844 C CA . GLY A 1 383 ? -7.605 13.096 -23.786 1.00 15.58 376 GLY A CA 1
ATOM 2845 C C . GLY A 1 383 ? -6.418 13.830 -24.386 1.00 14.12 376 GLY A C 1
ATOM 2846 O O . GLY A 1 383 ? -6.557 14.538 -25.385 1.00 14.30 376 GLY A O 1
ATOM 2847 N N . ALA A 1 384 ? -5.244 13.646 -23.792 1.00 12.42 377 ALA A N 1
ATOM 2848 C CA . ALA A 1 384 ? -4.055 14.361 -24.226 1.00 12.09 377 ALA A CA 1
ATOM 2849 C C . ALA A 1 384 ? -3.684 14.086 -25.691 1.00 11.48 377 ALA A C 1
ATOM 2850 O O . ALA A 1 384 ? -3.361 15.027 -26.431 1.00 11.35 377 ALA A O 1
ATOM 2852 N N . SER A 1 385 ? -3.731 12.817 -26.100 1.00 10.94 378 SER A N 1
ATOM 2853 C CA . SER A 1 385 ? -3.254 12.418 -27.432 1.00 11.81 378 SER A CA 1
ATOM 2854 C C . SER A 1 385 ? -4.127 13.058 -28.500 1.00 12.21 378 SER A C 1
ATOM 2855 O O . SER A 1 385 ? -3.625 13.562 -29.492 1.00 12.22 378 SER A O 1
ATOM 2858 N N . LEU A 1 386 ? -5.438 13.076 -28.271 1.00 12.92 379 LEU A N 1
ATOM 2859 C CA . LEU A 1 386 ? -6.356 13.713 -29.196 1.00 13.60 379 LEU A CA 1
ATOM 2860 C C . LEU A 1 386 ? -6.045 15.209 -29.305 1.00 14.21 379 LEU A C 1
ATOM 2861 O O . LEU A 1 386 ? -5.933 15.729 -30.411 1.00 15.54 379 LEU A O 1
ATOM 2866 N N . GLU A 1 387 ? -5.876 15.906 -28.181 1.00 13.46 380 GLU A N 1
ATOM 2867 C CA . GLU A 1 387 ? -5.627 17.348 -28.247 1.00 13.69 380 GLU A CA 1
ATOM 2868 C C . GLU A 1 387 ? -4.337 17.603 -29.023 1.00 14.46 380 GLU A C 1
ATOM 2869 O O . GLU A 1 387 ? -4.252 18.544 -29.831 1.00 15.50 380 GLU A O 1
ATOM 2875 N N . TYR A 1 388 ? -3.362 16.717 -28.818 1.00 13.73 381 TYR A N 1
ATOM 2876 C CA . TYR A 1 388 ? -2.065 16.801 -29.481 1.00 12.81 381 TYR A CA 1
ATOM 2877 C C . TYR A 1 388 ? -2.281 16.648 -31.016 1.00 12.30 381 TYR A C 1
ATOM 2878 O O . TYR A 1 388 ? -1.863 17.497 -31.820 1.00 11.96 381 TYR A O 1
ATOM 2887 N N . LEU A 1 389 ? -2.988 15.601 -31.421 1.00 12.19 382 LEU A N 1
ATOM 2888 C CA . LEU A 1 389 ? -3.408 15.466 -32.845 1.00 12.24 382 LEU A CA 1
ATOM 2889 C C . LEU A 1 389 ? -4.182 16.667 -33.426 1.00 13.02 382 LEU A C 1
ATOM 2890 O O . LEU A 1 389 ? -4.045 16.977 -34.622 1.00 13.87 382 LEU A O 1
ATOM 2895 N N . GLU A 1 390 ? -4.957 17.357 -32.586 1.00 13.26 383 GLU A N 1
ATOM 2896 C CA . GLU A 1 390 ? -5.743 18.501 -33.040 1.00 14.45 383 GLU A CA 1
ATOM 2897 C C . GLU A 1 390 ? -4.833 19.673 -33.358 1.00 15.32 383 GLU A C 1
ATOM 2898 O O . GLU A 1 390 ? -5.309 20.678 -33.886 1.00 15.63 383 GLU A O 1
ATOM 2904 N N . GLY A 1 391 ? -3.547 19.565 -32.992 1.00 15.81 384 GLY A N 1
ATOM 2905 C CA . GLY A 1 391 ? -2.561 20.627 -33.275 1.00 17.23 384 GLY A CA 1
ATOM 2906 C C . GLY A 1 391 ? -2.372 21.668 -32.174 1.00 18.35 384 GLY A C 1
ATOM 2907 O O . GLY A 1 391 ? -1.664 22.677 -32.342 1.00 18.70 384 GLY A O 1
ATOM 2908 N N . LYS A 1 392 ? -3.018 21.413 -31.039 1.00 18.83 385 LYS A N 1
ATOM 2909 C CA . LYS A 1 392 ? -2.773 22.165 -29.816 1.00 19.16 385 LYS A CA 1
ATOM 2910 C C . LYS A 1 392 ? -1.356 21.917 -29.319 1.00 18.64 385 LYS A C 1
ATOM 2911 O O . LYS A 1 392 ? -0.803 20.820 -29.469 1.00 17.86 385 LYS A O 1
ATOM 2917 N N . GLU A 1 393 ? -0.754 22.959 -28.764 1.00 19.14 386 GLU A N 1
ATOM 2918 C CA . GLU A 1 393 ? 0.514 22.828 -28.059 1.00 19.49 386 GLU A CA 1
ATOM 2919 C C . GLU A 1 393 ? 0.170 22.532 -26.596 1.00 17.36 386 GLU A C 1
ATOM 2920 O O . GLU A 1 393 ? -0.293 23.408 -25.885 1.00 18.09 386 GLU A O 1
ATOM 2926 N N . LEU A 1 394 ? 0.371 21.293 -26.170 1.00 14.97 387 LEU A N 1
ATOM 2927 C CA . LEU A 1 394 ? 0.076 20.872 -24.793 1.00 13.45 387 LEU A CA 1
ATOM 2928 C C . LEU A 1 394 ? 0.947 21.630 -23.771 1.00 13.47 387 LEU A C 1
ATOM 2929 O O . LEU A 1 394 ? 2.144 21.712 -23.973 1.00 14.14 387 LEU A O 1
ATOM 2934 N N . PRO A 1 395 ? 0.356 22.188 -22.680 1.00 13.64 388 PRO A N 1
ATOM 2935 C CA . PRO A 1 395 ? 1.181 22.980 -21.703 1.00 13.41 388 PRO A CA 1
ATOM 2936 C C . PRO A 1 395 ? 2.296 22.187 -20.994 1.00 11.88 388 PRO A C 1
ATOM 2937 O O . PRO A 1 395 ? 3.360 22.731 -20.724 1.00 12.09 388 PRO A O 1
ATOM 2941 N N . GLY A 1 396 ? 2.052 20.921 -20.713 1.00 10.44 389 GLY A N 1
ATOM 2942 C CA . GLY A 1 396 ? 3.051 20.061 -20.079 1.00 10.30 389 GLY A CA 1
ATOM 2943 C C . GLY A 1 396 ? 4.248 19.813 -20.984 1.00 10.30 389 GLY A C 1
ATOM 2944 O O . GLY A 1 396 ? 5.371 19.656 -20.505 1.00 10.52 389 GLY A O 1
ATOM 2945 N N . ILE A 1 397 ? 4.020 19.829 -22.299 1.00 9.59 390 ILE A N 1
ATOM 2946 C CA . ILE A 1 397 ? 5.114 19.663 -23.267 1.00 9.54 390 ILE A CA 1
ATOM 2947 C C . ILE A 1 397 ? 5.921 20.969 -23.503 1.00 10.48 390 ILE A C 1
ATOM 2948 O O . ILE A 1 397 ? 7.169 20.953 -23.563 1.00 9.60 390 ILE A O 1
ATOM 2953 N N . LYS A 1 398 ? 5.200 22.093 -23.579 1.00 11.51 391 LYS A N 1
ATOM 2954 C CA . LYS A 1 398 ? 5.802 23.423 -23.787 1.00 13.02 391 LYS A CA 1
ATOM 2955 C C . LYS A 1 398 ? 6.810 23.743 -22.706 1.00 12.35 391 LYS A C 1
ATOM 2956 O O . LYS A 1 398 ? 7.822 24.388 -22.969 1.00 11.43 391 LYS A O 1
ATOM 2962 N N . ALA A 1 399 ? 6.534 23.216 -21.515 1.00 12.20 392 ALA A N 1
ATOM 2963 C CA . ALA A 1 399 ? 7.269 23.514 -20.289 1.00 12.48 392 ALA A CA 1
ATOM 2964 C C . ALA A 1 399 ? 8.464 22.578 -20.081 1.00 12.65 392 ALA A C 1
ATOM 2965 O O . ALA A 1 399 ? 9.346 22.859 -19.246 1.00 12.27 392 ALA A O 1
ATOM 2967 N N . ILE A 1 400 ? 8.497 21.456 -20.813 1.00 12.48 393 ILE A N 1
ATOM 2968 C CA . ILE A 1 400 ? 9.735 20.676 -20.879 1.00 12.26 393 ILE A CA 1
ATOM 2969 C C . ILE A 1 400 ? 10.778 21.496 -21.692 1.00 13.08 393 ILE A C 1
ATOM 2970 O O . ILE A 1 400 ? 10.417 22.117 -22.696 1.00 12.39 393 ILE A O 1
ATOM 2975 N N . ASN A 1 401 ? 12.029 21.549 -21.222 1.00 13.84 394 ASN A N 1
ATOM 2976 C CA . ASN A 1 401 ? 13.119 22.282 -21.902 1.00 15.28 394 ASN A CA 1
ATOM 2977 C C . ASN A 1 401 ? 13.429 21.684 -23.273 1.00 16.22 394 ASN A C 1
ATOM 2978 O O . ASN A 1 401 ? 13.380 20.466 -23.464 1.00 14.72 394 ASN A O 1
ATOM 2983 N N . ASN A 1 402 ? 13.783 22.516 -24.235 1.00 17.82 395 ASN A N 1
ATOM 2984 C CA . ASN A 1 402 ? 14.372 21.952 -25.443 1.00 19.83 395 ASN A CA 1
ATOM 2985 C C . ASN A 1 402 ? 15.811 21.560 -25.165 1.00 22.04 395 ASN A C 1
ATOM 2986 O O . ASN A 1 402 ? 16.387 22.012 -24.185 1.00 22.05 395 ASN A O 1
ATOM 2991 N N . LYS A 1 403 ? 16.363 20.676 -26.002 1.00 25.02 396 LYS A N 1
ATOM 2992 C CA . LYS A 1 403 ? 17.723 20.134 -25.858 1.00 27.87 396 LYS A CA 1
ATOM 2993 C C . LYS A 1 403 ? 18.758 21.048 -26.514 1.00 29.17 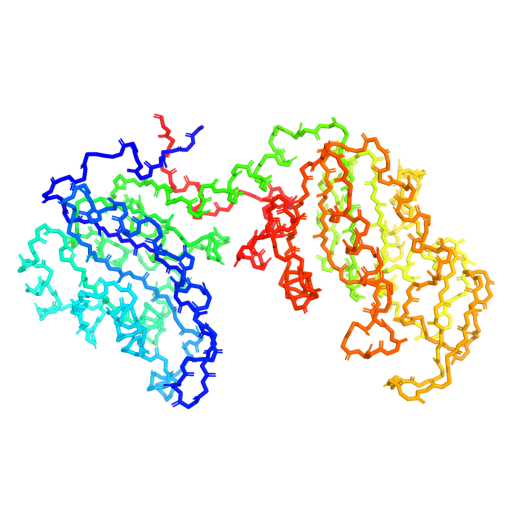396 LYS A C 1
ATOM 2994 O O . LYS A 1 403 ? 19.445 21.815 -25.831 1.00 30.65 396 LYS A O 1
#

Nearest PDB structures (foldseek):
  4dg5-assembly1_A  TM=1.003E+00  e=3.243E-84  Staphylococcus aureus subsp. aureus MRSA252
  3zlb-assembly1_A  TM=9.738E-01  e=1.298E-56  Streptococcus pneumoniae D39
  1php-assembly1_A  TM=9.735E-01  e=1.398E-54  Geobacillus stearothermophilus
  3uwd-assembly1_A  TM=9.706E-01  e=4.570E-54  Bacillus anthracis
  7la1-assembly1_B  TM=9.345E-01  e=3.800E-47  Mycobacterium avium 104

B-factor: mean 15.7, std 14.1, range [2.0, 500.0]

Organism: Staphylococcus aureus (strain MRSA252) (NCBI:txid282458)

Solvent-accessible surface area: 17242 Å² total; per-residue (Å²): 118,36,35,40,0,59,63,19,113,4,138,30,66,19,0,0,1,0,1,11,0,50,3,67,51,146,135,28,83,39,98,70,51,61,91,0,68,60,3,25,71,1,1,78,45,0,50,134,80,10,0,45,0,0,0,0,0,13,1,20,147,12,161,110,119,95,44,66,84,77,28,40,0,115,32,0,3,103,16,0,9,154,56,24,131,92,140,16,74,28,1,57,85,17,68,31,149,126,0,46,61,25,9,173,116,11,149,78,10,31,4,0,0,0,3,0,0,38,34,18,15,52,109,59,108,48,0,39,134,23,37,114,113,0,1,128,44,0,4,83,22,15,72,6,0,0,1,4,0,1,21,8,0,30,109,90,10,0,0,0,22,4,0,11,89,81,34,76,0,0,0,0,66,19,0,33,94,1,29,135,32,0,5,20,3,36,123,116,38,112,143,46,0,4,2,0,4,0,16,63,93,0,44,81,15,18,75,3,0,119,39,2,9,122,38,1,80,57,0,0,0,0,1,24,1,0,4,2,0,1,70,12,83,70,54,113,7,22,101,6,121,58,24,119,112,46,13,111,36,0,109,69,13,32,135,142,38,36,144,59,14,19,16,4,72,7,0,22,0,0,146,112,108,24,36,136,20,173,43,50,80,20,76,4,110,59,10,40,77,77,17,36,9,2,0,2,1,86,100,0,30,129,46,1,33,76,40,4,150,50,5,86,4,0,5,0,7,4,21,1,14,30,59,141,32,86,81,0,7,100,1,0,43,10,2,0,90,18,1,19,98,39,175,129,20,36,4,1,0,0,16,42,106,1,12,61,2,0,77,90,52,60,35,87,143,71,12,66,12,30,11,22,2,34,44,0,0,32,28,21,2,33,40,100,136,2,46,1,15,124,25,3,51,99,164

Foldseek 3Di:
DFFALVNDQAAFWAEEEEAEQQADADQLHGPDCVSVVVRPPLLVVSLVSQHFYEYAYAYDACAEDVVQPSGWCVVVQVVNCVVVVHHEAEDQAQDDDVVLVVLVVTGGNHHYYYIHLNVVCHPPHCFQQVPLVSLQRVLVSTAAYEYADLQCLQGDGSSFLSNLVNYAYGYYPNSVVLCVFLVCQQPPDDPQEEEEAEDQDPVVCLLLCVRCVVRHQAYEYAYLHQVQLLVLVVAAAAVRDYDPVCSVVSVVCCVVRPPSYHGAQKFWKFLDDDLPTDTDIGGSRDRDNNIYGFAGDPVRLVVLLVVCPPGQEYEYYYARGDCVRPNRNVSRLSNLCSQLVDPNHQYEYEAPVNLVSCVVSVRPVSHNYYHPHHVSSSCSSSVDDRSSNVSRDRD

Radius of gyration: 23.14 Å; Cα contacts (8 Å, |Δi|>4): 888; chains: 1; bounding box: 61×40×60 Å